Protein AF-0000000068951241 (afdb_homodimer)

InterPro domains:
  IPR009057 Homedomain-like superfamily [SSF46689] (334-384)
  IPR018060 AraC-like, DNA binding HTH domain [PF12833] (306-382)
  IPR018060 AraC-like, DNA binding HTH domain [PS01124] (285-383)
  IPR018060 AraC-like, DNA binding HTH domain [SM00342] (299-381)
  IPR032687 HTH-type transcriptional regulator AraC-type, N-terminal [PF12625] (76-257)

Organism: Cupriavidus necator (strain ATCC 17699 / DSM 428 / KCTC 22496 / NCIMB 10442 / H16 / Stanier 337) (NCBI:txid381666)

Structure (mmCIF, N/CA/C/O backbone):
data_AF-0000000068951241-model_v1
#
loop_
_entity.id
_entity.type
_entity.pdbx_description
1 polymer 'Transcriptional regulator'
#
loop_
_atom_site.group_PDB
_atom_site.id
_atom_site.type_symbol
_atom_site.label_atom_id
_atom_site.label_alt_id
_atom_site.label_comp_id
_atom_site.label_asym_id
_atom_site.label_entity_id
_atom_site.label_seq_id
_atom_site.pdbx_PDB_ins_code
_atom_site.Cartn_x
_atom_site.Cartn_y
_atom_site.Cartn_z
_atom_site.occupancy
_atom_site.B_iso_or_equiv
_atom_site.auth_seq_id
_atom_site.auth_comp_id
_atom_site.auth_asym_id
_atom_site.auth_atom_id
_atom_site.pdbx_PDB_model_num
ATOM 1 N N . MET A 1 1 ? 27.172 -8 58.156 1 20.53 1 MET A N 1
ATOM 2 C CA . MET A 1 1 ? 27.891 -6.754 57.938 1 20.53 1 MET A CA 1
ATOM 3 C C . MET A 1 1 ? 27.484 -6.141 56.594 1 20.53 1 MET A C 1
ATOM 5 O O . MET A 1 1 ? 27.719 -6.734 55.531 1 20.53 1 MET A O 1
ATOM 9 N N . GLN A 1 2 ? 26.344 -5.441 56.531 1 19.88 2 GLN A N 1
ATOM 10 C CA . GLN A 1 2 ? 25.281 -5.109 55.594 1 19.88 2 GLN A CA 1
ATOM 11 C C . GLN A 1 2 ? 25.719 -3.998 54.656 1 19.88 2 GLN A C 1
ATOM 13 O O . GLN A 1 2 ? 25.578 -2.814 54.969 1 19.88 2 GLN A O 1
ATOM 18 N N . ASN A 1 3 ? 27 -4.039 54.156 1 21.06 3 ASN A N 1
ATOM 19 C CA . ASN A 1 3 ? 27.656 -2.873 53.562 1 21.06 3 ASN A CA 1
ATOM 20 C C . ASN A 1 3 ? 26.859 -2.33 52.375 1 21.06 3 ASN A C 1
ATOM 22 O O . ASN A 1 3 ? 26.562 -3.061 51.438 1 21.06 3 ASN A O 1
ATOM 26 N N . THR A 1 4 ? 25.969 -1.289 52.625 1 20.77 4 THR A N 1
ATOM 27 C CA . THR A 1 4 ? 25.094 -0.318 51.969 1 20.77 4 THR A CA 1
ATOM 28 C C . THR A 1 4 ? 25.812 0.4 50.844 1 20.77 4 THR A C 1
ATOM 30 O O . THR A 1 4 ? 26.75 1.159 51.094 1 20.77 4 THR A O 1
ATOM 33 N N . LEU A 1 5 ? 26.172 -0.393 49.812 1 20.75 5 LEU A N 1
ATOM 34 C CA . LEU A 1 5 ? 27.016 0.209 48.781 1 20.75 5 LEU A CA 1
ATOM 35 C C . LEU A 1 5 ? 26.422 1.522 48.281 1 20.75 5 LEU A C 1
ATOM 37 O O . LEU A 1 5 ? 25.266 1.561 47.844 1 20.75 5 LEU A O 1
ATOM 41 N N . GLN A 1 6 ? 26.844 2.682 48.719 1 18.12 6 GLN A N 1
ATOM 42 C CA . GLN A 1 6 ? 26.641 4.121 48.625 1 18.12 6 GLN A CA 1
ATOM 43 C C . GLN A 1 6 ? 26.797 4.582 47.156 1 18.12 6 GLN A C 1
ATOM 45 O O . GLN A 1 6 ? 27.922 4.77 46.688 1 18.12 6 GLN A O 1
ATOM 50 N N . LEU A 1 7 ? 26.281 3.854 46.188 1 20.39 7 LEU A N 1
ATOM 51 C CA . LEU A 1 7 ? 26.703 4.328 44.875 1 20.39 7 LEU A CA 1
ATOM 52 C C . LEU A 1 7 ? 26.359 5.805 44.688 1 20.39 7 LEU A C 1
ATOM 54 O O . LEU A 1 7 ? 25.188 6.184 44.75 1 20.39 7 LEU A O 1
ATOM 58 N N . GLN A 1 8 ? 27.234 6.766 45 1 18.23 8 GLN A N 1
ATOM 59 C CA . GLN A 1 8 ? 27.281 8.219 45.125 1 18.23 8 GLN A CA 1
ATOM 60 C C . GLN A 1 8 ? 26.938 8.898 43.812 1 18.23 8 GLN A C 1
ATOM 62 O O . GLN A 1 8 ? 26.203 9.883 43.781 1 18.23 8 GLN A O 1
ATOM 67 N N . GLY A 1 9 ? 27.734 8.656 42.625 1 20.34 9 GLY A N 1
ATOM 68 C CA . GLY A 1 9 ? 28.266 9.859 42 1 20.34 9 GLY A CA 1
ATOM 69 C C . GLY A 1 9 ? 27.219 10.625 41.219 1 20.34 9 GLY A C 1
ATOM 70 O O . GLY A 1 9 ? 26.281 10.031 40.656 1 20.34 9 GLY A O 1
ATOM 71 N N . THR A 1 10 ? 26.891 11.859 41.531 1 18.98 10 THR A N 1
ATOM 72 C CA . THR A 1 10 ? 26 12.953 41.125 1 18.98 10 THR A CA 1
ATOM 73 C C . THR A 1 10 ? 26.234 13.32 39.656 1 18.98 10 THR A C 1
ATOM 75 O O . THR A 1 10 ? 27.328 13.789 39.312 1 18.98 10 THR A O 1
ATOM 78 N N . VAL A 1 11 ? 26.109 12.453 38.719 1 19.61 11 VAL A N 1
ATOM 79 C CA . VAL A 1 11 ? 26.516 12.977 37.406 1 19.61 11 VAL A CA 1
ATOM 80 C C . VAL A 1 11 ? 25.766 14.273 37.125 1 19.61 11 VAL A C 1
ATOM 82 O O . VAL A 1 11 ? 24.547 14.297 37.094 1 19.61 11 VAL A O 1
ATOM 85 N N . GLU A 1 12 ? 26.359 15.43 37.375 1 18.7 12 GLU A N 1
ATOM 86 C CA . GLU A 1 12 ? 25.906 16.797 37.125 1 18.7 12 GLU A CA 1
ATOM 87 C C . GLU A 1 12 ? 25.609 17.031 35.656 1 18.7 12 GLU A C 1
ATOM 89 O O . GLU A 1 12 ? 26.516 17 34.812 1 18.7 12 GLU A O 1
ATOM 94 N N . ILE A 1 13 ? 24.656 16.531 35 1 20.73 13 ILE A N 1
ATOM 95 C CA . ILE A 1 13 ? 24.422 16.859 33.594 1 20.73 13 ILE A CA 1
ATOM 96 C C . ILE A 1 13 ? 24.031 18.312 33.469 1 20.73 13 ILE A C 1
ATOM 98 O O . ILE A 1 13 ? 22.922 18.703 33.844 1 20.73 13 ILE A O 1
ATOM 102 N N . ALA A 1 14 ? 24.844 19.297 33.719 1 20.16 14 ALA A N 1
ATOM 103 C CA . ALA A 1 14 ? 24.438 20.688 33.594 1 20.16 14 ALA A CA 1
ATOM 104 C C . ALA A 1 14 ? 24.031 21.016 32.156 1 20.16 14 ALA A C 1
ATOM 106 O O . ALA A 1 14 ? 24.875 21.047 31.25 1 20.16 14 ALA A O 1
ATOM 107 N N . ALA A 1 15 ? 23.359 20.422 31.359 1 21.97 15 ALA A N 1
ATOM 108 C CA . ALA A 1 15 ? 23.359 20.891 29.984 1 21.97 15 ALA A CA 1
ATOM 109 C C . ALA A 1 15 ? 22.812 22.328 29.891 1 21.97 15 ALA A C 1
ATOM 111 O O . ALA A 1 15 ? 21.625 22.547 30.109 1 21.97 15 ALA 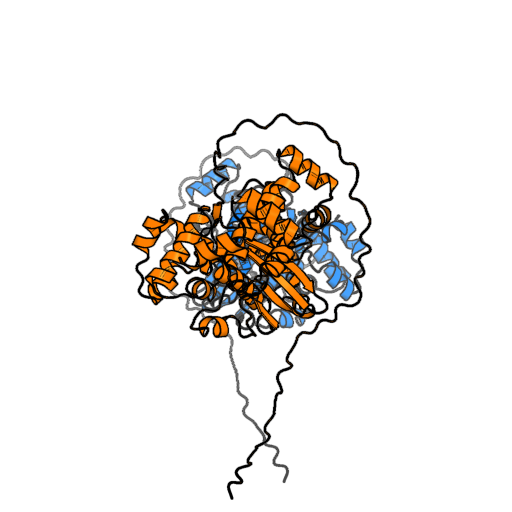A O 1
ATOM 112 N N . PRO A 1 16 ? 23.578 23.469 30.281 1 20.25 16 PRO A N 1
ATOM 113 C CA . PRO A 1 16 ? 22.953 24.766 30.562 1 20.25 16 PRO A CA 1
ATOM 114 C C . PRO A 1 16 ? 22.203 25.328 29.359 1 20.25 16 PRO A C 1
ATOM 116 O O . PRO A 1 16 ? 22.297 24.766 28.25 1 20.25 16 PRO A O 1
ATOM 119 N N . ALA A 1 17 ? 22.156 26.922 29.156 1 23.3 17 ALA A N 1
ATOM 120 C CA . ALA A 1 17 ? 21.453 28.156 28.781 1 23.3 17 ALA A CA 1
ATOM 121 C C . ALA A 1 17 ? 21.516 28.375 27.281 1 23.3 17 ALA A C 1
ATOM 123 O O . ALA A 1 17 ? 20.484 28.562 26.625 1 23.3 17 ALA A O 1
ATOM 124 N N . GLY A 1 18 ? 22.656 29.312 26.719 1 23.22 18 GLY A N 1
ATOM 125 C CA . GLY A 1 18 ? 22.766 30.438 25.797 1 23.22 18 GLY A CA 1
ATOM 126 C C . GLY A 1 18 ? 22.969 30 24.359 1 23.22 18 GLY A C 1
ATOM 127 O O . GLY A 1 18 ? 24.031 29.516 23.984 1 23.22 18 GLY A O 1
ATOM 128 N N . PHE A 1 19 ? 22.312 29.234 23.828 1 24.12 19 PHE A N 1
ATOM 129 C CA . PHE A 1 19 ? 22.828 28.781 22.531 1 24.12 19 PHE A CA 1
ATOM 130 C C . PHE A 1 19 ? 23.094 29.984 21.625 1 24.12 19 PHE A C 1
ATOM 132 O O . PHE A 1 19 ? 22.156 30.625 21.141 1 24.12 19 PHE A O 1
ATOM 139 N N . ALA A 1 20 ? 24.234 30.734 21.828 1 23.73 20 ALA A N 1
ATOM 140 C CA . ALA A 1 20 ? 24.875 31.812 21.078 1 23.73 20 ALA A CA 1
ATOM 141 C C . ALA A 1 20 ? 25.062 31.422 19.609 1 23.73 20 ALA A C 1
ATOM 143 O O . ALA A 1 20 ? 25.938 30.625 19.297 1 23.73 20 ALA A O 1
ATOM 144 N N . LEU A 1 21 ? 24.141 31.156 18.875 1 22.7 21 LEU A N 1
ATOM 145 C CA . LEU A 1 21 ? 24.531 31.062 17.469 1 22.7 21 LEU A CA 1
ATOM 146 C C . LEU A 1 21 ? 25.297 32.312 17.031 1 22.7 21 LEU A C 1
ATOM 148 O O . LEU A 1 21 ? 24.984 33.438 17.484 1 22.7 21 LEU A O 1
ATOM 152 N N . ALA A 1 22 ? 26.594 32.219 16.656 1 24.91 22 ALA A N 1
ATOM 153 C CA . ALA A 1 22 ? 27.516 33.25 16.203 1 24.91 22 ALA A CA 1
ATOM 154 C C . ALA A 1 22 ? 26.859 34.156 15.156 1 24.91 22 ALA A C 1
ATOM 156 O O . ALA A 1 22 ? 26.203 33.656 14.234 1 24.91 22 ALA A O 1
ATOM 157 N N . PRO A 1 23 ? 26.688 35.562 15.32 1 23.05 23 PRO A N 1
ATOM 158 C CA . PRO A 1 23 ? 26.125 36.719 14.602 1 23.05 23 PRO A CA 1
ATOM 159 C C . PRO A 1 23 ? 26.734 36.875 13.211 1 23.05 23 PRO A C 1
ATOM 161 O O . PRO A 1 23 ? 26.453 37.875 12.539 1 23.05 23 PRO A O 1
ATOM 164 N N . ASP A 1 24 ? 27.844 36.094 12.875 1 22.39 24 ASP A N 1
ATOM 165 C CA . ASP A 1 24 ? 28.688 36.875 11.977 1 22.39 24 ASP A CA 1
ATOM 166 C C . ASP A 1 24 ? 27.922 37.344 10.742 1 22.39 24 ASP A C 1
ATOM 168 O O . ASP A 1 24 ? 27.922 38.531 10.391 1 22.39 24 ASP A O 1
ATOM 172 N N . ASP A 1 25 ? 28.188 36.594 9.508 1 22 25 ASP A N 1
ATOM 173 C CA . ASP A 1 25 ? 28.703 37.125 8.242 1 22 25 ASP A CA 1
ATOM 174 C C . ASP A 1 25 ? 27.562 37.656 7.367 1 22 25 ASP A C 1
ATOM 176 O O . ASP A 1 25 ? 27.781 38 6.207 1 22 25 ASP A O 1
ATOM 180 N N . PHE A 1 26 ? 26.297 37.219 7.512 1 20.56 26 PHE A N 1
ATOM 181 C CA . PHE A 1 26 ? 25.609 37.469 6.25 1 20.56 26 PHE A CA 1
ATOM 182 C C . PHE A 1 26 ? 25.297 38.938 6.066 1 20.56 26 PHE A C 1
ATOM 184 O O . PHE A 1 26 ? 24.344 39.469 6.645 1 20.56 26 PHE A O 1
ATOM 191 N N . ALA A 1 27 ? 26.375 39.812 5.992 1 23.17 27 ALA A N 1
ATOM 192 C CA . ALA A 1 27 ? 26.188 41.188 5.555 1 23.17 27 ALA A CA 1
ATOM 193 C C . ALA A 1 27 ? 25.406 41.25 4.254 1 23.17 27 ALA A C 1
ATOM 195 O O . ALA A 1 27 ? 25.906 40.906 3.186 1 23.17 27 ALA A O 1
ATOM 196 N N . PHE A 1 28 ? 24.156 40.906 4.281 1 19.83 28 PHE A N 1
ATOM 197 C CA . PHE A 1 28 ? 23.359 41.156 3.092 1 19.83 28 PHE A CA 1
ATOM 198 C C . PHE A 1 28 ? 23.438 42.625 2.672 1 19.83 28 PHE A C 1
ATOM 200 O O . PHE A 1 28 ? 23.234 43.531 3.494 1 19.83 28 PHE A O 1
ATOM 207 N N . HIS A 1 29 ? 24.375 42.969 1.73 1 20.94 29 HIS A N 1
ATOM 208 C CA . HIS A 1 29 ? 24.391 44.25 1.043 1 20.94 29 HIS A CA 1
ATOM 209 C C . HIS A 1 29 ? 22.984 44.625 0.586 1 20.94 29 HIS A C 1
ATOM 211 O O . HIS A 1 29 ? 22.25 43.812 0.042 1 20.94 29 HIS A O 1
ATOM 217 N N . ALA A 1 30 ? 22.406 45.625 1.222 1 23.23 30 ALA A N 1
ATOM 218 C CA . ALA A 1 30 ? 21.188 46.438 1.068 1 23.23 30 ALA A CA 1
ATOM 219 C C . ALA A 1 30 ? 21.047 46.969 -0.358 1 23.23 30 ALA A C 1
ATOM 221 O O . ALA A 1 30 ? 21.797 47.844 -0.769 1 23.23 30 ALA A O 1
ATOM 222 N N . MET A 1 31 ? 20.938 46.125 -1.377 1 20.84 31 MET A N 1
ATOM 223 C CA . MET A 1 31 ? 20.781 46.75 -2.684 1 20.84 31 MET A CA 1
ATOM 224 C C . MET A 1 31 ? 19.625 47.75 -2.672 1 20.84 31 MET A C 1
ATOM 226 O O . MET A 1 31 ? 18.625 47.531 -1.961 1 20.84 31 MET A O 1
ATOM 230 N N . ARG A 1 32 ? 19.797 48.938 -3.354 1 23.72 32 ARG A N 1
ATOM 231 C CA . ARG A 1 32 ? 19.109 50.219 -3.555 1 23.72 32 ARG A CA 1
ATOM 232 C C . ARG A 1 32 ? 17.766 50 -4.238 1 23.72 32 ARG A C 1
ATOM 234 O O . ARG A 1 32 ? 16.969 50.938 -4.344 1 23.72 32 ARG A O 1
ATOM 241 N N . PRO A 1 33 ? 17.266 48.844 -4.676 1 22.61 33 PRO A N 1
ATOM 242 C CA . PRO A 1 33 ? 16.594 49.188 -5.934 1 22.61 33 PRO A CA 1
ATOM 243 C C . PRO A 1 33 ? 15.227 49.844 -5.715 1 22.61 33 PRO A C 1
ATOM 245 O O . PRO A 1 33 ? 14.43 49.938 -6.652 1 22.61 33 PRO A O 1
ATOM 248 N N . TYR A 1 34 ? 14.742 50.438 -4.648 1 22.95 34 TYR A N 1
ATOM 249 C CA . TYR A 1 34 ? 13.289 50.469 -4.555 1 22.95 34 TYR A CA 1
ATOM 250 C C . TYR A 1 34 ? 12.695 51.5 -5.523 1 22.95 34 TYR A C 1
ATOM 252 O O . TYR A 1 34 ? 11.523 51.844 -5.41 1 22.95 34 TYR A O 1
ATOM 260 N N . ASP A 1 35 ? 13.523 52.188 -6.457 1 20.44 35 ASP A N 1
ATOM 261 C CA . ASP A 1 35 ? 12.93 53.5 -6.703 1 20.44 35 ASP A CA 1
ATOM 262 C C . ASP A 1 35 ? 11.484 53.375 -7.188 1 20.44 35 ASP A C 1
ATOM 264 O O . ASP A 1 35 ? 10.594 54.031 -6.66 1 20.44 35 ASP A O 1
ATOM 268 N N . ARG A 1 36 ? 11.391 53.25 -8.617 1 22.47 36 ARG A N 1
ATOM 269 C CA . ARG A 1 36 ? 10.641 54.219 -9.445 1 22.47 36 ARG A CA 1
ATOM 270 C C . ARG A 1 36 ? 9.156 53.875 -9.438 1 22.47 36 ARG A C 1
ATOM 272 O O . ARG A 1 36 ? 8.359 54.562 -10.086 1 22.47 36 ARG A O 1
ATOM 279 N N . CYS A 1 37 ? 8.656 52.656 -9.289 1 23.38 37 CYS A N 1
ATOM 280 C CA . CYS A 1 37 ? 7.465 52.438 -10.102 1 23.38 37 CYS A CA 1
ATOM 281 C C . CYS A 1 37 ? 6.25 53.094 -9.453 1 23.38 37 CYS A C 1
ATOM 283 O O . CYS A 1 37 ? 5.348 52.406 -8.984 1 23.38 37 CYS A O 1
ATOM 285 N N . CYS A 1 38 ? 6.363 54.281 -8.781 1 23.17 38 CYS A N 1
ATOM 286 C CA . CYS A 1 38 ? 5.309 54.719 -7.879 1 23.17 38 CYS A CA 1
ATOM 287 C C . CYS A 1 38 ? 4.039 55.062 -8.648 1 23.17 38 CYS A C 1
ATOM 289 O O . CYS A 1 38 ? 2.963 55.188 -8.062 1 23.17 38 CYS A O 1
ATOM 291 N N . GLY A 1 39 ? 4.082 55.781 -9.852 1 24.73 39 GLY A N 1
ATOM 292 C CA . GLY A 1 39 ? 3.201 56.938 -9.805 1 24.73 39 GLY A CA 1
ATOM 293 C C . GLY A 1 39 ? 1.74 56.562 -9.992 1 24.73 39 GLY A C 1
ATOM 294 O O . GLY A 1 39 ? 0.882 57.438 -10.047 1 24.73 39 GLY A O 1
ATOM 295 N N . GLY A 1 40 ? 1.327 55.5 -10.688 1 25.09 40 GLY A N 1
ATOM 296 C CA . GLY A 1 40 ? 0.061 55.781 -11.352 1 25.09 40 GLY A CA 1
ATOM 297 C C . GLY A 1 40 ? -1.097 55.938 -10.383 1 25.09 40 GLY A C 1
ATOM 298 O O . GLY A 1 40 ? -1.085 55.344 -9.289 1 25.09 40 GLY A O 1
ATOM 299 N N . GLN A 1 41 ? -1.79 57.094 -10.375 1 26.23 41 GLN A N 1
ATOM 300 C CA . GLN A 1 41 ? -2.941 57.594 -9.641 1 26.23 41 GLN A CA 1
ATOM 301 C C . GLN A 1 41 ? -4.117 56.625 -9.711 1 26.23 41 GLN A C 1
ATOM 303 O O . GLN A 1 41 ? -4.777 56.531 -10.75 1 26.23 41 GLN A O 1
ATOM 308 N N . THR A 1 42 ? -3.967 55.438 -9.367 1 26.67 42 THR A N 1
ATOM 309 C CA . THR A 1 42 ? -5.164 54.625 -9.57 1 26.67 42 THR A CA 1
ATOM 310 C C . THR A 1 42 ? -6.34 55.188 -8.773 1 26.67 42 THR A C 1
ATOM 312 O O . THR A 1 42 ? -6.148 55.75 -7.695 1 26.67 42 THR A O 1
ATOM 315 N N . ALA A 1 43 ? -7.504 55.406 -9.516 1 31.8 43 ALA A N 1
ATOM 316 C CA . ALA A 1 43 ? -8.844 55.812 -9.109 1 31.8 43 ALA A CA 1
ATOM 317 C C . ALA A 1 43 ? -9.273 55.125 -7.824 1 31.8 43 ALA A C 1
ATOM 319 O O . ALA A 1 43 ? -8.914 53.969 -7.586 1 31.8 43 ALA A O 1
ATOM 320 N N . PRO A 1 44 ? -9.711 55.969 -6.875 1 27.16 44 PRO A N 1
ATOM 321 C CA . PRO A 1 44 ? -10.086 55.469 -5.551 1 27.16 44 PRO A CA 1
ATOM 322 C C . PRO A 1 44 ? -10.977 54.219 -5.621 1 27.16 44 PRO A C 1
ATOM 324 O O . PRO A 1 44 ? -11.883 54.156 -6.457 1 27.16 44 PRO A O 1
ATOM 327 N N . PRO A 1 45 ? -10.406 53 -5.43 1 29.78 45 PRO A N 1
ATOM 328 C CA . PRO A 1 45 ? -11.344 51.906 -5.59 1 29.78 45 PRO A CA 1
ATOM 329 C C . PRO A 1 45 ? -12.648 52.094 -4.812 1 29.78 45 PRO A C 1
ATOM 331 O O . PRO A 1 45 ? -12.664 52.844 -3.816 1 29.78 45 PRO A O 1
ATOM 334 N N . THR A 1 46 ? -13.766 52.312 -5.578 1 29.72 46 THR A N 1
ATOM 335 C CA . THR A 1 46 ? -15.133 52.219 -5.078 1 29.72 46 THR A CA 1
ATOM 336 C C . THR A 1 46 ? -15.219 51.188 -3.932 1 29.72 46 THR A C 1
ATOM 338 O O . THR A 1 46 ? -14.461 50.219 -3.889 1 29.72 46 THR A O 1
ATOM 341 N N . ASP A 1 47 ? -15.82 51.656 -2.869 1 25.94 47 ASP A N 1
ATOM 342 C CA . ASP A 1 47 ? -16.125 50.906 -1.653 1 25.94 47 ASP A CA 1
ATOM 343 C C . ASP A 1 47 ? -16.609 49.5 -1.982 1 25.94 47 ASP A C 1
ATOM 345 O O . ASP A 1 47 ? -17.766 49.312 -2.357 1 25.94 47 ASP A O 1
ATOM 349 N N . ILE A 1 48 ? -15.906 48.781 -2.893 1 31.69 48 ILE A N 1
ATOM 350 C CA . ILE A 1 48 ? -16.422 47.406 -2.928 1 31.69 48 ILE A CA 1
ATOM 351 C C . ILE A 1 48 ? -16.719 46.938 -1.508 1 31.69 48 ILE A C 1
ATOM 353 O O . ILE A 1 48 ? -15.836 47 -0.64 1 31.69 48 ILE A O 1
ATOM 357 N N . SER A 1 49 ? -18.016 47.156 -1.024 1 29.33 49 SER A N 1
ATOM 358 C CA . SER A 1 49 ? -18.531 46.438 0.142 1 29.33 49 SER A CA 1
ATOM 359 C C . SER A 1 49 ? -17.688 45.219 0.476 1 29.33 49 SER A C 1
ATOM 361 O O . SER A 1 49 ? -17.109 44.594 -0.416 1 29.33 49 SER A O 1
ATOM 363 N N . SER A 1 50 ? -17.047 45.281 1.665 1 32.28 50 SER A N 1
ATOM 364 C CA . SER A 1 50 ? -16.453 44.125 2.318 1 32.28 50 SER A CA 1
ATOM 365 C C . SER A 1 50 ? -17.219 42.844 1.996 1 32.28 50 SER A C 1
ATOM 367 O O . SER A 1 50 ? -18.141 42.469 2.727 1 32.28 50 SER A O 1
ATOM 369 N N . GLN A 1 51 ? -17.969 42.875 0.883 1 31.41 51 GLN A N 1
ATOM 370 C CA . GLN A 1 51 ? -18.344 41.5 0.697 1 31.41 51 GLN A CA 1
ATOM 371 C C . GLN A 1 51 ? -17.25 40.562 1.159 1 31.41 51 GLN A C 1
ATOM 373 O O . GLN A 1 51 ? -16.141 40.562 0.609 1 31.41 51 GLN A O 1
ATOM 378 N N . GLY A 1 52 ? -17.109 40.5 2.51 1 33.03 52 GLY A N 1
ATOM 379 C CA . GLY A 1 52 ? -16.344 39.375 3.012 1 33.03 52 GLY A CA 1
ATOM 380 C C . GLY A 1 52 ? -16.234 38.25 2.01 1 33.03 52 GLY A C 1
ATOM 381 O O . GLY A 1 52 ? -17.25 37.781 1.483 1 33.03 52 GLY A O 1
ATOM 382 N N . ASN A 1 53 ? -15.453 38.531 1.003 1 34.84 53 ASN A N 1
ATOM 383 C CA . ASN A 1 53 ? -15.125 37.344 0.193 1 34.84 53 ASN A CA 1
ATOM 384 C C . ASN A 1 53 ? -15.484 36.062 0.912 1 34.84 53 ASN A C 1
ATOM 386 O O . ASN A 1 53 ? -14.93 35.75 1.968 1 34.84 53 ASN A O 1
ATOM 390 N N . ALA A 1 54 ? -16.672 35.812 1.088 1 37.22 54 ALA A N 1
ATOM 391 C CA . ALA A 1 54 ? -17.062 34.438 1.401 1 37.22 54 ALA A CA 1
ATOM 392 C C . ALA A 1 54 ? -15.977 33.469 1.002 1 37.22 54 ALA A C 1
ATOM 394 O O . ALA A 1 54 ? -15.891 33.031 -0.158 1 37.22 54 ALA A O 1
ATOM 395 N N . GLY A 1 55 ? -14.711 33.75 1.184 1 44.94 55 GLY A N 1
ATOM 396 C CA . GLY A 1 55 ? -13.625 32.812 0.922 1 44.94 55 GLY A CA 1
ATOM 397 C C . GLY A 1 55 ? -14.062 31.359 0.953 1 44.94 55 GLY A C 1
ATOM 398 O O . GLY A 1 55 ? -14.984 31 1.688 1 44.94 55 GLY A O 1
ATOM 399 N N . LEU A 1 56 ? -13.969 30.797 -0.129 1 54.72 56 LEU A N 1
ATOM 400 C CA . LEU A 1 56 ? -14.344 29.406 -0.356 1 54.72 56 LEU A CA 1
ATOM 401 C C . LEU A 1 56 ? -13.984 28.547 0.851 1 54.72 56 LEU A C 1
ATOM 403 O O . LEU A 1 56 ? -12.883 28.641 1.382 1 54.72 56 LEU A O 1
ATOM 407 N N . GLU A 1 57 ? -15.047 28.25 1.589 1 72.88 57 GLU A N 1
ATOM 408 C CA . GLU A 1 57 ? -14.922 27.344 2.719 1 72.88 57 GLU A CA 1
ATOM 409 C C . GLU A 1 57 ? -13.977 26.188 2.393 1 72.88 57 GLU A C 1
ATOM 411 O O . GLU A 1 57 ? -14.117 25.531 1.353 1 72.88 57 GLU A O 1
ATOM 416 N N . THR A 1 58 ? -12.82 26.219 3.08 1 82.5 58 THR A N 1
ATOM 417 C CA . THR A 1 58 ? -11.875 25.109 2.906 1 82.5 58 THR A CA 1
ATOM 418 C C . THR A 1 58 ? -12.461 23.812 3.436 1 82.5 58 THR A C 1
ATOM 420 O O . THR A 1 58 ? -12.914 23.75 4.582 1 82.5 58 THR A O 1
ATOM 423 N N . LEU A 1 59 ? -12.609 22.844 2.533 1 88.25 59 LEU A N 1
ATOM 424 C CA . LEU A 1 59 ? -13.062 21.516 2.939 1 88.25 59 LEU A CA 1
ATOM 425 C C . LEU A 1 59 ? -11.883 20.578 3.186 1 88.25 59 LEU A C 1
ATOM 427 O O . LEU A 1 59 ? -10.898 20.625 2.447 1 88.25 59 LEU A O 1
ATOM 431 N N . ILE A 1 60 ? -12.023 19.812 4.27 1 92.12 60 ILE A N 1
ATOM 432 C CA . ILE A 1 60 ? -10.984 18.859 4.609 1 92.12 60 ILE A CA 1
ATOM 433 C C . ILE A 1 60 ? -11.602 17.484 4.852 1 92.12 60 ILE A C 1
ATOM 435 O O . ILE A 1 60 ? -12.82 17.359 4.992 1 92.12 60 ILE A O 1
ATOM 439 N N . ARG A 1 61 ? -10.773 16.453 4.902 1 93.75 61 ARG A N 1
ATOM 440 C CA . ARG A 1 61 ? -11.242 15.102 5.219 1 93.75 61 ARG A CA 1
ATOM 441 C C . ARG A 1 61 ? -11.695 15.008 6.672 1 93.75 61 ARG A C 1
ATOM 443 O O . ARG A 1 61 ? -11.047 15.539 7.57 1 93.75 61 ARG A O 1
ATOM 450 N N . ALA A 1 62 ? -12.773 14.266 6.891 1 96 62 ALA A N 1
ATOM 451 C CA . ALA A 1 62 ? -13.266 14.023 8.242 1 96 62 ALA A CA 1
ATOM 452 C C . ALA A 1 62 ? -12.242 13.273 9.086 1 96 62 ALA A C 1
ATOM 454 O O . ALA A 1 62 ? -12.328 13.25 10.312 1 96 62 ALA A O 1
ATOM 455 N N . ALA A 1 63 ? -11.242 12.734 8.398 1 95.88 63 ALA A N 1
ATOM 456 C CA . ALA A 1 63 ? -10.164 12.047 9.094 1 95.88 63 ALA A CA 1
ATOM 457 C C . ALA A 1 63 ? -9.461 12.977 10.078 1 95.88 63 ALA A C 1
ATOM 459 O O . ALA A 1 63 ? -8.797 12.516 11.008 1 95.88 63 ALA A O 1
ATOM 460 N N . ALA A 1 64 ? -9.57 14.273 9.867 1 96.5 64 ALA A N 1
ATOM 461 C CA . ALA A 1 64 ? -9.039 15.234 10.828 1 96.5 64 ALA A CA 1
ATOM 462 C C . ALA A 1 64 ? -9.648 15.031 12.211 1 96.5 64 ALA A C 1
ATOM 464 O O . ALA A 1 64 ? -9.039 15.367 13.227 1 96.5 64 ALA A O 1
ATOM 465 N N . LEU A 1 65 ? -10.82 14.438 12.266 1 97.62 65 LEU A N 1
ATOM 466 C CA . LEU A 1 65 ? -11.539 14.242 13.516 1 97.62 65 LEU A CA 1
ATOM 467 C C . LEU A 1 65 ? -11.43 12.797 13.984 1 97.62 65 LEU A C 1
ATOM 469 O O . LEU A 1 65 ? -12.195 12.359 14.852 1 97.62 65 LEU A O 1
ATOM 473 N N . THR A 1 66 ? -10.5 12.039 13.367 1 97 66 THR A N 1
ATOM 474 C CA . THR A 1 66 ? -10.242 10.688 13.844 1 97 66 THR A CA 1
ATOM 475 C C . THR A 1 66 ? -9.961 10.68 15.344 1 97 66 THR A C 1
ATOM 477 O O . THR A 1 66 ? -9.227 11.539 15.844 1 97 66 THR A O 1
ATOM 480 N N . ASN A 1 67 ? -10.602 9.734 16.156 1 97.06 67 ASN A N 1
ATOM 481 C CA . ASN A 1 67 ? -10.477 9.508 17.594 1 97.06 67 ASN A CA 1
ATOM 482 C C . ASN A 1 67 ? -11.25 10.547 18.391 1 97.06 67 ASN A C 1
ATOM 484 O O . ASN A 1 67 ? -11.219 10.531 19.625 1 97.06 67 ASN A O 1
ATOM 488 N N . PHE A 1 68 ? -11.977 11.555 17.766 1 98.12 68 PHE A N 1
ATOM 489 C CA . PHE A 1 68 ? -12.742 12.57 18.469 1 98.12 68 PHE A CA 1
ATOM 490 C C . PHE A 1 68 ? -13.773 11.938 19.391 1 98.12 68 PHE A C 1
ATOM 492 O O . PHE A 1 68 ? -13.859 12.281 20.578 1 98.12 68 PHE A O 1
ATOM 499 N N . LEU A 1 69 ? -14.539 10.984 18.891 1 97.25 69 LEU A N 1
ATOM 500 C CA . LEU A 1 69 ? -15.602 10.344 19.656 1 97.25 69 LEU A CA 1
ATOM 501 C C . LEU A 1 69 ? -15.023 9.531 20.797 1 97.25 69 LEU A C 1
ATOM 503 O O . LEU A 1 69 ? -15.562 9.547 21.906 1 97.25 69 LEU A O 1
ATOM 507 N N . GLU A 1 70 ? -13.938 8.859 20.547 1 96.69 70 GLU A N 1
ATOM 508 C CA . GLU A 1 70 ? -13.273 8.055 21.578 1 96.69 70 GLU A CA 1
ATOM 509 C C . GLU A 1 70 ? -12.75 8.93 22.719 1 96.69 70 GLU A C 1
ATOM 511 O O . GLU A 1 70 ? -12.969 8.633 23.891 1 96.69 70 GLU A O 1
ATOM 516 N N . VAL A 1 71 ? -12.062 10 22.359 1 97.62 71 VAL A N 1
ATOM 517 C CA . VAL A 1 71 ? -11.531 10.914 23.359 1 97.62 71 VAL A CA 1
ATOM 518 C C . VAL A 1 71 ? -12.68 11.555 24.141 1 97.62 71 VAL A C 1
ATOM 520 O O . VAL A 1 71 ? -12.594 11.711 25.359 1 97.62 71 VAL A O 1
ATOM 523 N N . SER A 1 72 ? -13.781 11.938 23.438 1 97.88 72 SER A N 1
ATOM 524 C CA . SER A 1 72 ? -14.961 12.477 24.094 1 97.88 72 SER A CA 1
ATOM 525 C C . SER A 1 72 ? -15.508 11.508 25.141 1 97.88 72 SER A C 1
ATOM 527 O O . SER A 1 72 ? -15.773 11.891 26.281 1 97.88 72 SER A O 1
ATOM 529 N N . ARG A 1 73 ? -15.586 10.297 24.719 1 96.25 73 ARG A N 1
ATOM 530 C CA . ARG A 1 73 ? -16.094 9.258 25.625 1 96.25 73 ARG A CA 1
ATOM 531 C C . ARG A 1 73 ? -15.18 9.109 26.844 1 96.25 73 ARG A C 1
ATOM 533 O O . ARG A 1 73 ? -15.664 9.039 27.969 1 96.25 73 ARG A O 1
ATOM 540 N N . ASP A 1 74 ? -13.922 9.023 26.641 1 96.88 74 ASP A N 1
ATOM 541 C CA . ASP A 1 74 ? -12.945 8.867 27.719 1 96.88 74 ASP A CA 1
ATOM 542 C C . ASP A 1 74 ? -13.031 10.023 28.719 1 96.88 74 ASP A C 1
ATOM 544 O O . ASP A 1 74 ? -12.766 9.844 29.906 1 96.88 74 ASP A O 1
ATOM 548 N N . LEU A 1 75 ? -13.445 11.203 28.234 1 96.94 75 LEU A N 1
ATOM 549 C CA . LEU A 1 75 ? -13.516 12.398 29.062 1 96.94 75 LEU A CA 1
ATOM 550 C C . LEU A 1 75 ? -14.922 12.586 29.641 1 96.94 75 LEU A C 1
ATOM 552 O O . LEU A 1 75 ? -15.195 13.578 30.312 1 96.94 75 LEU A O 1
ATOM 556 N N . GLY A 1 76 ? -15.797 11.633 29.312 1 96.94 76 GLY A N 1
ATOM 557 C CA . GLY A 1 76 ? -17.156 11.703 29.797 1 96.94 76 GLY A CA 1
ATOM 558 C C . GLY A 1 76 ? -17.984 12.773 29.109 1 96.94 76 GLY A C 1
ATOM 559 O O . GLY A 1 76 ? -18.984 13.258 29.672 1 96.94 76 GLY A O 1
ATOM 560 N N . LEU A 1 77 ? -17.625 13.211 27.969 1 97.19 77 LEU A N 1
ATOM 561 C CA . LEU A 1 77 ? -18.297 14.25 27.203 1 97.19 77 LEU A CA 1
ATOM 562 C C . LEU A 1 77 ? -19.281 13.648 26.203 1 97.19 77 LEU A C 1
ATOM 564 O O . LEU A 1 77 ? -18.922 12.719 25.484 1 97.19 77 LEU A O 1
ATOM 568 N N . ASP A 1 78 ? -20.5 14.102 26.234 1 96.5 78 ASP A N 1
ATOM 569 C CA . ASP A 1 78 ? -21.422 13.781 25.141 1 96.5 78 ASP A CA 1
ATOM 570 C C . ASP A 1 78 ? -21.141 14.641 23.922 1 96.5 78 ASP A C 1
ATOM 572 O O . ASP A 1 78 ? -21.375 15.852 23.938 1 96.5 78 ASP A O 1
ATOM 576 N N . PRO A 1 79 ? -20.766 14.039 22.875 1 96.19 79 PRO A N 1
ATOM 577 C CA . PRO A 1 79 ? -20.344 14.828 21.719 1 96.19 79 PRO A CA 1
ATOM 578 C C . PRO A 1 79 ? -21.531 15.367 20.906 1 96.19 79 PRO A C 1
ATOM 580 O O . PRO A 1 79 ? -21.344 16.266 20.078 1 96.19 79 PRO A O 1
ATOM 583 N N . GLN A 1 80 ? -22.734 14.906 21.062 1 96.06 80 GLN A N 1
ATOM 584 C CA . GLN A 1 80 ? -23.859 15.156 20.156 1 96.06 80 GLN A CA 1
ATOM 585 C C . GLN A 1 80 ? -24.219 16.641 20.141 1 96.06 80 GLN A C 1
ATOM 587 O O . GLN A 1 80 ? -24.391 17.234 19.062 1 96.06 80 GLN A O 1
ATOM 592 N N . PRO A 1 81 ? -24.344 17.281 21.297 1 96.94 81 PRO A N 1
ATOM 593 C CA . PRO A 1 81 ? -24.656 18.703 21.281 1 96.94 81 PRO A CA 1
ATOM 594 C C . PRO A 1 81 ? -23.578 19.547 20.594 1 96.94 81 PRO A C 1
ATOM 596 O O . PRO A 1 81 ? -23.891 20.516 19.906 1 96.94 81 PRO A O 1
ATOM 599 N N . LEU A 1 82 ? -22.391 19.219 20.766 1 97.69 82 LEU A N 1
ATOM 600 C CA . LEU A 1 82 ? -21.281 19.953 20.172 1 97.69 82 LEU A CA 1
ATOM 601 C C . LEU A 1 82 ? -21.266 19.766 18.656 1 97.69 82 LEU A C 1
ATOM 603 O O . LEU A 1 82 ? -21 20.719 17.906 1 97.69 82 LEU A O 1
ATOM 607 N N . LEU A 1 83 ? -21.547 18.547 18.188 1 97.69 83 LEU A N 1
ATOM 608 C CA . LEU A 1 83 ? -21.641 18.266 16.766 1 97.69 83 LEU A CA 1
ATOM 609 C C . LEU A 1 83 ? -22.75 19.094 16.125 1 97.69 83 LEU A C 1
ATOM 611 O O . LEU A 1 83 ? -22.547 19.703 15.07 1 97.69 83 LEU A O 1
ATOM 615 N N . ARG A 1 84 ? -23.797 19.156 16.75 1 96.25 84 ARG A N 1
ATOM 616 C CA . ARG A 1 84 ? -24.922 19.938 16.266 1 96.25 84 ARG A CA 1
ATOM 617 C C . ARG A 1 84 ? -24.562 21.422 16.188 1 96.25 84 ARG A C 1
ATOM 619 O O . ARG A 1 84 ? -24.875 22.094 15.195 1 96.25 84 ARG A O 1
ATOM 626 N N . GLN A 1 85 ? -23.938 21.906 17.172 1 96.62 85 GLN A N 1
ATOM 627 C CA . GLN A 1 85 ? -23.516 23.312 17.219 1 96.62 85 GLN A CA 1
ATOM 628 C C . GLN A 1 85 ? -22.562 23.625 16.078 1 96.62 85 GLN A C 1
ATOM 630 O O . GLN A 1 85 ? -22.625 24.719 15.492 1 96.62 85 GLN A O 1
ATOM 635 N N . ALA A 1 86 ? -21.672 22.703 15.742 1 96.12 86 ALA A N 1
ATOM 636 C CA . ALA A 1 86 ? -20.703 22.891 14.672 1 96.12 86 ALA A CA 1
ATOM 637 C C . ALA A 1 86 ? -21.312 22.562 13.312 1 96.12 86 ALA A C 1
ATOM 639 O O . ALA A 1 86 ? -20.641 22.688 12.281 1 96.12 86 ALA A O 1
ATOM 640 N N . ARG A 1 87 ? -22.562 22.094 13.312 1 95.56 87 ARG A N 1
ATOM 641 C CA . ARG A 1 87 ? -23.281 21.703 12.102 1 95.56 87 ARG A CA 1
ATOM 642 C C . ARG A 1 87 ? -22.594 20.547 11.398 1 95.56 87 ARG A C 1
ATOM 644 O O . ARG A 1 87 ? -22.422 20.562 10.172 1 95.56 87 ARG A O 1
ATOM 651 N N . LEU A 1 88 ? -22.109 19.656 12.18 1 96.5 88 LEU A N 1
ATOM 652 C CA . LEU A 1 88 ? -21.547 18.406 11.688 1 96.5 88 LEU A CA 1
ATOM 653 C C . LEU A 1 88 ? -22.453 17.219 12.055 1 96.5 88 LEU A C 1
ATOM 655 O O . LEU A 1 88 ? -23.062 17.219 13.117 1 96.5 88 LEU A O 1
ATOM 659 N N . ARG A 1 89 ? -22.516 16.25 11.148 1 94.25 89 ARG A N 1
ATOM 660 C CA . ARG A 1 89 ? -23.266 15.023 11.422 1 94.25 89 ARG A CA 1
ATOM 661 C C . ARG A 1 89 ? -22.344 13.922 11.93 1 94.25 89 ARG A C 1
ATOM 663 O O . ARG A 1 89 ? -21.234 13.758 11.422 1 94.25 89 ARG A O 1
ATOM 670 N N . ARG A 1 90 ? -22.859 13.234 12.93 1 93.75 90 ARG A N 1
ATOM 671 C CA . ARG A 1 90 ? -22.078 12.141 13.484 1 93.75 90 ARG A CA 1
ATOM 672 C C . ARG A 1 90 ? -21.703 11.125 12.406 1 93.75 90 ARG A C 1
ATOM 674 O O . ARG A 1 90 ? -20.609 10.578 12.414 1 93.75 90 ARG A O 1
ATOM 681 N N . ALA A 1 91 ? -22.578 10.891 11.492 1 93.25 91 ALA A N 1
ATOM 682 C CA . ALA A 1 91 ? -22.391 9.906 10.43 1 93.25 91 ALA A CA 1
ATOM 683 C C . ALA A 1 91 ? -21.219 10.281 9.539 1 93.25 91 ALA A C 1
ATOM 685 O O . ALA A 1 91 ? -20.578 9.406 8.953 1 93.25 91 ALA A O 1
ATOM 686 N N . TRP A 1 92 ? -20.938 11.5 9.438 1 92.56 92 TRP A N 1
ATOM 687 C CA . TRP A 1 92 ? -19.828 11.969 8.602 1 92.56 92 TRP A CA 1
ATOM 688 C C . TRP A 1 92 ? -18.484 11.539 9.188 1 92.56 92 TRP A C 1
ATOM 690 O O . TRP A 1 92 ? -17.5 11.406 8.461 1 92.56 92 TRP A O 1
ATOM 700 N N . LEU A 1 93 ? -18.453 11.305 10.492 1 93.5 93 LEU A N 1
ATOM 701 C CA . LEU A 1 93 ? -17.219 10.961 11.164 1 93.5 93 LEU A CA 1
ATOM 702 C C . LEU A 1 93 ? -16.875 9.492 10.961 1 93.5 93 LEU A C 1
ATOM 704 O O . LEU A 1 93 ? -15.75 9.062 11.242 1 93.5 93 LEU A O 1
ATOM 708 N N . ASP A 1 94 ? -17.844 8.734 10.391 1 91.75 94 ASP A N 1
ATOM 709 C CA . ASP A 1 94 ? -17.625 7.309 10.156 1 91.75 94 ASP A CA 1
ATOM 710 C C . ASP A 1 94 ? -16.891 7.07 8.844 1 91.75 94 ASP A C 1
ATOM 712 O O . ASP A 1 94 ? -16.344 5.988 8.617 1 91.75 94 ASP A O 1
ATOM 716 N N . ASP A 1 95 ? -16.953 8.039 8.031 1 92.88 95 ASP A N 1
ATOM 717 C CA . ASP A 1 95 ? -16.219 8.008 6.766 1 92.88 95 ASP A CA 1
ATOM 718 C C . ASP A 1 95 ? -15.07 9.008 6.773 1 92.88 95 ASP A C 1
ATOM 720 O O . ASP A 1 95 ? -15.273 10.195 6.523 1 92.88 95 ASP A O 1
ATOM 724 N N . PRO A 1 96 ? -13.906 8.484 6.961 1 93.44 96 PRO A N 1
ATOM 725 C CA . PRO A 1 96 ? -12.766 9.391 7.07 1 93.44 96 PRO A CA 1
ATOM 726 C C . PRO A 1 96 ? -12.57 10.242 5.82 1 93.44 96 PRO A C 1
ATOM 728 O O . PRO A 1 96 ? -11.953 11.312 5.887 1 93.44 96 PRO A O 1
ATOM 731 N N . ASP A 1 97 ? -13.125 9.82 4.711 1 91.44 97 ASP A N 1
ATOM 732 C CA . ASP A 1 97 ? -12.875 10.523 3.457 1 91.44 97 ASP A CA 1
ATOM 733 C C . ASP A 1 97 ? -13.992 11.508 3.146 1 91.44 97 ASP A C 1
ATOM 735 O O . ASP A 1 97 ? -13.914 12.258 2.17 1 91.44 97 ASP A O 1
ATOM 739 N N . GLN A 1 98 ? -14.961 11.602 4.031 1 92.25 98 GLN A N 1
ATOM 740 C CA . GLN A 1 98 ? -16 12.617 3.916 1 92.25 98 GLN A CA 1
ATOM 741 C C . GLN A 1 98 ? -15.414 14.016 4.016 1 92.25 98 GLN A C 1
ATOM 743 O O . GLN A 1 98 ? -14.547 14.273 4.848 1 92.25 98 GLN A O 1
ATOM 748 N N . ARG A 1 99 ? -15.844 14.898 3.15 1 91.81 99 ARG A N 1
ATOM 749 C CA . ARG A 1 99 ? -15.367 16.281 3.213 1 91.81 99 ARG A CA 1
ATOM 750 C C . ARG A 1 99 ? -16.234 17.109 4.148 1 91.81 99 ARG A C 1
ATOM 752 O O . ARG A 1 99 ? -17.453 17.094 4.059 1 91.81 99 ARG A O 1
ATOM 759 N N . VAL A 1 100 ? -15.555 17.781 5.055 1 93.94 100 VAL A N 1
ATOM 760 C CA . VAL A 1 100 ? -16.234 18.625 6.035 1 93.94 100 VAL A CA 1
ATOM 761 C C . VAL A 1 100 ? -15.562 19.984 6.105 1 93.94 100 VAL A C 1
ATOM 763 O O . VAL A 1 100 ? -14.375 20.109 5.781 1 93.94 100 VAL A O 1
ATOM 766 N N . PRO A 1 101 ? -16.281 21.016 6.508 1 92.38 101 PRO A N 1
ATOM 767 C CA . PRO A 1 101 ? -15.68 22.344 6.598 1 92.38 101 PRO A CA 1
ATOM 768 C C . PRO A 1 101 ? -14.602 22.438 7.676 1 92.38 101 PRO A C 1
ATOM 770 O O . PRO A 1 101 ? -14.82 21.984 8.805 1 92.38 101 PRO A O 1
ATOM 773 N N . LEU A 1 102 ? -13.516 23.031 7.316 1 93.06 102 LEU A N 1
ATOM 774 C CA . LEU A 1 102 ? -12.422 23.219 8.266 1 93.06 102 LEU A CA 1
ATOM 775 C C . LEU A 1 102 ? -12.891 24 9.484 1 93.06 102 LEU A C 1
ATOM 777 O O . LEU A 1 102 ? -12.594 23.625 10.625 1 93.06 102 LEU A O 1
ATOM 781 N N . SER A 1 103 ? -13.625 25.109 9.273 1 93.69 103 SER A N 1
ATOM 782 C CA . SER A 1 103 ? -14.07 25.969 10.352 1 93.69 103 SER A CA 1
ATOM 783 C C . SER A 1 103 ? -14.93 25.203 11.359 1 93.69 103 SER A C 1
ATOM 785 O O . SER A 1 103 ? -14.82 25.422 12.57 1 93.69 103 SER A O 1
ATOM 787 N N . ALA A 1 104 ? -15.688 24.297 10.812 1 96 104 ALA A N 1
ATOM 788 C CA . ALA A 1 104 ? -16.531 23.469 11.68 1 96 104 ALA A CA 1
ATOM 789 C C . ALA A 1 104 ? -15.672 22.531 12.539 1 96 104 ALA A C 1
ATOM 791 O O . ALA A 1 104 ? -15.953 22.344 13.727 1 96 104 ALA A O 1
ATOM 792 N N . CYS A 1 105 ? -14.688 21.984 11.969 1 96.88 105 CYS A N 1
ATOM 793 C CA . CYS A 1 105 ? -13.797 21.078 12.695 1 96.88 105 CYS A CA 1
ATOM 794 C C . CYS A 1 105 ? -13.055 21.812 13.797 1 96.88 105 CYS A C 1
ATOM 796 O O . CYS A 1 105 ? -12.984 21.328 14.93 1 96.88 105 CYS A O 1
ATOM 798 N N . VAL A 1 106 ? -12.562 22.953 13.5 1 96.5 106 VAL A N 1
ATOM 799 C CA . VAL A 1 106 ? -11.805 23.75 14.461 1 96.5 106 VAL A CA 1
ATOM 800 C C . VAL A 1 106 ? -12.719 24.156 15.617 1 96.5 106 VAL A C 1
ATOM 802 O O . VAL A 1 106 ? -12.352 24.016 16.781 1 96.5 106 VAL A O 1
ATOM 805 N N . ALA A 1 107 ? -13.883 24.656 15.266 1 96.69 107 ALA A N 1
ATOM 806 C CA . ALA A 1 107 ? -14.844 25.062 16.281 1 96.69 107 ALA A CA 1
ATOM 807 C C . ALA A 1 107 ? -15.211 23.891 17.188 1 96.69 107 ALA A C 1
ATOM 809 O O . ALA A 1 107 ? -15.32 24.047 18.406 1 96.69 107 ALA A O 1
ATOM 810 N N . LEU A 1 108 ? -15.375 22.766 16.594 1 97.94 108 LEU A N 1
ATOM 811 C CA . LEU A 1 108 ? -15.727 21.562 17.328 1 97.94 108 LEU A CA 1
ATOM 812 C C . LEU A 1 108 ? -14.633 21.219 18.344 1 97.94 108 LEU A C 1
ATOM 814 O O . LEU A 1 108 ? -14.93 20.906 19.5 1 97.94 108 LEU A O 1
ATOM 818 N N . LEU A 1 109 ? -13.43 21.234 17.938 1 98.06 109 LEU A N 1
ATOM 819 C CA . LEU A 1 109 ? -12.305 20.875 18.797 1 98.06 109 LEU A CA 1
ATOM 820 C C . LEU A 1 109 ? -12.203 21.828 19.984 1 98.06 109 LEU A C 1
ATOM 822 O O . LEU A 1 109 ? -12.039 21.391 21.125 1 98.06 109 LEU A O 1
ATOM 826 N N . GLU A 1 110 ? -12.344 23.109 19.734 1 97.25 110 GLU A N 1
ATOM 827 C CA . GLU A 1 110 ? -12.258 24.094 20.797 1 97.25 110 GLU A CA 1
ATOM 828 C C . GLU A 1 110 ? -13.43 23.953 21.766 1 97.25 110 GLU A C 1
ATOM 830 O O . GLU A 1 110 ? -13.242 24.031 22.984 1 97.25 110 GLU A O 1
ATOM 835 N N . ALA A 1 111 ? -14.578 23.766 21.234 1 97.81 111 ALA A N 1
ATOM 836 C CA . ALA A 1 111 ? -15.758 23.578 22.062 1 97.81 111 ALA A CA 1
ATOM 837 C C . ALA A 1 111 ? -15.633 22.344 22.953 1 97.81 111 ALA A C 1
ATOM 839 O O . ALA A 1 111 ? -16.016 22.375 24.125 1 97.81 111 ALA A O 1
ATOM 840 N N . ALA A 1 112 ? -15.125 21.297 22.391 1 98.31 112 ALA A N 1
ATOM 841 C CA . ALA A 1 112 ? -14.945 20.047 23.141 1 98.31 112 ALA A CA 1
ATOM 842 C C . ALA A 1 112 ? -13.938 20.234 24.266 1 98.31 112 ALA A C 1
ATOM 844 O O . ALA A 1 112 ? -14.156 19.766 25.391 1 98.31 112 ALA A O 1
ATOM 845 N N . ALA A 1 113 ? -12.852 20.875 23.969 1 97.94 113 ALA A N 1
ATOM 846 C CA . ALA A 1 113 ? -11.836 21.156 24.984 1 97.94 113 ALA A CA 1
ATOM 847 C C . ALA A 1 113 ? -12.422 21.969 26.125 1 97.94 113 ALA A C 1
ATOM 849 O O . ALA A 1 113 ? -12.172 21.688 27.297 1 97.94 113 ALA A O 1
ATOM 850 N N . GLN A 1 114 ? -13.203 22.938 25.797 1 97.12 114 GLN A N 1
ATOM 851 C CA . GLN A 1 114 ? -13.82 23.797 26.797 1 97.12 114 GLN A CA 1
ATOM 852 C C . GLN A 1 114 ? -14.852 23.031 27.625 1 97.12 114 GLN A C 1
ATOM 854 O O . GLN A 1 114 ? -14.82 23.094 28.859 1 97.12 114 GLN A O 1
ATOM 859 N N . ALA A 1 115 ? -15.656 22.328 26.953 1 97.56 115 ALA A N 1
ATOM 860 C CA . ALA A 1 115 ? -16.734 21.609 27.625 1 97.56 115 ALA A CA 1
ATOM 861 C C . ALA A 1 115 ? -16.188 20.531 28.547 1 97.56 115 ALA A C 1
ATOM 863 O O . ALA A 1 115 ? -16.797 20.234 29.578 1 97.56 115 ALA A O 1
ATOM 864 N N . SER A 1 116 ? -15.109 19.969 28.203 1 97.19 116 SER A N 1
ATOM 865 C CA . SER A 1 116 ? -14.508 18.906 28.984 1 97.19 116 SER A CA 1
ATOM 866 C C . SER A 1 116 ? -13.445 19.438 29.938 1 97.19 116 SER A C 1
ATOM 868 O O . SER A 1 116 ? -12.836 18.688 30.703 1 97.19 116 SER A O 1
ATOM 870 N N . ALA A 1 117 ? -13.133 20.703 29.875 1 96.44 117 ALA A N 1
ATOM 871 C CA . ALA A 1 117 ? -12.047 21.312 30.641 1 96.44 117 ALA A CA 1
ATOM 872 C C . ALA A 1 117 ? -10.727 20.578 30.406 1 96.44 117 ALA A C 1
ATOM 874 O O . ALA A 1 117 ? -10 20.297 31.359 1 96.44 117 ALA A O 1
ATOM 875 N N . CYS A 1 118 ? -10.578 20.172 29.234 1 96.88 118 CYS A N 1
ATOM 876 C CA . CYS A 1 118 ? -9.367 19.469 28.844 1 96.88 118 CYS A CA 1
ATOM 877 C C . CYS A 1 118 ? -8.609 20.234 27.766 1 96.88 118 CYS A C 1
ATOM 879 O O . CYS A 1 118 ? -8.836 20.047 26.578 1 96.88 118 CYS A O 1
ATOM 881 N N . PRO A 1 119 ? -7.652 21.016 28.188 1 96.25 119 PRO A N 1
ATOM 882 C CA . PRO A 1 119 ? -6.93 21.859 27.234 1 96.25 119 PRO A CA 1
ATOM 883 C C . PRO A 1 119 ? -6.043 21.062 26.281 1 96.25 119 PRO A C 1
ATOM 885 O O . PRO A 1 119 ? -5.508 21.625 25.312 1 96.25 119 PRO A O 1
ATOM 888 N N . THR A 1 120 ? -5.91 19.766 26.5 1 96.94 120 THR A N 1
ATOM 889 C CA . THR A 1 120 ? -5.07 18.922 25.656 1 96.94 120 THR A CA 1
ATOM 890 C C . THR A 1 120 ? -5.922 17.984 24.812 1 96.94 120 THR A C 1
ATOM 892 O O . THR A 1 120 ? -5.473 16.891 24.438 1 96.94 120 THR A O 1
ATOM 895 N N . PHE A 1 121 ? -7.168 18.359 24.531 1 97.88 121 PHE A N 1
ATOM 896 C CA . PHE A 1 121 ? -8.109 17.516 23.812 1 97.88 121 PHE A CA 1
ATOM 897 C C . PHE A 1 121 ? -7.539 17.109 22.453 1 97.88 121 PHE A C 1
ATOM 899 O O . PHE A 1 121 ? -7.496 15.914 22.125 1 97.88 121 PHE A O 1
ATOM 906 N N . GLY A 1 122 ? -7.055 18.062 21.641 1 97.94 122 GLY A N 1
ATOM 907 C CA . GLY A 1 122 ? -6.465 17.797 20.344 1 97.94 122 GLY A CA 1
ATOM 908 C C . GLY A 1 122 ? -5.266 16.859 20.406 1 97.94 122 GLY A C 1
ATOM 909 O O . GLY A 1 122 ? -5.129 15.961 19.578 1 97.94 122 GLY A O 1
ATOM 910 N N . LEU A 1 123 ? -4.445 17.047 21.391 1 97.56 123 LEU A N 1
ATOM 911 C CA . LEU A 1 123 ? -3.254 16.219 21.547 1 97.56 123 LEU A CA 1
ATOM 912 C C . LEU A 1 123 ? -3.629 14.781 21.859 1 97.56 123 LEU A C 1
ATOM 914 O O . LEU A 1 123 ? -2.988 13.852 21.375 1 97.56 123 LEU A O 1
ATOM 918 N N . ARG A 1 124 ? -4.602 14.586 22.703 1 97.44 124 ARG A N 1
ATOM 919 C CA . ARG A 1 124 ? -5.07 13.242 23.047 1 97.44 124 ARG A CA 1
ATOM 920 C C . ARG A 1 124 ? -5.574 12.508 21.812 1 97.44 124 ARG A C 1
ATOM 922 O O . ARG A 1 124 ? -5.41 11.289 21.688 1 97.44 124 ARG A O 1
ATOM 929 N N . MET A 1 125 ? -6.172 13.258 20.875 1 97.81 125 MET A N 1
ATOM 930 C CA . MET A 1 125 ? -6.656 12.664 19.625 1 97.81 125 MET A CA 1
ATOM 931 C C . MET A 1 125 ? -5.492 12.164 18.781 1 97.81 125 MET A C 1
ATOM 933 O O . MET A 1 125 ? -5.648 11.227 17.984 1 97.81 125 MET A O 1
ATOM 937 N N . ALA A 1 126 ? -4.344 12.742 18.906 1 97.44 126 ALA A N 1
ATOM 938 C CA . ALA A 1 126 ? -3.182 12.414 18.094 1 97.44 126 ALA A CA 1
ATOM 939 C C . ALA A 1 126 ? -2.494 11.148 18.609 1 97.44 126 ALA A C 1
ATOM 941 O O . ALA A 1 126 ? -1.778 10.477 17.859 1 97.44 126 ALA A O 1
ATOM 942 N N . GLU A 1 127 ? -2.703 10.727 19.859 1 93.5 127 GLU A N 1
ATOM 943 C CA . GLU A 1 127 ? -1.952 9.672 20.531 1 93.5 127 GLU A CA 1
ATOM 944 C C . GLU A 1 127 ? -2.156 8.32 19.859 1 93.5 127 GLU A C 1
ATOM 946 O O . GLU A 1 127 ? -1.243 7.492 19.812 1 93.5 127 GLU A O 1
ATOM 951 N N . SER A 1 128 ? -3.309 8.117 19.328 1 90.94 128 SER A N 1
ATOM 952 C CA . SER A 1 128 ? -3.602 6.785 18.812 1 90.94 128 SER A CA 1
ATOM 953 C C . SER A 1 128 ? -3.729 6.785 17.297 1 90.94 128 SER A C 1
ATOM 955 O O . SER A 1 128 ? -4.289 5.855 16.719 1 90.94 128 SER A O 1
ATOM 957 N N . ARG A 1 129 ? -3.213 7.844 16.688 1 94.12 129 ARG A N 1
ATOM 958 C CA . ARG A 1 129 ? -3.283 7.938 15.242 1 94.12 129 ARG A CA 1
ATOM 959 C C . ARG A 1 129 ? -2.422 6.867 14.578 1 94.12 129 ARG A C 1
ATOM 961 O O . ARG A 1 129 ? -1.376 6.488 15.109 1 94.12 129 ARG A O 1
ATOM 968 N N . GLN A 1 130 ? -2.906 6.398 13.477 1 92.06 130 GLN A N 1
ATOM 969 C CA . GLN A 1 130 ? -2.225 5.406 12.648 1 92.06 130 GLN A CA 1
ATOM 970 C C . GLN A 1 130 ? -1.824 6 11.297 1 92.06 130 GLN A C 1
ATOM 972 O O . GLN A 1 130 ? -2.285 7.082 10.93 1 92.06 130 GLN A O 1
ATOM 977 N N . LEU A 1 131 ? -0.948 5.262 10.641 1 92.06 131 LEU A N 1
ATOM 978 C CA . LEU A 1 131 ? -0.527 5.73 9.328 1 92.06 131 LEU A CA 1
ATOM 979 C C . LEU A 1 131 ? -1.709 5.777 8.367 1 92.06 131 LEU A C 1
ATOM 981 O O . LEU A 1 131 ? -1.801 6.684 7.531 1 92.06 131 LEU A O 1
ATOM 985 N N . SER A 1 132 ? -2.598 4.871 8.555 1 92.62 132 SER A N 1
ATOM 986 C CA . SER A 1 132 ? -3.734 4.762 7.645 1 92.62 132 SER A CA 1
ATOM 987 C C . SER A 1 132 ? -4.648 5.977 7.75 1 92.62 132 SER A C 1
ATOM 989 O O . SER A 1 132 ? -5.469 6.219 6.863 1 92.62 132 SER A O 1
ATOM 991 N N . ASP A 1 133 ? -4.48 6.758 8.773 1 93.62 133 ASP A N 1
ATOM 992 C CA . ASP A 1 133 ? -5.289 7.957 8.945 1 93.62 133 ASP A CA 1
ATOM 993 C C . ASP A 1 133 ? -4.934 9.016 7.906 1 93.62 133 ASP A C 1
ATOM 995 O O . ASP A 1 133 ? -5.676 9.984 7.715 1 93.62 133 ASP A O 1
ATOM 999 N N . PHE A 1 134 ? -3.898 8.867 7.234 1 94.81 134 PHE A N 1
ATOM 1000 C CA . PHE A 1 134 ? -3.504 9.789 6.168 1 94.81 134 PHE A CA 1
ATOM 1001 C C . PHE A 1 134 ? -4.203 9.438 4.863 1 94.81 134 PHE A C 1
ATOM 1003 O O . PHE A 1 134 ? -3.91 10.016 3.818 1 94.81 134 PHE A O 1
ATOM 1010 N N . GLY A 1 135 ? -5.113 8.5 4.945 1 93.5 135 GLY A N 1
ATOM 1011 C CA . GLY A 1 135 ? -5.879 8.133 3.764 1 93.5 135 GLY A CA 1
ATOM 1012 C C . GLY A 1 135 ? -5.059 7.391 2.727 1 93.5 135 GLY A C 1
ATOM 1013 O O . GLY A 1 135 ? -4.18 6.598 3.074 1 93.5 135 GLY A O 1
ATOM 1014 N N . VAL A 1 136 ? -5.348 7.609 1.474 1 92.81 136 VAL A N 1
ATOM 1015 C CA . VAL A 1 136 ? -4.754 6.875 0.363 1 92.81 136 VAL A CA 1
ATOM 1016 C C . VAL A 1 136 ? -3.246 7.117 0.329 1 92.81 136 VAL A C 1
ATOM 1018 O O . VAL A 1 136 ? -2.479 6.25 -0.086 1 92.81 136 VAL A O 1
ATOM 1021 N N . MET A 1 137 ? -2.859 8.242 0.773 1 93.38 137 MET A N 1
ATOM 1022 C CA . MET A 1 137 ? -1.443 8.594 0.772 1 93.38 137 MET A CA 1
ATOM 1023 C C . MET A 1 137 ? -0.648 7.672 1.687 1 93.38 137 MET A C 1
ATOM 1025 O O . MET A 1 137 ? 0.571 7.551 1.547 1 93.38 137 MET A O 1
ATOM 1029 N N . SER A 1 138 ? -1.346 7.039 2.662 1 94.94 138 SER A N 1
ATOM 1030 C CA . SER A 1 138 ? -0.664 6.129 3.58 1 94.94 138 SER A CA 1
ATOM 1031 C C . SER A 1 138 ? 0.029 5 2.826 1 94.94 138 SER A C 1
ATOM 1033 O O . SER A 1 138 ? 1.104 4.547 3.227 1 94.94 138 SER A O 1
ATOM 1035 N N . LEU A 1 139 ? -0.549 4.586 1.653 1 94.06 139 LEU A N 1
ATOM 1036 C CA . LEU A 1 139 ? 0.022 3.531 0.821 1 94.06 139 LEU A CA 1
ATOM 1037 C C . LEU A 1 139 ? 1.387 3.945 0.281 1 94.06 139 LEU A C 1
ATOM 1039 O O . LEU A 1 139 ? 2.256 3.098 0.063 1 94.06 139 LEU A O 1
ATOM 1043 N N . LEU A 1 140 ? 1.57 5.207 0.056 1 96.38 140 LEU A N 1
ATOM 1044 C CA . LEU A 1 140 ? 2.805 5.715 -0.536 1 96.38 140 LEU A CA 1
ATOM 1045 C C . LEU A 1 140 ? 3.809 6.094 0.546 1 96.38 140 LEU A C 1
ATOM 1047 O O . LEU A 1 140 ? 4.984 5.727 0.465 1 96.38 140 LEU A O 1
ATOM 1051 N N . ILE A 1 141 ? 3.34 6.723 1.575 1 95.75 141 ILE A N 1
ATOM 1052 C CA . ILE A 1 141 ? 4.234 7.227 2.615 1 95.75 141 ILE A CA 1
ATOM 1053 C C . ILE A 1 141 ? 4.93 6.055 3.307 1 95.75 141 ILE A C 1
ATOM 1055 O O . ILE A 1 141 ? 6.121 6.129 3.613 1 95.75 141 ILE A O 1
ATOM 1059 N N . SER A 1 142 ? 4.266 4.957 3.508 1 93.75 142 SER A N 1
ATOM 1060 C CA . SER A 1 142 ? 4.797 3.795 4.215 1 93.75 142 SER A CA 1
ATOM 1061 C C . SER A 1 142 ? 5.926 3.139 3.426 1 93.75 142 SER A C 1
ATOM 1063 O O . SER A 1 142 ? 6.723 2.383 3.986 1 93.75 142 SER A O 1
ATOM 1065 N N . GLN A 1 143 ? 5.977 3.436 2.119 1 95.19 143 GLN A N 1
ATOM 1066 C CA . GLN A 1 143 ? 6.914 2.742 1.238 1 95.19 143 GLN A CA 1
ATOM 1067 C C . GLN A 1 143 ? 8.117 3.623 0.912 1 95.19 143 GLN A C 1
ATOM 1069 O O . GLN A 1 143 ? 9.023 3.197 0.198 1 95.19 143 GLN A O 1
ATOM 1074 N N . GLN A 1 144 ? 8.148 4.812 1.438 1 96.62 144 GLN A N 1
ATOM 1075 C CA . GLN A 1 144 ? 9.227 5.742 1.104 1 96.62 144 GLN A CA 1
ATOM 1076 C C . GLN A 1 144 ? 10.547 5.305 1.735 1 96.62 144 GLN A C 1
ATOM 1078 O O . GLN A 1 144 ? 10.562 4.781 2.852 1 96.62 144 GLN A O 1
ATOM 1083 N N . PRO A 1 145 ? 11.703 5.523 1.089 1 96.56 145 PRO A N 1
ATOM 1084 C CA . PRO A 1 145 ? 12.984 4.965 1.529 1 96.56 145 PRO A CA 1
ATOM 1085 C C . PRO A 1 145 ? 13.484 5.59 2.832 1 96.56 145 PRO A C 1
ATOM 1087 O O . PRO A 1 145 ? 14.219 4.949 3.584 1 96.56 145 PRO A O 1
ATOM 1090 N N . THR A 1 146 ? 13.203 6.875 3.051 1 96.38 146 THR A N 1
ATOM 1091 C CA . THR A 1 146 ? 13.633 7.586 4.25 1 96.38 146 THR A CA 1
ATOM 1092 C C . THR A 1 146 ? 12.492 8.43 4.82 1 96.38 146 THR A C 1
ATOM 1094 O O . THR A 1 146 ? 11.477 8.633 4.16 1 96.38 146 THR A O 1
ATOM 1097 N N . LEU A 1 147 ? 12.727 8.875 6.016 1 95.56 147 LEU A N 1
ATOM 1098 C CA . LEU A 1 147 ? 11.75 9.781 6.613 1 95.56 147 LEU A CA 1
ATOM 1099 C C . LEU A 1 147 ? 11.672 11.086 5.832 1 95.56 147 LEU A C 1
ATOM 1101 O O . LEU A 1 147 ? 10.594 11.656 5.676 1 95.56 147 LEU A O 1
ATOM 1105 N N . ARG A 1 148 ? 12.797 11.586 5.379 1 96.06 148 ARG A N 1
ATOM 1106 C CA . ARG A 1 148 ? 12.828 12.797 4.566 1 96.06 148 ARG A CA 1
ATOM 1107 C C . ARG A 1 148 ? 11.938 12.656 3.334 1 96.06 148 ARG A C 1
ATOM 1109 O O . ARG A 1 148 ? 11.156 13.555 3.021 1 96.06 148 ARG A O 1
ATOM 1116 N N . ALA A 1 149 ? 12.086 11.508 2.678 1 96.75 149 ALA A N 1
ATOM 1117 C CA . ALA A 1 149 ? 11.258 11.25 1.498 1 96.75 149 ALA A CA 1
ATOM 1118 C C . ALA A 1 149 ? 9.781 11.156 1.868 1 96.75 149 ALA A C 1
ATOM 1120 O O . ALA A 1 149 ? 8.922 11.633 1.125 1 96.75 149 ALA A O 1
ATOM 1121 N N . ALA A 1 150 ? 9.492 10.562 3.002 1 96.75 150 ALA A N 1
ATOM 1122 C CA . ALA A 1 150 ? 8.117 10.445 3.471 1 96.75 150 ALA A CA 1
ATOM 1123 C C . ALA A 1 150 ? 7.512 11.82 3.75 1 96.75 150 ALA A C 1
ATOM 1125 O O . ALA A 1 150 ? 6.375 12.094 3.363 1 96.75 150 ALA A O 1
ATOM 1126 N N . LEU A 1 151 ? 8.25 12.68 4.367 1 95.88 151 LEU A N 1
ATOM 1127 C CA . LEU A 1 151 ? 7.797 14.039 4.66 1 95.88 151 LEU A CA 1
ATOM 1128 C C . LEU A 1 151 ? 7.613 14.844 3.379 1 95.88 151 LEU A C 1
ATOM 1130 O O . LEU A 1 151 ? 6.629 15.57 3.23 1 95.88 151 LEU A O 1
ATOM 1134 N N . ALA A 1 152 ? 8.539 14.703 2.471 1 94.44 152 ALA A N 1
ATOM 1135 C CA . ALA A 1 152 ? 8.414 15.367 1.179 1 94.44 152 ALA A CA 1
ATOM 1136 C C . ALA A 1 152 ? 7.152 14.922 0.448 1 94.44 152 ALA A C 1
ATOM 1138 O O . ALA A 1 152 ? 6.457 15.742 -0.157 1 94.44 152 ALA A O 1
ATOM 1139 N N . THR A 1 153 ? 6.922 13.641 0.521 1 95 153 THR A N 1
ATOM 1140 C CA . THR A 1 153 ? 5.711 13.086 -0.073 1 95 153 THR A CA 1
ATOM 1141 C C . THR A 1 153 ? 4.465 13.648 0.602 1 95 153 THR A C 1
ATOM 1143 O O . THR A 1 153 ? 3.494 14 -0.07 1 95 153 THR A O 1
ATOM 1146 N N . THR A 1 154 ? 4.492 13.781 1.896 1 94.62 154 THR A N 1
ATOM 1147 C CA . THR A 1 154 ? 3.387 14.352 2.658 1 94.62 154 THR A CA 1
ATOM 1148 C C . THR A 1 154 ? 3.127 15.797 2.242 1 94.62 154 THR A C 1
ATOM 1150 O O . THR A 1 154 ? 1.974 16.203 2.086 1 94.62 154 THR A O 1
ATOM 1153 N N . ILE A 1 155 ? 4.148 16.5 2.033 1 91.5 155 ILE A N 1
ATOM 1154 C CA . ILE A 1 155 ? 4.043 17.891 1.604 1 91.5 155 ILE A CA 1
ATOM 1155 C C . ILE A 1 155 ? 3.465 17.953 0.192 1 91.5 155 ILE A C 1
ATOM 1157 O O . ILE A 1 155 ? 2.525 18.719 -0.067 1 91.5 155 ILE A O 1
ATOM 1161 N N . ARG A 1 156 ? 3.945 17.125 -0.672 1 88.75 156 ARG A N 1
ATOM 1162 C CA . ARG A 1 156 ? 3.557 17.141 -2.078 1 88.75 156 ARG A CA 1
ATOM 1163 C C . ARG A 1 156 ? 2.08 16.797 -2.24 1 88.75 156 ARG A C 1
ATOM 1165 O O . ARG A 1 156 ? 1.379 17.406 -3.049 1 88.75 156 ARG A O 1
ATOM 1172 N N . TYR A 1 157 ? 1.632 15.852 -1.451 1 90.75 157 TYR A N 1
ATOM 1173 C CA . TYR A 1 157 ? 0.275 15.352 -1.642 1 90.75 157 TYR A CA 1
ATOM 1174 C C . TYR A 1 157 ? -0.625 15.758 -0.481 1 90.75 157 TYR A C 1
ATOM 1176 O O . TYR A 1 157 ? -1.603 15.07 -0.175 1 90.75 157 TYR A O 1
ATOM 1184 N N . ARG A 1 158 ? -0.312 16.797 0.195 1 88.94 158 ARG A N 1
ATOM 1185 C CA . ARG A 1 158 ? -1.061 17.281 1.355 1 88.94 158 ARG A CA 1
ATOM 1186 C C . ARG A 1 158 ? -2.521 17.531 0.999 1 88.94 158 ARG A C 1
ATOM 1188 O O . ARG A 1 158 ? -3.406 17.375 1.846 1 88.94 158 ARG A O 1
ATOM 1195 N N . HIS A 1 159 ? -2.82 17.859 -0.26 1 85.19 159 HIS A N 1
ATOM 1196 C CA . HIS A 1 159 ? -4.18 18.125 -0.715 1 85.19 159 HIS A CA 1
ATOM 1197 C C . HIS A 1 159 ? -5.059 16.891 -0.581 1 85.19 159 HIS A C 1
ATOM 1199 O O . HIS A 1 159 ? -6.277 17 -0.453 1 85.19 159 HIS A O 1
ATOM 1205 N N . LEU A 1 160 ? -4.469 15.734 -0.609 1 88.69 160 LEU A N 1
ATOM 1206 C CA . LEU A 1 160 ? -5.219 14.484 -0.488 1 88.69 160 LEU A CA 1
ATOM 1207 C C . LEU A 1 160 ? -5.527 14.18 0.974 1 88.69 160 LEU A C 1
ATOM 1209 O O . LEU A 1 160 ? -6.367 13.32 1.268 1 88.69 160 LEU A O 1
ATOM 1213 N N . VAL A 1 161 ? -4.832 14.867 1.882 1 89.75 161 VAL A N 1
ATOM 1214 C CA . VAL A 1 161 ? -4.988 14.602 3.309 1 89.75 161 VAL A CA 1
ATOM 1215 C C . VAL A 1 161 ? -5.727 15.766 3.969 1 89.75 161 VAL A C 1
ATOM 1217 O O . VAL A 1 161 ? -6.812 15.586 4.52 1 89.75 161 VAL A O 1
ATOM 1220 N N . ASN A 1 162 ? -5.145 16.891 3.896 1 90.69 162 ASN A N 1
ATOM 1221 C CA . ASN A 1 162 ? -5.672 18.094 4.516 1 90.69 162 ASN A CA 1
ATOM 1222 C C . ASN A 1 162 ? -5.004 19.344 3.963 1 90.69 162 ASN A C 1
ATOM 1224 O O . ASN A 1 162 ? -3.891 19.703 4.367 1 90.69 162 ASN A O 1
ATOM 1228 N N . ASP A 1 163 ? -5.715 20.141 3.246 1 85.44 163 ASP A N 1
ATOM 1229 C CA . ASP A 1 163 ? -5.191 21.328 2.59 1 85.44 163 ASP A CA 1
ATOM 1230 C C . ASP A 1 163 ? -5.016 22.469 3.588 1 85.44 163 ASP A C 1
ATOM 1232 O O . ASP A 1 163 ? -4.344 23.469 3.295 1 85.44 163 ASP A O 1
ATOM 1236 N N . SER A 1 164 ? -5.551 22.312 4.668 1 88.69 164 SER A N 1
ATOM 1237 C CA . SER A 1 164 ? -5.535 23.406 5.629 1 88.69 164 SER A CA 1
ATOM 1238 C C . SER A 1 164 ? -4.273 23.375 6.48 1 88.69 164 SER A C 1
ATOM 1240 O O . SER A 1 164 ? -4.02 24.297 7.258 1 88.69 164 SER A O 1
ATOM 1242 N N . VAL A 1 165 ? -3.516 22.375 6.348 1 92.5 165 VAL A N 1
ATOM 1243 C CA . VAL A 1 165 ? -2.268 22.297 7.098 1 92.5 165 VAL A CA 1
ATOM 1244 C C . VAL A 1 165 ? -1.085 22.516 6.16 1 92.5 165 VAL A C 1
ATOM 1246 O O . VAL A 1 165 ? -0.823 21.703 5.277 1 92.5 165 VAL A O 1
ATOM 1249 N N . ALA A 1 166 ? -0.463 23.625 6.395 1 91.38 166 ALA A N 1
ATOM 1250 C CA . ALA A 1 166 ? 0.776 23.875 5.668 1 91.38 166 ALA A CA 1
ATOM 1251 C C . ALA A 1 166 ? 1.966 23.219 6.352 1 91.38 166 ALA A C 1
ATOM 1253 O O . ALA A 1 166 ? 2.059 23.203 7.582 1 91.38 166 ALA A O 1
ATOM 1254 N N . LEU A 1 167 ? 2.803 22.609 5.523 1 92.94 167 LEU A N 1
ATOM 1255 C CA . LEU A 1 167 ? 3.982 21.906 6.012 1 92.94 167 LEU A CA 1
ATOM 1256 C C . LEU A 1 167 ? 5.223 22.312 5.227 1 92.94 167 LEU A C 1
ATOM 1258 O O . LEU A 1 167 ? 5.168 22.438 4 1 92.94 167 LEU A O 1
ATOM 1262 N N . LEU A 1 168 ? 6.297 22.516 5.941 1 91.81 168 LEU A N 1
ATOM 1263 C CA . LEU A 1 168 ? 7.559 22.891 5.312 1 91.81 168 LEU A CA 1
ATOM 1264 C C . LEU A 1 168 ? 8.742 22.281 6.07 1 91.81 168 LEU A C 1
ATOM 1266 O O . LEU A 1 168 ? 8.758 22.281 7.301 1 91.81 168 LEU A O 1
ATOM 1270 N N . LEU A 1 169 ? 9.641 21.75 5.32 1 91.88 169 LEU A N 1
ATOM 1271 C CA . LEU A 1 169 ? 10.914 21.312 5.891 1 91.88 169 LEU A CA 1
ATOM 1272 C C . LEU A 1 169 ? 11.961 22.422 5.766 1 91.88 169 LEU A C 1
ATOM 1274 O O . LEU A 1 169 ? 12.266 22.859 4.66 1 91.88 169 LEU A O 1
ATOM 1278 N N . GLU A 1 170 ? 12.477 22.797 6.914 1 88.75 170 GLU A N 1
ATOM 1279 C CA . GLU A 1 170 ? 13.508 23.828 6.938 1 88.75 170 GLU A CA 1
ATOM 1280 C C . GLU A 1 170 ? 14.828 23.281 7.457 1 88.75 170 GLU A C 1
ATOM 1282 O O . GLU A 1 170 ? 14.906 22.797 8.594 1 88.75 170 GLU A O 1
ATOM 1287 N N . ASP A 1 171 ? 15.82 23.422 6.648 1 89.06 171 ASP A N 1
ATOM 1288 C CA . ASP A 1 171 ? 17.156 23.031 7.094 1 89.06 171 ASP A CA 1
ATOM 1289 C C . ASP A 1 171 ? 17.75 24.094 8.016 1 89.06 171 ASP A C 1
ATOM 1291 O O . ASP A 1 171 ? 17.703 25.281 7.719 1 89.06 171 ASP A O 1
ATOM 1295 N N . ALA A 1 172 ? 18.219 23.75 9.109 1 87.38 172 ALA A N 1
ATOM 1296 C CA . ALA A 1 172 ? 18.891 24.594 10.086 1 87.38 172 ALA A CA 1
ATOM 1297 C C . ALA A 1 172 ? 20.203 23.969 10.555 1 87.38 172 ALA A C 1
ATOM 1299 O O . ALA A 1 172 ? 20.297 23.5 11.695 1 87.38 172 ALA A O 1
ATOM 1300 N N . GLY A 1 173 ? 21.234 24.047 9.648 1 90.5 173 GLY A N 1
ATOM 1301 C CA . GLY A 1 173 ? 22.5 23.422 9.984 1 90.5 173 GLY A CA 1
ATOM 1302 C C . GLY A 1 173 ? 22.422 21.906 10.031 1 90.5 173 GLY A C 1
ATOM 1303 O O . GLY A 1 173 ? 22.062 21.266 9.039 1 90.5 173 GLY A O 1
ATOM 1304 N N . SER A 1 174 ? 22.688 21.375 11.219 1 93.69 174 SER A N 1
ATOM 1305 C CA . SER A 1 174 ? 22.641 19.922 11.398 1 93.69 174 SER A CA 1
ATOM 1306 C C . SER A 1 174 ? 21.25 19.469 11.828 1 93.69 174 SER A C 1
ATOM 1308 O O . SER A 1 174 ? 21 18.266 11.977 1 93.69 174 SER A O 1
ATOM 1310 N N . ALA A 1 175 ? 20.391 20.469 11.938 1 95.06 175 ALA A N 1
ATOM 1311 C CA . ALA A 1 175 ? 19.016 20.156 12.328 1 95.06 175 ALA A CA 1
ATOM 1312 C C . ALA A 1 175 ? 18.031 20.5 11.203 1 95.06 175 ALA A C 1
ATOM 1314 O O . ALA A 1 175 ? 18.391 21.188 10.25 1 95.06 175 ALA A O 1
ATOM 1315 N N . VAL A 1 176 ? 16.953 19.875 11.258 1 95.62 176 VAL A N 1
ATOM 1316 C CA . VAL A 1 176 ? 15.836 20.188 10.375 1 95.62 176 VAL A CA 1
ATOM 1317 C C . VAL A 1 176 ? 14.594 20.516 11.203 1 95.62 176 VAL A C 1
ATOM 1319 O O . VAL A 1 176 ? 14.32 19.844 12.211 1 95.62 176 VAL A O 1
ATOM 1322 N N . VAL A 1 177 ? 13.938 21.609 10.82 1 94.62 177 VAL A N 1
ATOM 1323 C CA . VAL A 1 177 ? 12.68 21.969 11.469 1 94.62 177 VAL A CA 1
ATOM 1324 C C . VAL A 1 177 ? 11.508 21.609 10.547 1 94.62 177 VAL A C 1
ATOM 1326 O O . VAL A 1 177 ? 11.445 22.062 9.406 1 94.62 177 VAL A O 1
ATOM 1329 N N . ILE A 1 178 ? 10.617 20.734 11.023 1 96.19 178 ILE A N 1
ATOM 1330 C CA . ILE A 1 178 ? 9.344 20.484 10.359 1 96.19 178 ILE A CA 1
ATOM 1331 C C . ILE A 1 178 ? 8.305 21.5 10.82 1 96.19 178 ILE A C 1
ATOM 1333 O O . ILE A 1 178 ? 7.668 21.312 11.859 1 96.19 178 ILE A O 1
ATOM 1337 N N . ARG A 1 179 ? 8.102 22.5 10.047 1 94.5 179 ARG A N 1
ATOM 1338 C CA . ARG A 1 179 ? 7.199 23.594 10.406 1 94.5 179 ARG A CA 1
ATOM 1339 C C . ARG A 1 179 ? 5.781 23.297 9.93 1 94.5 179 ARG A C 1
ATOM 1341 O O . ARG A 1 179 ? 5.578 22.797 8.82 1 94.5 179 ARG A O 1
ATOM 1348 N N . GLN A 1 180 ? 4.852 23.609 10.789 1 94.56 180 GLN A N 1
ATOM 1349 C CA . GLN A 1 180 ? 3.449 23.375 10.453 1 94.56 180 GLN A CA 1
ATOM 1350 C C . GLN A 1 180 ? 2.584 24.578 10.867 1 94.56 180 GLN A C 1
ATOM 1352 O O . GLN A 1 180 ? 2.816 25.188 11.906 1 94.56 180 GLN A O 1
ATOM 1357 N N . GLU A 1 181 ? 1.653 24.891 10.039 1 91.62 181 GLU A N 1
ATOM 1358 C CA . GLU A 1 181 ? 0.647 25.891 10.383 1 91.62 181 GLU A CA 1
ATOM 1359 C C . GLU A 1 181 ? -0.743 25.453 9.93 1 91.62 181 GLU A C 1
ATOM 1361 O O . GLU A 1 181 ? -0.918 25 8.797 1 91.62 181 GLU A O 1
ATOM 1366 N N . VAL A 1 182 ? -1.639 25.484 10.812 1 92.06 182 VAL A N 1
ATOM 1367 C CA . VAL A 1 182 ? -3.037 25.266 10.453 1 92.06 182 VAL A CA 1
ATOM 1368 C C . VAL A 1 182 ? -3.645 26.578 9.938 1 92.06 182 VAL A C 1
ATOM 1370 O O . VAL A 1 182 ? -3.709 27.562 10.656 1 92.06 182 VAL A O 1
ATOM 1373 N N . LEU A 1 183 ? -4.074 26.516 8.734 1 87.5 183 LEU A N 1
ATOM 1374 C CA . LEU A 1 183 ? -4.625 27.703 8.078 1 87.5 183 LEU A CA 1
ATOM 1375 C C . LEU A 1 183 ? -6.121 27.828 8.352 1 87.5 183 LEU A C 1
ATOM 1377 O O . LEU A 1 183 ? -6.945 27.375 7.551 1 87.5 183 LEU A O 1
ATOM 1381 N N . SER A 1 184 ? -6.406 28.359 9.477 1 85.5 184 SER A N 1
ATOM 1382 C CA . SER A 1 184 ? -7.789 28.578 9.875 1 85.5 184 SER A CA 1
ATOM 1383 C C . SER A 1 184 ? -8.047 30.062 10.148 1 85.5 184 SER A C 1
ATOM 1385 O O . SER A 1 184 ? -7.105 30.844 10.336 1 85.5 184 SER A O 1
ATOM 1387 N N . ASP A 1 185 ? -9.273 30.422 10.133 1 77.75 185 ASP A N 1
ATOM 1388 C CA . ASP A 1 185 ? -9.672 31.812 10.336 1 77.75 185 ASP A CA 1
ATOM 1389 C C . ASP A 1 185 ? -9.32 32.281 11.75 1 77.75 185 ASP A C 1
ATOM 1391 O O . ASP A 1 185 ? -8.859 33.406 11.938 1 77.75 185 ASP A O 1
ATOM 1395 N N . ALA A 1 186 ? -9.562 31.422 12.617 1 78.12 186 ALA A N 1
ATOM 1396 C CA . ALA A 1 186 ? -9.234 31.734 14.008 1 78.12 186 ALA A CA 1
ATOM 1397 C C . ALA A 1 186 ? -8.133 30.812 14.531 1 78.12 186 ALA A C 1
ATOM 1399 O O . ALA A 1 186 ? -8.078 29.641 14.164 1 78.12 186 ALA A O 1
ATOM 1400 N N . PRO A 1 187 ? -7.293 31.453 15.375 1 83.75 187 PRO A N 1
ATOM 1401 C CA . PRO A 1 187 ? -6.289 30.594 16 1 83.75 187 PRO A CA 1
ATOM 1402 C C . PRO A 1 187 ? -6.906 29.469 16.828 1 83.75 187 PRO A C 1
ATOM 1404 O O . PRO A 1 187 ? -7.938 29.672 17.484 1 83.75 187 PRO A O 1
ATOM 1407 N N . SER A 1 188 ? -6.32 28.359 16.766 1 92.69 188 SER A N 1
ATOM 1408 C CA . SER A 1 188 ? -6.805 27.203 17.516 1 92.69 188 SER A CA 1
ATOM 1409 C C . SER A 1 188 ? -5.648 26.406 18.109 1 92.69 188 SER A C 1
ATOM 1411 O O . SER A 1 188 ? -4.871 25.797 17.375 1 92.69 188 SER A O 1
ATOM 1413 N N . ARG A 1 189 ? -5.598 26.406 19.406 1 94.5 189 ARG A N 1
ATOM 1414 C CA . ARG A 1 189 ? -4.598 25.594 20.078 1 94.5 189 ARG A CA 1
ATOM 1415 C C . ARG A 1 189 ? -4.836 24.109 19.828 1 94.5 189 ARG A C 1
ATOM 1417 O O . ARG A 1 189 ? -3.889 23.359 19.578 1 94.5 189 ARG A O 1
ATOM 1424 N N . GLN A 1 190 ? -6.078 23.688 19.891 1 97.5 190 GLN A N 1
ATOM 1425 C CA . GLN A 1 190 ? -6.434 22.281 19.719 1 97.5 190 GLN A CA 1
ATOM 1426 C C . GLN A 1 190 ? -6.043 21.781 18.328 1 97.5 190 GLN A C 1
ATOM 1428 O O . GLN A 1 190 ? -5.438 20.719 18.188 1 97.5 190 GLN A O 1
ATOM 1433 N N . ALA A 1 191 ? -6.379 22.531 17.312 1 97.56 191 ALA A N 1
ATOM 1434 C CA . ALA A 1 191 ? -6.051 22.141 15.945 1 97.56 191 ALA A CA 1
ATOM 1435 C C . ALA A 1 191 ? -4.543 22.094 15.727 1 97.56 191 ALA A C 1
ATOM 1437 O O . ALA A 1 191 ? -4.027 21.188 15.078 1 97.56 191 ALA A O 1
ATOM 1438 N N . THR A 1 192 ? -3.859 23.062 16.266 1 96.5 192 THR A N 1
ATOM 1439 C CA . THR A 1 192 ? -2.41 23.141 16.125 1 96.5 192 THR A CA 1
ATOM 1440 C C . THR A 1 192 ? -1.731 21.953 16.797 1 96.5 192 THR A C 1
ATOM 1442 O O . THR A 1 192 ? -0.904 21.281 16.172 1 96.5 192 THR A O 1
ATOM 1445 N N . GLU A 1 193 ? -2.119 21.75 18 1 98 193 GLU A N 1
ATOM 1446 C CA . GLU A 1 193 ? -1.499 20.656 18.734 1 98 193 GLU A CA 1
ATOM 1447 C C . GLU A 1 193 ? -1.857 19.312 18.109 1 98 193 GLU A C 1
ATOM 1449 O O . GLU A 1 193 ? -1.036 18.391 18.094 1 98 193 GLU A O 1
ATOM 1454 N N . LEU A 1 194 ? -3.062 19.172 17.625 1 98.19 194 LEU A N 1
ATOM 1455 C CA . LEU A 1 194 ? -3.455 17.969 16.906 1 98.19 194 LEU A CA 1
ATOM 1456 C C . LEU A 1 194 ? -2.582 17.766 15.664 1 98.19 194 LEU A C 1
ATOM 1458 O O . LEU A 1 194 ? -2.047 16.672 15.453 1 98.19 194 LEU A O 1
ATOM 1462 N N . ALA A 1 195 ? -2.432 18.766 14.867 1 97.5 195 ALA A N 1
ATOM 1463 C CA . ALA A 1 195 ? -1.665 18.688 13.625 1 97.5 195 ALA A CA 1
ATOM 1464 C C . ALA A 1 195 ? -0.215 18.297 13.898 1 97.5 195 ALA A C 1
ATOM 1466 O O . ALA A 1 195 ? 0.329 17.406 13.25 1 97.5 195 ALA A O 1
ATOM 1467 N N . ILE A 1 196 ? 0.393 18.922 14.883 1 97.94 196 ILE A N 1
ATOM 1468 C CA . ILE A 1 196 ? 1.771 18.625 15.25 1 97.94 196 ILE A CA 1
ATOM 1469 C C . ILE A 1 196 ? 1.866 17.188 15.766 1 97.94 196 ILE A C 1
ATOM 1471 O O . ILE A 1 196 ? 2.777 16.453 15.391 1 97.94 196 ILE A O 1
ATOM 1475 N N . GLY A 1 197 ? 0.935 16.875 16.625 1 97.94 197 GLY A N 1
ATOM 1476 C CA . GLY A 1 197 ? 0.908 15.523 17.156 1 97.94 197 GLY A CA 1
ATOM 1477 C C . GLY A 1 197 ? 0.776 14.461 16.094 1 97.94 197 GLY A C 1
ATOM 1478 O O . GLY A 1 197 ? 1.413 13.406 16.172 1 97.94 197 GLY A O 1
ATOM 1479 N N . VAL A 1 198 ? -0.03 14.711 15.094 1 97.38 198 VAL A N 1
ATOM 1480 C CA . VAL A 1 198 ? -0.286 13.758 14.023 1 97.38 198 VAL A CA 1
ATOM 1481 C C . VAL A 1 198 ? 0.992 13.531 13.219 1 97.38 198 VAL A C 1
ATOM 1483 O O . VAL A 1 198 ? 1.366 12.391 12.945 1 97.38 198 VAL A O 1
ATOM 1486 N N . VAL A 1 199 ? 1.667 14.547 12.836 1 97 199 VAL A N 1
ATOM 1487 C CA . VAL A 1 199 ? 2.904 14.414 12.078 1 97 199 VAL A CA 1
ATOM 1488 C C . VAL A 1 199 ? 3.975 13.758 12.945 1 97 199 VAL A C 1
ATOM 1490 O O . VAL A 1 199 ? 4.742 12.922 12.469 1 97 199 VAL A O 1
ATOM 1493 N N . PHE A 1 200 ? 3.998 14.141 14.203 1 97 200 PHE A N 1
ATOM 1494 C CA . PHE A 1 200 ? 4.934 13.523 15.141 1 97 200 PHE A CA 1
ATOM 1495 C C . PHE A 1 200 ? 4.734 12.016 15.195 1 97 200 PHE A C 1
ATOM 1497 O O . PHE A 1 200 ? 5.699 11.258 15.125 1 97 200 PHE A O 1
ATOM 1504 N N . ARG A 1 201 ? 3.504 11.648 15.344 1 95.31 201 ARG A N 1
ATOM 1505 C CA . ARG A 1 201 ? 3.16 10.234 15.406 1 95.31 201 ARG A CA 1
ATOM 1506 C C . ARG A 1 201 ? 3.521 9.523 14.109 1 95.31 201 ARG A C 1
ATOM 1508 O O . ARG A 1 201 ? 3.99 8.383 14.125 1 95.31 201 ARG A O 1
ATOM 1515 N N . MET A 1 202 ? 3.264 10.117 12.984 1 94.25 202 MET A N 1
ATOM 1516 C CA . MET A 1 202 ? 3.645 9.547 11.695 1 94.25 202 MET A CA 1
ATOM 1517 C C . MET A 1 202 ? 5.137 9.234 11.656 1 94.25 202 MET A C 1
ATOM 1519 O O . MET A 1 202 ? 5.539 8.133 11.266 1 94.25 202 MET A O 1
ATOM 1523 N N . CYS A 1 203 ? 5.969 10.211 12.086 1 94.88 203 CYS A N 1
ATOM 1524 C CA . CYS A 1 203 ? 7.418 10.031 12.109 1 94.88 203 CYS A CA 1
ATOM 1525 C C . CYS A 1 203 ? 7.812 8.875 13.016 1 94.88 203 CYS A C 1
ATOM 1527 O O . CYS A 1 203 ? 8.648 8.047 12.648 1 94.88 203 CYS A O 1
ATOM 1529 N N . ALA A 1 204 ? 7.164 8.82 14.141 1 93.81 204 ALA A N 1
ATOM 1530 C CA . ALA A 1 204 ? 7.445 7.758 15.102 1 93.81 204 ALA A CA 1
ATOM 1531 C C . ALA A 1 204 ? 7.082 6.391 14.523 1 93.81 204 ALA A C 1
ATOM 1533 O O . ALA A 1 204 ? 7.785 5.406 14.758 1 93.81 204 ALA A O 1
ATOM 1534 N N . LEU A 1 205 ? 6.016 6.332 13.859 1 92.12 205 LEU A N 1
ATOM 1535 C CA . LEU A 1 205 ? 5.559 5.074 13.281 1 92.12 205 LEU A CA 1
ATOM 1536 C C . LEU A 1 205 ? 6.496 4.613 12.164 1 92.12 205 LEU A C 1
ATOM 1538 O O . LEU A 1 205 ? 6.73 3.414 12.008 1 92.12 205 LEU A O 1
ATOM 1542 N N . LEU A 1 206 ? 7.027 5.465 11.391 1 91.5 206 LEU A N 1
ATOM 1543 C CA . LEU A 1 206 ? 7.887 5.121 10.266 1 91.5 206 LEU A CA 1
ATOM 1544 C C . LEU A 1 206 ? 9.266 4.68 10.75 1 91.5 206 LEU A C 1
ATOM 1546 O O . LEU A 1 206 ? 9.844 3.732 10.211 1 91.5 206 LEU A O 1
ATOM 1550 N N . LEU A 1 207 ? 9.789 5.297 11.836 1 90.06 207 LEU A N 1
ATOM 1551 C CA . LEU A 1 207 ? 11.172 5.051 12.234 1 90.06 207 LEU A CA 1
ATOM 1552 C C . LEU A 1 207 ? 11.234 4.184 13.484 1 90.06 207 LEU A C 1
ATOM 1554 O O . LEU A 1 207 ? 12.297 3.654 13.828 1 90.06 207 LEU A O 1
ATOM 1558 N N . GLY A 1 208 ? 10.109 4.074 14.172 1 88.31 208 GLY A N 1
ATOM 1559 C CA . GLY A 1 208 ? 10.102 3.32 15.414 1 88.31 208 GLY A CA 1
ATOM 1560 C C . GLY A 1 208 ? 11.016 3.904 16.469 1 88.31 208 GLY A C 1
ATOM 1561 O O . GLY A 1 208 ? 10.953 5.102 16.766 1 88.31 208 GLY A O 1
ATOM 1562 N N . PRO A 1 209 ? 11.859 3.049 17.016 1 84.12 209 PRO A N 1
ATOM 1563 C CA . PRO A 1 209 ? 12.742 3.477 18.109 1 84.12 209 PRO A CA 1
ATOM 1564 C C . PRO A 1 209 ? 13.82 4.453 17.641 1 84.12 209 PRO A C 1
ATOM 1566 O O . PRO A 1 209 ? 14.43 5.137 18.469 1 84.12 209 PRO A O 1
ATOM 1569 N N . ARG A 1 210 ? 14.055 4.559 16.422 1 85.94 210 ARG A N 1
ATOM 1570 C CA . ARG A 1 210 ? 15.086 5.445 15.898 1 85.94 210 ARG A CA 1
ATOM 1571 C C . ARG A 1 210 ? 14.609 6.891 15.875 1 85.94 210 ARG A C 1
ATOM 1573 O O . ARG A 1 210 ? 15.406 7.812 15.688 1 85.94 210 ARG A O 1
ATOM 1580 N N . TRP A 1 211 ? 13.359 7.055 16.078 1 90.31 211 TRP A N 1
ATOM 1581 C CA . TRP A 1 211 ? 12.797 8.398 16.109 1 90.31 211 TRP A CA 1
ATOM 1582 C C . TRP A 1 211 ? 13.133 9.086 17.438 1 90.31 211 TRP A C 1
ATOM 1584 O O . TRP A 1 211 ? 12.539 8.773 18.469 1 90.31 211 TRP A O 1
ATOM 1594 N N . GLN A 1 212 ? 14.07 10.094 17.359 1 91.19 212 GLN A N 1
ATOM 1595 C CA . GLN A 1 212 ? 14.539 10.828 18.547 1 91.19 212 GLN A CA 1
ATOM 1596 C C . GLN A 1 212 ? 14.57 12.328 18.266 1 91.19 212 GLN A C 1
ATOM 1598 O O . GLN A 1 212 ? 15.641 12.922 18.156 1 91.19 212 GLN A O 1
ATOM 1603 N N . PRO A 1 213 ? 13.422 12.93 18.297 1 95.19 213 PRO A N 1
ATOM 1604 C CA . PRO A 1 213 ? 13.383 14.375 18.031 1 95.19 213 PRO A CA 1
ATOM 1605 C C . PRO A 1 213 ? 14.109 15.188 19.094 1 95.19 213 PRO A C 1
ATOM 1607 O O . PRO A 1 213 ? 14.172 14.781 20.25 1 95.19 213 PRO A O 1
ATOM 1610 N N . ILE A 1 214 ? 14.656 16.344 18.719 1 96.5 214 ILE A N 1
ATOM 1611 C CA . ILE A 1 214 ? 15.383 17.266 19.609 1 96.5 214 ILE A CA 1
ATOM 1612 C C . ILE A 1 214 ? 14.391 18.078 20.438 1 96.5 214 ILE A C 1
ATOM 1614 O O . ILE A 1 214 ? 14.672 18.391 21.594 1 96.5 214 ILE A O 1
ATOM 1618 N N . GLY A 1 215 ? 13.297 18.422 19.797 1 97.88 215 GLY A N 1
ATOM 1619 C CA . GLY A 1 215 ? 12.305 19.219 20.5 1 97.88 215 GLY A CA 1
ATOM 1620 C C . GLY A 1 215 ? 11.07 19.516 19.672 1 97.88 215 GLY A C 1
ATOM 1621 O O . GLY A 1 215 ? 11.047 19.219 18.469 1 97.88 215 GLY A O 1
ATOM 1622 N N . VAL A 1 216 ? 10.062 20.062 20.359 1 98.31 216 VAL A N 1
ATOM 1623 C CA . VAL A 1 216 ? 8.82 20.516 19.734 1 98.31 216 VAL A CA 1
ATOM 1624 C C . VAL A 1 216 ? 8.516 21.938 20.188 1 98.31 216 VAL A C 1
ATOM 1626 O O . VAL A 1 216 ? 8.734 22.297 21.344 1 98.31 216 VAL A O 1
ATOM 1629 N N . SER A 1 217 ? 8.062 22.781 19.297 1 96.88 217 SER A N 1
ATOM 1630 C CA . SER A 1 217 ? 7.766 24.172 19.609 1 96.88 217 SER A CA 1
ATOM 1631 C C . SER A 1 217 ? 6.32 24.516 19.266 1 96.88 217 SER A C 1
ATOM 1633 O O . SER A 1 217 ? 5.758 23.984 18.312 1 96.88 217 SER A O 1
ATOM 1635 N N . PHE A 1 218 ? 5.777 25.375 20.047 1 95.44 218 PHE A N 1
ATOM 1636 C CA . PHE A 1 218 ? 4.445 25.938 19.828 1 95.44 218 PHE A CA 1
ATOM 1637 C C . PHE A 1 218 ? 4.461 27.453 19.969 1 95.44 218 PHE A C 1
ATOM 1639 O O . PHE A 1 218 ? 5.168 28 20.812 1 95.44 218 PHE A O 1
ATOM 1646 N N . THR A 1 219 ? 3.631 28.109 19.203 1 89.19 219 THR A N 1
ATOM 1647 C CA . THR A 1 219 ? 3.568 29.562 19.266 1 89.19 219 THR A CA 1
ATOM 1648 C C . THR A 1 219 ? 2.689 30.016 20.422 1 89.19 219 THR A C 1
ATOM 1650 O O . THR A 1 219 ? 2.805 31.156 20.875 1 89.19 219 THR A O 1
ATOM 1653 N N . HIS A 1 220 ? 1.773 29.188 20.875 1 90.06 220 HIS A N 1
ATOM 1654 C CA . HIS A 1 220 ? 0.875 29.578 21.953 1 90.06 220 HIS A CA 1
ATOM 1655 C C . HIS A 1 220 ? 1.517 29.328 23.312 1 90.06 220 HIS A C 1
ATOM 1657 O O . HIS A 1 220 ? 2.553 28.656 23.406 1 90.06 220 HIS A O 1
ATOM 1663 N N . ALA A 1 221 ? 0.928 29.844 24.391 1 91.06 221 ALA A N 1
ATOM 1664 C CA . ALA A 1 221 ? 1.404 29.688 25.766 1 91.06 221 ALA A CA 1
ATOM 1665 C C . ALA A 1 221 ? 1.161 28.281 26.266 1 91.06 221 ALA A C 1
ATOM 1667 O O . ALA A 1 221 ? 0.242 27.594 25.812 1 91.06 221 ALA A O 1
ATOM 1668 N N . PRO A 1 222 ? 1.983 27.812 27.188 1 93.75 222 PRO A N 1
ATOM 1669 C CA . PRO A 1 222 ? 1.785 26.469 27.75 1 93.75 222 PRO A CA 1
ATOM 1670 C C . PRO A 1 222 ? 0.513 26.359 28.578 1 93.75 222 PRO A C 1
ATOM 1672 O O . PRO A 1 222 ? 0.12 27.312 29.25 1 93.75 222 PRO A O 1
ATOM 1675 N N . PRO A 1 223 ? -0.137 25.219 28.469 1 93.75 223 PRO A N 1
ATOM 1676 C CA . PRO A 1 223 ? -1.194 24.953 29.453 1 93.75 223 PRO A CA 1
ATOM 1677 C C . PRO A 1 223 ? -0.65 24.75 30.859 1 93.75 223 PRO A C 1
ATOM 1679 O O . PRO A 1 223 ? 0.566 24.656 31.062 1 93.75 223 PRO A O 1
ATOM 1682 N N . ALA A 1 224 ? -1.555 24.656 31.781 1 93.88 224 ALA A N 1
ATOM 1683 C CA . ALA A 1 224 ? -1.161 24.5 33.188 1 93.88 224 ALA A CA 1
ATOM 1684 C C . ALA A 1 224 ? -0.507 23.141 33.406 1 93.88 224 ALA A C 1
ATOM 1686 O O . ALA A 1 224 ? 0.412 23.031 34.219 1 93.88 224 ALA A O 1
ATOM 1687 N N . ASP A 1 225 ? -1.008 22.172 32.719 1 94.56 225 ASP A N 1
ATOM 1688 C CA . ASP A 1 225 ? -0.533 20.797 32.875 1 94.56 225 ASP A CA 1
ATOM 1689 C C . ASP A 1 225 ? 0.091 20.297 31.578 1 94.56 225 ASP A C 1
ATOM 1691 O O . ASP A 1 225 ? -0.575 20.234 30.547 1 94.56 225 ASP A O 1
ATOM 1695 N N . LEU A 1 226 ? 1.333 19.828 31.625 1 96.38 226 LEU A N 1
ATOM 1696 C CA . LEU A 1 226 ? 2.07 19.422 30.438 1 96.38 226 LEU A CA 1
ATOM 1697 C C . LEU A 1 226 ? 2.266 17.922 30.406 1 96.38 226 LEU A C 1
ATOM 1699 O O . LEU A 1 226 ? 3.043 17.406 29.594 1 96.38 226 LEU A O 1
ATOM 1703 N N . ARG A 1 227 ? 1.576 17.156 31.188 1 94.62 227 ARG A N 1
ATOM 1704 C CA . ARG A 1 227 ? 1.776 15.719 31.328 1 94.62 227 ARG A CA 1
ATOM 1705 C C . ARG A 1 227 ? 1.562 15.008 29.984 1 94.62 227 ARG A C 1
ATOM 1707 O O . ARG A 1 227 ? 2.357 14.148 29.594 1 94.62 227 ARG A O 1
ATOM 1714 N N . ILE A 1 228 ? 0.501 15.367 29.266 1 96.56 228 ILE A N 1
ATOM 1715 C CA . ILE A 1 228 ? 0.182 14.711 28 1 96.56 228 ILE A CA 1
ATOM 1716 C C . ILE A 1 228 ? 1.227 15.086 26.953 1 96.56 228 ILE A C 1
ATOM 1718 O O . ILE A 1 228 ? 1.661 14.234 26.172 1 96.56 228 ILE A O 1
ATOM 1722 N N . HIS A 1 229 ? 1.654 16.344 26.938 1 97.62 229 HIS A N 1
ATOM 1723 C CA . HIS A 1 229 ? 2.715 16.766 26.031 1 97.62 229 HIS A CA 1
ATOM 1724 C C . HIS A 1 229 ? 3.98 15.938 26.234 1 97.62 229 HIS A C 1
ATOM 1726 O O . HIS A 1 229 ? 4.555 15.43 25.281 1 97.62 229 HIS A O 1
ATOM 1732 N N . ARG A 1 230 ? 4.355 15.75 27.469 1 96.38 230 ARG A N 1
ATOM 1733 C CA . ARG A 1 230 ? 5.582 15.031 27.797 1 96.38 230 ARG A CA 1
ATOM 1734 C C . ARG A 1 230 ? 5.461 13.555 27.453 1 96.38 230 ARG A C 1
ATOM 1736 O O . ARG A 1 230 ? 6.418 12.945 26.969 1 96.38 230 ARG A O 1
ATOM 1743 N N . ARG A 1 231 ? 4.332 13.031 27.641 1 94.81 231 ARG A N 1
ATOM 1744 C CA . ARG A 1 231 ? 4.09 11.625 27.328 1 94.81 231 ARG A CA 1
ATOM 1745 C C . ARG A 1 231 ? 4.145 11.383 25.828 1 94.81 231 ARG A C 1
ATOM 1747 O O . ARG A 1 231 ? 4.762 10.422 25.375 1 94.81 231 ARG A O 1
ATOM 1754 N N . LEU A 1 232 ? 3.521 12.234 25.062 1 94.81 232 LEU A N 1
ATOM 1755 C CA . LEU A 1 232 ? 3.406 12.039 23.625 1 94.81 232 LEU A CA 1
ATOM 1756 C C . LEU A 1 232 ? 4.734 12.32 22.922 1 94.81 232 LEU A C 1
ATOM 1758 O O . LEU A 1 232 ? 5.168 11.547 22.078 1 94.81 232 LEU A O 1
ATOM 1762 N N . PHE A 1 233 ? 5.398 13.398 23.25 1 96.75 233 PHE A N 1
ATOM 1763 C CA . PHE A 1 233 ? 6.547 13.852 22.469 1 96.75 233 PHE A CA 1
ATOM 1764 C C . PHE A 1 233 ? 7.844 13.305 23.062 1 96.75 233 PHE A C 1
ATOM 1766 O O . PHE A 1 233 ? 8.758 12.938 22.312 1 96.75 233 PHE A O 1
ATOM 1773 N N . GLY A 1 234 ? 8.008 13.328 24.422 1 94.88 234 GLY A N 1
ATOM 1774 C CA . GLY A 1 234 ? 9.18 12.773 25.062 1 94.88 234 GLY A CA 1
ATOM 1775 C C . GLY A 1 234 ? 10.445 13.57 24.797 1 94.88 234 GLY A C 1
ATOM 1776 O O . GLY A 1 234 ? 11.547 13.016 24.797 1 94.88 234 GLY A O 1
ATOM 1777 N N . CYS A 1 235 ? 10.422 14.758 24.469 1 96.31 235 CYS A N 1
ATOM 1778 C CA . CYS A 1 235 ? 11.539 15.664 24.188 1 96.31 235 CYS A CA 1
ATOM 1779 C C . CYS A 1 235 ? 11.227 17.062 24.703 1 96.31 235 CYS A C 1
ATOM 1781 O O . CYS A 1 235 ? 10.109 17.344 25.141 1 96.31 235 CYS A O 1
ATOM 1783 N N . PRO A 1 236 ? 12.266 17.969 24.703 1 97.25 236 PRO A N 1
ATOM 1784 C CA . PRO A 1 236 ? 12.031 19.328 25.203 1 97.25 236 PRO A CA 1
ATOM 1785 C C . PRO A 1 236 ? 10.938 20.062 24.422 1 97.25 236 PRO A C 1
ATOM 1787 O O . PRO A 1 236 ? 10.836 19.906 23.203 1 97.25 236 PRO A O 1
ATOM 1790 N N . LEU A 1 237 ? 10.188 20.828 25.219 1 97.94 237 LEU A N 1
ATOM 1791 C CA . LEU A 1 237 ? 9.094 21.609 24.656 1 97.94 237 LEU A CA 1
ATOM 1792 C C . LEU A 1 237 ? 9.367 23.109 24.797 1 97.94 237 LEU A C 1
ATOM 1794 O O . LEU A 1 237 ? 9.883 23.547 25.828 1 97.94 237 LEU A O 1
ATOM 1798 N N . GLU A 1 238 ? 9.102 23.797 23.75 1 96.5 238 GLU A N 1
ATOM 1799 C CA . GLU A 1 238 ? 9.195 25.25 23.797 1 96.5 238 GLU A CA 1
ATOM 1800 C C . GLU A 1 238 ? 7.855 25.906 23.453 1 96.5 238 GLU A C 1
ATOM 1802 O O . GLU A 1 238 ? 7.273 25.625 22.406 1 96.5 238 GLU A O 1
ATOM 1807 N N . PHE A 1 239 ? 7.371 26.719 24.312 1 94.25 239 PHE A N 1
ATOM 1808 C CA . PHE A 1 239 ? 6.133 27.469 24.094 1 94.25 239 PHE A CA 1
ATOM 1809 C C . PHE A 1 239 ? 6.418 28.938 23.875 1 94.25 239 PHE A C 1
ATOM 1811 O O . PHE A 1 239 ? 7.531 29.406 24.125 1 94.25 239 PHE A O 1
ATOM 1818 N N . ASN A 1 240 ? 5.383 29.625 23.312 1 88.94 240 ASN A N 1
ATOM 1819 C CA . ASN A 1 240 ? 5.57 31.031 22.922 1 88.94 240 ASN A CA 1
ATOM 1820 C C . ASN A 1 240 ? 6.738 31.188 21.953 1 88.94 240 ASN A C 1
ATOM 1822 O O . ASN A 1 240 ? 7.52 32.125 22.062 1 88.94 240 ASN A O 1
ATOM 1826 N N . ALA A 1 241 ? 6.871 30.188 21.172 1 89.31 241 ALA A N 1
ATOM 1827 C CA . ALA A 1 241 ? 7.918 30.188 20.156 1 89.31 241 ALA A CA 1
ATOM 1828 C C . ALA A 1 241 ? 7.469 30.953 18.906 1 89.31 241 ALA A C 1
ATOM 1830 O O . ALA A 1 241 ? 6.305 31.344 18.797 1 89.31 241 ALA A O 1
ATOM 1831 N N . ASP A 1 242 ? 8.367 31.156 17.984 1 81.44 242 ASP A N 1
ATOM 1832 C CA . ASP A 1 242 ? 8.094 31.922 16.766 1 81.44 242 ASP A CA 1
ATOM 1833 C C . ASP A 1 242 ? 7.312 31.078 15.75 1 81.44 242 ASP A C 1
ATOM 1835 O O . ASP A 1 242 ? 6.652 31.625 14.867 1 81.44 242 ASP A O 1
ATOM 1839 N N . CYS A 1 243 ? 7.418 29.812 15.883 1 87.31 243 CYS A N 1
ATOM 1840 C CA . CYS A 1 243 ? 6.711 28.938 14.953 1 87.31 243 CYS A CA 1
ATOM 1841 C C . CYS A 1 243 ? 6.309 27.625 15.625 1 87.31 243 CYS A C 1
ATOM 1843 O O . CYS A 1 243 ? 6.816 27.297 16.688 1 87.31 243 CYS A O 1
ATOM 1845 N N . ASN A 1 244 ? 5.316 26.969 15.008 1 94 244 ASN A N 1
ATOM 1846 C CA . ASN A 1 244 ? 4.969 25.594 15.383 1 94 244 ASN A CA 1
ATOM 1847 C C . ASN A 1 244 ? 5.785 24.578 14.594 1 94 244 ASN A C 1
ATOM 1849 O O . ASN A 1 244 ? 5.871 24.656 13.367 1 94 244 ASN A O 1
ATOM 1853 N N . GLY A 1 245 ? 6.406 23.625 15.344 1 96.38 245 GLY A N 1
ATOM 1854 C CA . GLY A 1 245 ? 7.148 22.656 14.555 1 96.38 245 GLY A CA 1
ATOM 1855 C C . GLY A 1 245 ? 7.852 21.609 15.391 1 96.38 245 GLY A C 1
ATOM 1856 O O . GLY A 1 245 ? 7.773 21.641 16.625 1 96.38 245 GLY A O 1
ATOM 1857 N N . ILE A 1 246 ? 8.414 20.641 14.719 1 97.81 246 ILE A N 1
ATOM 1858 C CA . ILE A 1 246 ? 9.227 19.562 15.281 1 97.81 246 ILE A CA 1
ATOM 1859 C C . ILE A 1 246 ? 10.68 19.734 14.844 1 97.81 246 ILE A C 1
ATOM 1861 O O . ILE A 1 246 ? 10.953 19.938 13.656 1 97.81 246 ILE A O 1
ATOM 1865 N N . ILE A 1 247 ? 11.562 19.719 15.805 1 97.25 247 ILE A N 1
ATOM 1866 C CA . ILE A 1 247 ? 12.984 19.828 15.508 1 97.25 247 ILE A CA 1
ATOM 1867 C C . ILE A 1 247 ? 13.648 18.453 15.602 1 97.25 247 ILE A C 1
ATOM 1869 O O . ILE A 1 247 ? 13.492 17.766 16.609 1 97.25 247 ILE A O 1
ATOM 1873 N N . CYS A 1 248 ? 14.273 18.109 14.555 1 95.81 248 CYS A N 1
ATOM 1874 C CA . CYS A 1 248 ? 14.969 16.828 14.539 1 95.81 248 CYS A CA 1
ATOM 1875 C C . CYS A 1 248 ? 16.359 16.969 13.922 1 95.81 248 CYS A C 1
ATOM 1877 O O . CYS A 1 248 ? 16.672 18 13.305 1 95.81 248 CYS A O 1
ATOM 1879 N N . ARG A 1 249 ? 17.266 15.945 14.172 1 94.5 249 ARG A N 1
ATOM 1880 C CA . ARG A 1 249 ? 18.562 15.891 13.516 1 94.5 249 ARG A CA 1
ATOM 1881 C C . ARG A 1 249 ? 18.422 15.547 12.039 1 94.5 249 ARG A C 1
ATOM 1883 O O . ARG A 1 249 ? 17.625 14.688 11.672 1 94.5 249 ARG A O 1
ATOM 1890 N N . ALA A 1 250 ? 19.141 16.25 11.25 1 94.62 250 ALA A N 1
ATOM 1891 C CA . ALA A 1 250 ? 19.109 16 9.812 1 94.62 250 ALA A CA 1
ATOM 1892 C C . ALA A 1 250 ? 19.422 14.539 9.5 1 94.62 250 ALA A C 1
ATOM 1894 O O . ALA A 1 250 ? 18.797 13.938 8.625 1 94.62 250 ALA A O 1
ATOM 1895 N N . ALA A 1 251 ? 20.328 13.961 10.133 1 92.75 251 ALA A N 1
ATOM 1896 C CA . ALA A 1 251 ? 20.766 12.586 9.906 1 92.75 251 ALA A CA 1
ATOM 1897 C C . ALA A 1 251 ? 19.641 11.602 10.172 1 92.75 251 ALA A C 1
ATOM 1899 O O . ALA A 1 251 ? 19.547 10.555 9.523 1 92.75 251 ALA A O 1
ATOM 1900 N N . ASP A 1 252 ? 18.781 11.914 11.062 1 91.19 252 ASP A N 1
ATOM 1901 C CA . ASP A 1 252 ? 17.656 11.039 11.398 1 91.19 252 ASP A CA 1
ATOM 1902 C C . ASP A 1 252 ? 16.656 10.969 10.242 1 91.19 252 ASP A C 1
ATOM 1904 O O . ASP A 1 252 ? 16 9.945 10.055 1 91.19 252 ASP A O 1
ATOM 1908 N N . LEU A 1 253 ? 16.547 12.047 9.508 1 93.81 253 LEU A N 1
ATOM 1909 C CA . LEU A 1 253 ? 15.609 12.086 8.383 1 93.81 253 LEU A CA 1
ATOM 1910 C C . LEU A 1 253 ? 16.109 11.227 7.227 1 93.81 253 LEU A C 1
ATOM 1912 O O . LEU A 1 253 ? 15.328 10.797 6.379 1 93.81 253 LEU A O 1
ATOM 1916 N N . ASP A 1 254 ? 17.391 10.977 7.273 1 93.25 254 ASP A N 1
ATOM 1917 C CA . ASP A 1 254 ? 17.984 10.234 6.168 1 93.25 254 ASP A CA 1
ATOM 1918 C C . ASP A 1 254 ? 18.141 8.75 6.516 1 93.25 254 ASP A C 1
ATOM 1920 O O . ASP A 1 254 ? 18.594 7.957 5.691 1 93.25 254 ASP A O 1
ATOM 1924 N N . ALA A 1 255 ? 17.766 8.43 7.699 1 90.56 255 ALA A N 1
ATOM 1925 C CA . ALA A 1 255 ? 17.781 7.031 8.102 1 90.56 255 ALA A CA 1
ATOM 1926 C C . ALA A 1 255 ? 16.828 6.199 7.254 1 90.56 255 ALA A C 1
ATOM 1928 O O . ALA A 1 255 ? 15.734 6.656 6.91 1 90.56 255 ALA A O 1
ATOM 1929 N N . PRO A 1 256 ? 17.234 4.961 7.012 1 91.81 256 PRO A N 1
ATOM 1930 C CA . PRO A 1 256 ? 16.406 4.117 6.156 1 91.81 256 PRO A CA 1
ATOM 1931 C C . PRO A 1 256 ? 15.102 3.689 6.836 1 91.81 256 PRO A C 1
ATOM 1933 O O . PRO A 1 256 ? 15.094 3.42 8.039 1 91.81 256 PRO A O 1
ATOM 1936 N N . ASN A 1 257 ? 14.008 3.758 6.102 1 92.19 257 ASN A N 1
ATOM 1937 C CA . ASN A 1 257 ? 12.727 3.15 6.461 1 92.19 257 ASN A CA 1
ATOM 1938 C C . ASN A 1 257 ? 12.75 1.638 6.266 1 92.19 257 ASN A C 1
ATOM 1940 O O . ASN A 1 257 ? 12.906 1.157 5.141 1 92.19 257 ASN A O 1
ATOM 1944 N N . PRO A 1 258 ? 12.555 0.867 7.305 1 86.44 258 PRO A N 1
ATOM 1945 C CA . PRO A 1 258 ? 12.695 -0.587 7.207 1 86.44 258 PRO A CA 1
ATOM 1946 C C . PRO A 1 258 ? 11.625 -1.222 6.316 1 86.44 258 PRO A C 1
ATOM 1948 O O . PRO A 1 258 ? 11.828 -2.318 5.789 1 86.44 258 PRO A O 1
ATOM 1951 N N . THR A 1 259 ? 10.555 -0.575 6.133 1 85.75 259 THR A N 1
ATOM 1952 C CA . THR A 1 259 ? 9.453 -1.176 5.383 1 85.75 259 THR A CA 1
ATOM 1953 C C . THR A 1 259 ? 9.445 -0.685 3.939 1 85.75 259 THR A C 1
ATOM 1955 O O . THR A 1 259 ? 8.555 -1.028 3.164 1 85.75 259 THR A O 1
ATOM 1958 N N . ALA A 1 260 ? 10.414 0.06 3.609 1 92.94 260 ALA A N 1
ATOM 1959 C CA . ALA A 1 260 ? 10.445 0.688 2.291 1 92.94 260 ALA A CA 1
ATOM 1960 C C . ALA A 1 260 ? 10.555 -0.358 1.186 1 92.94 260 ALA A C 1
ATOM 1962 O O . ALA A 1 260 ? 11.328 -1.312 1.3 1 92.94 260 ALA A O 1
ATOM 1963 N N . ASP A 1 261 ? 9.742 -0.252 0.184 1 93.81 261 ASP A N 1
ATOM 1964 C CA . ASP A 1 261 ? 9.797 -1.023 -1.054 1 93.81 261 ASP A CA 1
ATOM 1965 C C . ASP A 1 261 ? 9.578 -0.127 -2.271 1 93.81 261 ASP A C 1
ATOM 1967 O O . ASP A 1 261 ? 8.453 0.293 -2.547 1 93.81 261 ASP A O 1
ATOM 1971 N N . PRO A 1 262 ? 10.695 0.142 -2.984 1 93.94 262 PRO A N 1
ATOM 1972 C CA . PRO A 1 262 ? 10.594 1.098 -4.09 1 93.94 262 PRO A CA 1
ATOM 1973 C C . PRO A 1 262 ? 9.594 0.657 -5.16 1 93.94 262 PRO A C 1
ATOM 1975 O O . PRO A 1 262 ? 8.961 1.498 -5.809 1 93.94 262 PRO A O 1
ATOM 1978 N N . VAL A 1 263 ? 9.477 -0.579 -5.367 1 93.56 263 VAL A N 1
ATOM 1979 C CA . VAL A 1 263 ? 8.547 -1.068 -6.375 1 93.56 263 VAL A CA 1
ATOM 1980 C C . VAL A 1 263 ? 7.109 -0.82 -5.914 1 93.56 263 VAL A C 1
ATOM 1982 O O . VAL A 1 263 ? 6.285 -0.312 -6.676 1 93.56 263 VAL A O 1
ATOM 1985 N N . MET A 1 264 ? 6.832 -1.116 -4.734 1 93.75 264 MET A N 1
ATOM 1986 C CA . MET A 1 264 ? 5.508 -0.838 -4.184 1 93.75 264 MET A CA 1
ATOM 1987 C C . MET A 1 264 ? 5.223 0.66 -4.176 1 93.75 264 MET A C 1
ATOM 1989 O O . MET A 1 264 ? 4.094 1.084 -4.422 1 93.75 264 MET A O 1
ATOM 1993 N N . ALA A 1 265 ? 6.246 1.45 -3.84 1 96.19 265 ALA A N 1
ATOM 1994 C CA . ALA A 1 265 ? 6.102 2.902 -3.869 1 96.19 265 ALA A CA 1
ATOM 1995 C C . ALA A 1 265 ? 5.668 3.385 -5.25 1 96.19 265 ALA A C 1
ATOM 1997 O O . ALA A 1 265 ? 4.816 4.27 -5.367 1 96.19 265 ALA A O 1
ATOM 1998 N N . ARG A 1 266 ? 6.227 2.785 -6.238 1 95.06 266 ARG A N 1
ATOM 1999 C CA . ARG A 1 266 ? 5.891 3.168 -7.605 1 95.06 266 ARG A CA 1
ATOM 2000 C C . ARG A 1 266 ? 4.43 2.863 -7.918 1 95.06 266 ARG A C 1
ATOM 2002 O O . ARG A 1 266 ? 3.732 3.688 -8.508 1 95.06 266 ARG A O 1
ATOM 2009 N N . TYR A 1 267 ? 3.971 1.729 -7.543 1 93.56 267 TYR A N 1
ATOM 2010 C CA . TYR A 1 267 ? 2.574 1.373 -7.773 1 93.56 267 TYR A CA 1
ATOM 2011 C C . TYR A 1 267 ? 1.643 2.309 -7.012 1 93.56 267 TYR A C 1
ATOM 2013 O O . TYR A 1 267 ? 0.636 2.77 -7.555 1 93.56 267 TYR A O 1
ATOM 2021 N N . ALA A 1 268 ? 1.946 2.576 -5.762 1 95.38 268 ALA A N 1
ATOM 2022 C CA . ALA A 1 268 ? 1.138 3.488 -4.957 1 95.38 268 ALA A CA 1
ATOM 2023 C C . ALA A 1 268 ? 1.097 4.883 -5.578 1 95.38 268 ALA A C 1
ATOM 2025 O O . ALA A 1 268 ? 0.037 5.508 -5.641 1 95.38 268 ALA A O 1
ATOM 2026 N N . GLN A 1 269 ? 2.209 5.285 -6.031 1 95.19 269 GLN A N 1
ATOM 2027 C CA . GLN A 1 269 ? 2.301 6.609 -6.637 1 95.19 269 GLN A CA 1
ATOM 2028 C C . GLN A 1 269 ? 1.463 6.691 -7.91 1 95.19 269 GLN A C 1
ATOM 2030 O O . GLN A 1 269 ? 0.797 7.695 -8.164 1 95.19 269 GLN A O 1
ATOM 2035 N N . GLN A 1 270 ? 1.528 5.66 -8.703 1 90.75 270 GLN A N 1
ATOM 2036 C CA . GLN A 1 270 ? 0.716 5.605 -9.914 1 90.75 270 GLN A CA 1
ATOM 2037 C C . GLN A 1 270 ? -0.764 5.789 -9.594 1 90.75 270 GLN A C 1
ATOM 2039 O O . GLN A 1 270 ? -1.474 6.508 -10.305 1 90.75 270 GLN A O 1
ATOM 2044 N N . PHE A 1 271 ? -1.129 5.219 -8.57 1 91.25 271 PHE A N 1
ATOM 2045 C CA . PHE A 1 271 ? -2.51 5.328 -8.117 1 91.25 271 PHE A CA 1
ATOM 2046 C C . PHE A 1 271 ? -2.82 6.754 -7.672 1 91.25 271 PHE A C 1
ATOM 2048 O O . PHE A 1 271 ? -3.76 7.375 -8.172 1 91.25 271 PHE A O 1
ATOM 2055 N N . ILE A 1 272 ? -2.008 7.242 -6.793 1 92.94 272 ILE A N 1
ATOM 2056 C CA . ILE A 1 272 ? -2.24 8.531 -6.156 1 92.94 272 ILE A CA 1
ATOM 2057 C C . ILE A 1 272 ? -2.246 9.633 -7.211 1 92.94 272 ILE A C 1
ATOM 2059 O O . ILE A 1 272 ? -3.027 10.586 -7.121 1 92.94 272 ILE A O 1
ATOM 2063 N N . ASP A 1 273 ? -1.462 9.43 -8.195 1 90.94 273 ASP A N 1
ATOM 2064 C CA . ASP A 1 273 ? -1.346 10.43 -9.258 1 90.94 273 ASP A CA 1
ATOM 2065 C C . ASP A 1 273 ? -2.623 10.492 -10.086 1 90.94 273 ASP A C 1
ATOM 2067 O O . ASP A 1 273 ? -2.859 11.477 -10.797 1 90.94 273 ASP A O 1
ATOM 2071 N N . THR A 1 274 ? -3.461 9.453 -10.023 1 87.25 274 THR A N 1
ATOM 2072 C CA . THR A 1 274 ? -4.684 9.43 -10.82 1 87.25 274 THR A CA 1
ATOM 2073 C C . THR A 1 274 ? -5.824 10.117 -10.078 1 87.25 274 THR A C 1
ATOM 2075 O O . THR A 1 274 ? -6.863 10.422 -10.672 1 87.25 274 THR A O 1
ATOM 2078 N N . LEU A 1 275 ? -5.68 10.352 -8.828 1 87.62 275 LEU A N 1
ATOM 2079 C CA . LEU A 1 275 ? -6.766 10.883 -8.016 1 87.62 275 LEU A CA 1
ATOM 2080 C C . LEU A 1 275 ? -6.914 12.391 -8.219 1 87.62 275 LEU A C 1
ATOM 2082 O O . LEU A 1 275 ? -5.918 13.109 -8.32 1 87.62 275 LEU A O 1
ATOM 2086 N N . PRO A 1 276 ? -8.156 12.742 -8.273 1 79.81 276 PRO A N 1
ATOM 2087 C CA . PRO A 1 276 ? -8.391 14.18 -8.43 1 79.81 276 PRO A CA 1
ATOM 2088 C C . PRO A 1 276 ? -8.125 14.961 -7.148 1 79.81 276 PRO A C 1
ATOM 2090 O O . PRO A 1 276 ? -8.148 14.398 -6.055 1 79.81 276 PRO A O 1
ATOM 2093 N N . ARG A 1 277 ? -7.844 16.25 -7.328 1 74.75 277 ARG A N 1
ATOM 2094 C CA . ARG A 1 277 ? -7.738 17.141 -6.184 1 74.75 277 ARG A CA 1
ATOM 2095 C C . ARG A 1 277 ? -9.117 17.531 -5.66 1 74.75 277 ARG A C 1
ATOM 2097 O O . ARG A 1 277 ? -10.047 17.734 -6.445 1 74.75 277 ARG A O 1
ATOM 2104 N N . ALA A 1 278 ? -9.234 17.25 -4.34 1 64 278 ALA A N 1
ATOM 2105 C CA . ALA A 1 278 ? -10.523 17.594 -3.748 1 64 278 ALA A CA 1
ATOM 2106 C C . ALA A 1 278 ? -10.859 19.062 -3.975 1 64 278 ALA A C 1
ATOM 2108 O O . ALA A 1 278 ? -12.023 19.406 -4.223 1 64 278 ALA A O 1
ATOM 2109 N N . ASN A 1 279 ? -9.844 19.906 -3.719 1 64.88 279 ASN A N 1
ATOM 2110 C CA . ASN A 1 279 ? -10.023 21.344 -3.932 1 64.88 279 ASN A CA 1
ATOM 2111 C C . ASN A 1 279 ? -9.312 21.812 -5.191 1 64.88 279 ASN A C 1
ATOM 2113 O O . ASN A 1 279 ? -8.211 21.344 -5.5 1 64.88 279 ASN A O 1
ATOM 2117 N N . PRO A 1 280 ? -10.188 22.359 -6.043 1 57.94 280 PRO A N 1
ATOM 2118 C CA . PRO A 1 280 ? -9.445 22.891 -7.188 1 57.94 280 PRO A CA 1
ATOM 2119 C C . PRO A 1 280 ? -8.141 23.562 -6.785 1 57.94 280 PRO A C 1
ATOM 2121 O O . PRO A 1 280 ? -8.078 24.25 -5.758 1 57.94 280 PRO A O 1
ATOM 2124 N N . GLN A 1 281 ? -7.086 23 -7.289 1 61.16 281 GLN A N 1
ATOM 2125 C CA . GLN A 1 281 ? -5.793 23.625 -7.035 1 61.16 281 GLN A CA 1
ATOM 2126 C C . GLN A 1 281 ? -5.82 25.109 -7.395 1 61.16 281 GLN A C 1
ATOM 2128 O O . GLN A 1 281 ? -6.195 25.469 -8.508 1 61.16 281 GLN A O 1
ATOM 2133 N N . SER A 1 282 ? -5.906 25.953 -6.273 1 76.31 282 SER A N 1
ATOM 2134 C CA . SER A 1 282 ? -5.719 27.344 -6.629 1 76.31 282 SER A CA 1
ATOM 2135 C C . SER A 1 282 ? -4.324 27.828 -6.25 1 76.31 282 SER A C 1
ATOM 2137 O O . SER A 1 282 ? -3.85 27.578 -5.141 1 76.31 282 SER A O 1
ATOM 2139 N N . ILE A 1 283 ? -3.609 28.297 -7.242 1 84.94 283 ILE A N 1
ATOM 2140 C CA . ILE A 1 283 ? -2.281 28.859 -7.051 1 84.94 283 ILE A CA 1
ATOM 2141 C C . ILE A 1 283 ? -2.312 29.844 -5.883 1 84.94 283 ILE A C 1
ATOM 2143 O O . ILE A 1 283 ? -1.353 29.938 -5.113 1 84.94 283 ILE A O 1
ATOM 2147 N N . GLY A 1 284 ? -3.436 30.453 -5.707 1 87.31 284 GLY A N 1
ATOM 2148 C CA . GLY A 1 284 ? -3.568 31.375 -4.602 1 87.31 284 GLY A CA 1
ATOM 2149 C C . GLY A 1 284 ? -3.484 30.719 -3.242 1 87.31 284 GLY A C 1
ATOM 2150 O O . GLY A 1 284 ? -2.816 31.219 -2.336 1 87.31 284 GLY A O 1
ATOM 2151 N N . HIS A 1 285 ? -4.066 29.578 -3.195 1 83.88 285 HIS A N 1
ATOM 2152 C CA . HIS A 1 285 ? -4.062 28.828 -1.939 1 83.88 285 HIS A CA 1
ATOM 2153 C C . HIS A 1 285 ? -2.67 28.297 -1.619 1 83.88 285 HIS A C 1
ATOM 2155 O O . HIS A 1 285 ? -2.244 28.312 -0.462 1 83.88 285 HIS A O 1
ATOM 2161 N N . GLU A 1 286 ? -2.012 27.875 -2.619 1 87.31 286 GLU A N 1
ATOM 2162 C CA . GLU A 1 286 ? -0.659 27.344 -2.43 1 87.31 286 GLU A CA 1
ATOM 2163 C C . GLU A 1 286 ? 0.304 28.469 -2.02 1 87.31 286 GLU A C 1
ATOM 2165 O O . GLU A 1 286 ? 1.127 28.281 -1.121 1 87.31 286 GLU A O 1
ATOM 2170 N N . VAL A 1 287 ? 0.152 29.516 -2.652 1 91.31 287 VAL A N 1
ATOM 2171 C CA . VAL A 1 287 ? 1.001 30.672 -2.346 1 91.31 287 VAL A CA 1
ATOM 2172 C C . VAL A 1 287 ? 0.716 31.156 -0.928 1 91.31 287 VAL A C 1
ATOM 2174 O O . VAL A 1 287 ? 1.643 31.438 -0.166 1 91.31 287 VAL A O 1
ATOM 2177 N N . ARG A 1 288 ? -0.506 31.219 -0.61 1 90.12 288 ARG A N 1
ATOM 2178 C CA . ARG A 1 288 ? -0.897 31.641 0.731 1 90.12 288 ARG A CA 1
ATOM 2179 C C . ARG A 1 288 ? -0.276 30.734 1.792 1 90.12 288 ARG A C 1
ATOM 2181 O O . ARG A 1 288 ? 0.311 31.219 2.762 1 90.12 288 ARG A O 1
ATOM 2188 N N . ALA A 1 289 ? -0.389 29.469 1.61 1 88.69 289 ALA A N 1
ATOM 2189 C CA . ALA A 1 289 ? 0.165 28.5 2.553 1 88.69 289 ALA A CA 1
ATOM 2190 C C . ALA A 1 289 ? 1.673 28.672 2.701 1 88.69 289 ALA A C 1
ATOM 2192 O O . ALA A 1 289 ? 2.201 28.641 3.816 1 88.69 289 ALA A O 1
ATOM 2193 N N . ALA A 1 290 ? 2.301 28.859 1.63 1 90.06 290 ALA A N 1
ATOM 2194 C CA . ALA A 1 290 ? 3.748 29.062 1.65 1 90.06 290 ALA A CA 1
ATOM 2195 C C . ALA A 1 290 ? 4.113 30.328 2.412 1 90.06 290 ALA A C 1
ATOM 2197 O O . ALA A 1 290 ? 5.055 30.328 3.209 1 90.06 290 ALA A O 1
ATOM 2198 N N . ILE A 1 291 ? 3.414 31.375 2.174 1 91.81 291 ILE A N 1
ATOM 2199 C CA . ILE A 1 291 ? 3.693 32.656 2.826 1 91.81 291 ILE A CA 1
ATOM 2200 C C . ILE A 1 291 ? 3.48 32.531 4.332 1 91.81 291 ILE A C 1
ATOM 2202 O O . ILE A 1 291 ? 4.266 33.031 5.125 1 91.81 291 ILE A O 1
ATOM 2206 N N . TYR A 1 292 ? 2.443 31.797 4.703 1 87.94 292 TYR A N 1
ATOM 2207 C CA . TYR A 1 292 ? 2.172 31.578 6.117 1 87.94 292 TYR A CA 1
ATOM 2208 C C . TYR A 1 292 ? 3.381 30.969 6.816 1 87.94 292 TYR A C 1
ATOM 2210 O O . TYR A 1 292 ? 3.693 31.312 7.953 1 87.94 292 TYR A O 1
ATOM 2218 N N . LEU A 1 293 ? 4.004 30.125 6.137 1 88.62 293 LEU A N 1
ATOM 2219 C CA . LEU A 1 293 ? 5.121 29.375 6.707 1 88.62 293 LEU A CA 1
ATOM 2220 C C . LEU A 1 293 ? 6.406 30.188 6.648 1 88.62 293 LEU A C 1
ATOM 2222 O O . LEU A 1 293 ? 7.227 30.141 7.566 1 88.62 293 LEU A O 1
ATOM 2226 N N . MET A 1 294 ? 6.539 30.984 5.68 1 89.62 294 MET A N 1
ATOM 2227 C CA . MET A 1 294 ? 7.848 31.562 5.379 1 89.62 294 MET A CA 1
ATOM 2228 C C . MET A 1 294 ? 7.957 33 5.922 1 89.62 294 MET A C 1
ATOM 2230 O O . MET A 1 294 ? 9.062 33.5 6.141 1 89.62 294 MET A O 1
ATOM 2234 N N . LEU A 1 295 ? 6.883 33.656 6.148 1 89.88 295 LEU A N 1
ATOM 2235 C CA . LEU A 1 295 ? 6.898 35.062 6.543 1 89.88 295 LEU A CA 1
ATOM 2236 C C . LEU A 1 295 ? 7.602 35.219 7.883 1 89.88 295 LEU A C 1
ATOM 2238 O O . LEU A 1 295 ? 8.523 36.062 8 1 89.88 295 LEU A O 1
ATOM 2242 N N . PRO A 1 296 ? 7.273 34.406 8.844 1 86.06 296 PRO A N 1
ATOM 2243 C CA . PRO A 1 296 ? 7.953 34.594 10.125 1 86.06 296 PRO A CA 1
ATOM 2244 C C . PRO A 1 296 ? 9.453 34.312 10.047 1 86.06 296 PRO A C 1
ATOM 2246 O O . PRO A 1 296 ? 10.203 34.688 10.961 1 86.06 296 PRO A O 1
ATOM 2249 N N . MET A 1 297 ? 9.828 33.688 8.992 1 82.75 297 MET A N 1
ATOM 2250 C CA . MET A 1 297 ? 11.242 33.375 8.781 1 82.75 297 MET A CA 1
ATOM 2251 C C . MET A 1 297 ? 11.945 34.5 8.039 1 82.75 297 MET A C 1
ATOM 2253 O O . MET A 1 297 ? 13.156 34.469 7.824 1 82.75 297 MET A O 1
ATOM 2257 N N . GLY A 1 298 ? 11.219 35.469 7.629 1 83.94 298 GLY A N 1
ATOM 2258 C CA . GLY A 1 298 ? 11.781 36.562 6.852 1 83.94 298 GLY A CA 1
ATOM 2259 C C . GLY A 1 29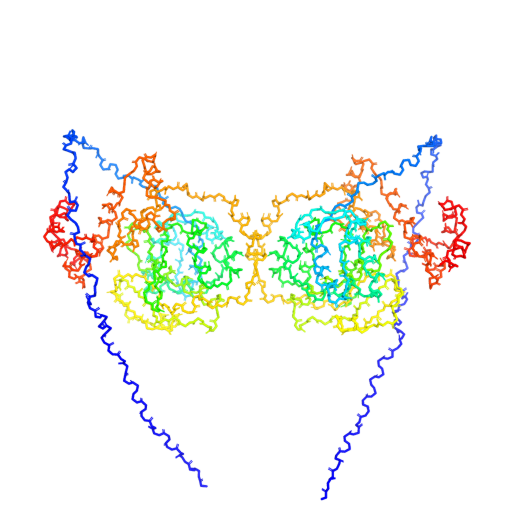8 ? 12.094 36.156 5.418 1 83.94 298 GLY A C 1
ATOM 2260 O O . GLY A 1 298 ? 12.93 36.781 4.766 1 83.94 298 GLY A O 1
ATOM 2261 N N . ARG A 1 299 ? 11.406 35.125 4.941 1 83.75 299 ARG A N 1
ATOM 2262 C CA . ARG A 1 299 ? 11.75 34.594 3.631 1 83.75 299 ARG A CA 1
ATOM 2263 C C . ARG A 1 299 ? 10.539 34.562 2.709 1 83.75 299 ARG A C 1
ATOM 2265 O O . ARG A 1 299 ? 10.492 33.781 1.751 1 83.75 299 ARG A O 1
ATOM 2272 N N . ALA A 1 300 ? 9.547 35.344 3.047 1 91.44 300 ALA A N 1
ATOM 2273 C CA . ALA A 1 300 ? 8.328 35.312 2.238 1 91.44 300 ALA A CA 1
ATOM 2274 C C . ALA A 1 300 ? 8.43 36.25 1.042 1 91.44 300 ALA A C 1
ATOM 2276 O O . ALA A 1 300 ? 7.574 37.094 0.851 1 91.44 300 ALA A O 1
ATOM 2277 N N . THR A 1 301 ? 9.461 36.062 0.203 1 91.56 301 THR A N 1
ATOM 2278 C CA . THR A 1 301 ? 9.586 36.781 -1.059 1 91.56 301 THR A CA 1
ATOM 2279 C C . THR A 1 301 ? 8.938 36 -2.197 1 91.56 301 THR A C 1
ATOM 2281 O O . THR A 1 301 ? 8.734 34.781 -2.084 1 91.56 301 THR A O 1
ATOM 2284 N N . CYS A 1 302 ? 8.625 36.719 -3.211 1 93.25 302 CYS A N 1
ATOM 2285 C CA . CYS A 1 302 ? 8.016 36.094 -4.375 1 93.25 302 CYS A CA 1
ATOM 2286 C C . CYS A 1 302 ? 8.891 34.969 -4.922 1 93.25 302 CYS A C 1
ATOM 2288 O O . CYS A 1 302 ? 8.398 33.906 -5.266 1 93.25 302 CYS A O 1
ATOM 2290 N N . GLU A 1 303 ? 10.18 35.188 -4.977 1 92.94 303 GLU A N 1
ATOM 2291 C CA . GLU A 1 303 ? 11.133 34.219 -5.508 1 92.94 303 GLU A CA 1
ATOM 2292 C C . GLU A 1 303 ? 11.219 32.969 -4.613 1 92.94 303 GLU A C 1
ATOM 2294 O O . GLU A 1 303 ? 11.188 31.844 -5.102 1 92.94 303 GLU A O 1
ATOM 2299 N N . ALA A 1 304 ? 11.281 33.219 -3.367 1 90.94 304 ALA A N 1
ATOM 2300 C CA . ALA A 1 304 ? 11.422 32.125 -2.42 1 90.94 304 ALA A CA 1
ATOM 2301 C C . ALA A 1 304 ? 10.164 31.25 -2.402 1 90.94 304 ALA A C 1
ATOM 2303 O O . ALA A 1 304 ? 10.25 30.016 -2.318 1 90.94 304 ALA A O 1
ATOM 2304 N N . VAL A 1 305 ? 9.055 31.906 -2.457 1 93.38 305 VAL A N 1
ATOM 2305 C CA . VAL A 1 305 ? 7.785 31.188 -2.449 1 93.38 305 VAL A CA 1
ATOM 2306 C C . VAL A 1 305 ? 7.652 30.344 -3.719 1 93.38 305 VAL A C 1
ATOM 2308 O O . VAL A 1 305 ? 7.254 29.188 -3.664 1 93.38 305 VAL A O 1
ATOM 2311 N N . ALA A 1 306 ? 8.031 30.891 -4.867 1 92.56 306 ALA A N 1
ATOM 2312 C CA . ALA A 1 306 ? 7.984 30.141 -6.121 1 92.56 306 ALA A CA 1
ATOM 2313 C C . ALA A 1 306 ? 8.875 28.906 -6.051 1 92.56 306 ALA A C 1
ATOM 2315 O O . ALA A 1 306 ? 8.453 27.812 -6.441 1 92.56 306 ALA A O 1
ATOM 2316 N N . GLU A 1 307 ? 10 29.078 -5.527 1 88 307 GLU A N 1
ATOM 2317 C CA . GLU A 1 307 ? 10.945 27.984 -5.383 1 88 307 GLU A CA 1
ATOM 2318 C C . GLU A 1 307 ? 10.383 26.891 -4.465 1 88 307 GLU A C 1
ATOM 2320 O O . GLU A 1 307 ? 10.508 25.703 -4.754 1 88 307 GLU A O 1
ATOM 2325 N N . GLY A 1 308 ? 9.828 27.375 -3.404 1 82.94 308 GLY A N 1
ATOM 2326 C CA . GLY A 1 308 ? 9.234 26.438 -2.465 1 82.94 308 GLY A CA 1
ATOM 2327 C C . GLY A 1 308 ? 8.117 25.609 -3.068 1 82.94 308 GLY A C 1
ATOM 2328 O O . GLY A 1 308 ? 7.879 24.484 -2.65 1 82.94 308 GLY A O 1
ATOM 2329 N N . LEU A 1 309 ? 7.457 26.156 -4.051 1 85.19 309 LEU A N 1
ATOM 2330 C CA . LEU A 1 309 ? 6.34 25.469 -4.703 1 85.19 309 LEU A CA 1
ATOM 2331 C C . LEU A 1 309 ? 6.816 24.703 -5.926 1 85.19 309 LEU A C 1
ATOM 2333 O O . LEU A 1 309 ? 6.016 24.062 -6.613 1 85.19 309 LEU A O 1
ATOM 2337 N N . GLY A 1 310 ? 8.078 24.766 -6.168 1 82.94 310 GLY A N 1
ATOM 2338 C CA . GLY A 1 310 ? 8.641 24.078 -7.32 1 82.94 310 GLY A CA 1
ATOM 2339 C C . GLY A 1 310 ? 8.266 24.734 -8.641 1 82.94 310 GLY A C 1
ATOM 2340 O O . GLY A 1 310 ? 8.195 24.047 -9.672 1 82.94 310 GLY A O 1
ATOM 2341 N N . LEU A 1 311 ? 8.008 25.938 -8.625 1 89.06 311 LEU A N 1
ATOM 2342 C CA . LEU A 1 311 ? 7.621 26.688 -9.82 1 89.06 311 LEU A CA 1
ATOM 2343 C C . LEU A 1 311 ? 8.648 27.766 -10.141 1 89.06 311 LEU A C 1
ATOM 2345 O O . LEU A 1 311 ? 9.383 28.219 -9.258 1 89.06 311 LEU A O 1
ATOM 2349 N N . SER A 1 312 ? 8.68 28.094 -11.375 1 93.06 312 SER A N 1
ATOM 2350 C CA . SER A 1 312 ? 9.398 29.312 -11.719 1 93.06 312 SER A CA 1
ATOM 2351 C C . SER A 1 312 ? 8.609 30.547 -11.312 1 93.06 312 SER A C 1
ATOM 2353 O O . SER A 1 312 ? 7.383 30.5 -11.188 1 93.06 312 SER A O 1
ATOM 2355 N N . LEU A 1 313 ? 9.375 31.641 -11.109 1 94.19 313 LEU A N 1
ATOM 2356 C CA . LEU A 1 313 ? 8.727 32.906 -10.781 1 94.19 313 LEU A CA 1
ATOM 2357 C C . LEU A 1 313 ? 7.711 33.281 -11.852 1 94.19 313 LEU A C 1
ATOM 2359 O O . LEU A 1 313 ? 6.598 33.719 -11.539 1 94.19 313 LEU A O 1
ATOM 2363 N N . ARG A 1 314 ? 8.078 33.062 -13.062 1 94.25 314 ARG A N 1
ATOM 2364 C CA . ARG A 1 314 ? 7.223 33.406 -14.188 1 94.25 314 ARG A CA 1
ATOM 2365 C C . ARG A 1 314 ? 5.949 32.562 -14.188 1 94.25 314 ARG A C 1
ATOM 2367 O O . ARG A 1 314 ? 4.852 33.094 -14.391 1 94.25 314 ARG A O 1
ATOM 2374 N N . THR A 1 315 ? 6.07 31.375 -14.016 1 93.5 315 THR A N 1
ATOM 2375 C CA . THR A 1 315 ? 4.93 30.469 -14 1 93.5 315 THR A CA 1
ATOM 2376 C C . THR A 1 315 ? 3.979 30.812 -12.859 1 93.5 315 THR A C 1
ATOM 2378 O O . THR A 1 315 ? 2.76 30.844 -13.047 1 93.5 315 THR A O 1
ATOM 2381 N N . MET A 1 316 ? 4.512 31.031 -11.68 1 93.5 316 MET A N 1
ATOM 2382 C CA . MET A 1 316 ? 3.682 31.375 -10.531 1 93.5 316 MET A CA 1
ATOM 2383 C C . MET A 1 316 ? 2.912 32.656 -10.773 1 93.5 316 MET A C 1
ATOM 2385 O O . MET A 1 316 ? 1.709 32.719 -10.516 1 93.5 316 MET A O 1
ATOM 2389 N N . GLN A 1 317 ? 3.607 33.625 -11.305 1 93.81 317 GLN A N 1
ATOM 2390 C CA . GLN A 1 317 ? 2.98 34.906 -11.555 1 93.81 317 GLN A CA 1
ATOM 2391 C C . GLN A 1 317 ? 1.882 34.781 -12.609 1 93.81 317 GLN A C 1
ATOM 2393 O O . GLN A 1 317 ? 0.814 35.406 -12.477 1 93.81 317 GLN A O 1
ATOM 2398 N N . ARG A 1 318 ? 2.162 34.062 -13.609 1 94 318 ARG A N 1
ATOM 2399 C CA . ARG A 1 318 ? 1.159 33.844 -14.648 1 94 318 ARG A CA 1
ATOM 2400 C C . ARG A 1 318 ? -0.081 33.156 -14.078 1 94 318 ARG A C 1
ATOM 2402 O O . ARG A 1 318 ? -1.207 33.562 -14.359 1 94 318 ARG A O 1
ATOM 2409 N N . GLN A 1 319 ? 0.144 32.219 -13.289 1 92.5 319 GLN A N 1
ATOM 2410 C CA . GLN A 1 319 ? -0.968 31.484 -12.703 1 92.5 319 GLN A CA 1
ATOM 2411 C C . GLN A 1 319 ? -1.771 32.375 -11.75 1 92.5 319 GLN A C 1
ATOM 2413 O O . GLN A 1 319 ? -3 32.281 -11.703 1 92.5 319 GLN A O 1
ATOM 2418 N N . LEU A 1 320 ? -1.09 33.125 -11.008 1 93.81 320 LEU A N 1
ATOM 2419 C CA . LEU A 1 320 ? -1.771 34.062 -10.117 1 93.81 320 LEU A CA 1
ATOM 2420 C C . LEU A 1 320 ? -2.6 35.062 -10.922 1 93.81 320 LEU A C 1
ATOM 2422 O O . LEU A 1 320 ? -3.744 35.375 -10.57 1 93.81 320 LEU A O 1
ATOM 2426 N N . ASP A 1 321 ? -2.021 35.5 -11.992 1 93.31 321 ASP A N 1
ATOM 2427 C CA . ASP A 1 321 ? -2.729 36.438 -12.875 1 93.31 321 ASP A CA 1
ATOM 2428 C C . ASP A 1 321 ? -3.986 35.781 -13.453 1 93.31 321 ASP A C 1
ATOM 2430 O O . ASP A 1 321 ? -5.047 36.406 -13.5 1 93.31 321 ASP A O 1
ATOM 2434 N N . ASP A 1 322 ? -3.828 34.656 -13.922 1 91.88 322 ASP A N 1
ATOM 2435 C CA . ASP A 1 322 ? -4.949 33.906 -14.484 1 91.88 322 ASP A CA 1
ATOM 2436 C C . ASP A 1 322 ? -6.062 33.719 -13.453 1 91.88 322 ASP A C 1
ATOM 2438 O O . ASP A 1 322 ? -7.242 33.688 -13.805 1 91.88 322 ASP A O 1
ATOM 2442 N N . ALA A 1 323 ? -5.68 33.656 -12.242 1 89.88 323 ALA A N 1
ATOM 2443 C CA . ALA A 1 323 ? -6.641 33.469 -11.164 1 89.88 323 ALA A CA 1
ATOM 2444 C C . ALA A 1 323 ? -7.176 34.781 -10.648 1 89.88 323 ALA A C 1
ATOM 2446 O O . ALA A 1 323 ? -8.039 34.812 -9.766 1 89.88 323 ALA A O 1
ATOM 2447 N N . GLY A 1 324 ? -6.602 35.875 -11.164 1 92.19 324 GLY A N 1
ATOM 2448 C CA . GLY A 1 324 ? -7.031 37.188 -10.742 1 92.19 324 GLY A CA 1
ATOM 2449 C C . GLY A 1 324 ? -6.48 37.594 -9.383 1 92.19 324 GLY A C 1
ATOM 2450 O O . GLY A 1 324 ? -7.098 38.375 -8.672 1 92.19 324 GLY A O 1
ATOM 2451 N N . GLU A 1 325 ? -5.43 36.969 -9 1 93.31 325 GLU A N 1
ATOM 2452 C CA . GLU A 1 325 ? -4.785 37.25 -7.715 1 93.31 325 GLU A CA 1
ATOM 2453 C C . GLU A 1 325 ? -3.357 37.75 -7.91 1 93.31 325 GLU A C 1
ATOM 2455 O O . GLU A 1 325 ? -2.789 37.625 -8.992 1 93.31 325 GLU A O 1
ATOM 2460 N N . THR A 1 326 ? -2.803 38.469 -6.895 1 94.31 326 THR A N 1
ATOM 2461 C CA . THR A 1 326 ? -1.405 38.875 -6.934 1 94.31 326 THR A CA 1
ATOM 2462 C C . THR A 1 326 ? -0.673 38.438 -5.668 1 94.31 326 THR A C 1
ATOM 2464 O O . THR A 1 326 ? -1.291 38.281 -4.617 1 94.31 326 THR A O 1
ATOM 2467 N N . PHE A 1 327 ? 0.607 38.344 -5.836 1 94.94 327 PHE A N 1
ATOM 2468 C CA . PHE A 1 327 ? 1.433 37.969 -4.699 1 94.94 327 PHE A CA 1
ATOM 2469 C C . PHE A 1 327 ? 1.292 38.969 -3.559 1 94.94 327 PHE A C 1
ATOM 2471 O O . PHE A 1 327 ? 1.132 38.562 -2.4 1 94.94 327 PHE A O 1
ATOM 2478 N N . THR A 1 328 ? 1.287 40.188 -3.875 1 93.31 328 THR A N 1
ATOM 2479 C CA . THR A 1 328 ? 1.25 41.25 -2.885 1 93.31 328 THR A CA 1
ATOM 2480 C C . THR A 1 328 ? -0.061 41.219 -2.105 1 93.31 328 THR A C 1
ATOM 2482 O O . THR A 1 328 ? -0.07 41.406 -0.888 1 93.31 328 THR A O 1
ATOM 2485 N N . GLU A 1 329 ? -1.106 41 -2.771 1 93.69 329 GLU A N 1
ATOM 2486 C CA . GLU A 1 329 ? -2.402 40.938 -2.102 1 93.69 329 GLU A CA 1
ATOM 2487 C C . GLU A 1 329 ? -2.461 39.781 -1.131 1 93.69 329 GLU A C 1
ATOM 2489 O O . GLU A 1 329 ? -2.953 39.906 -0.009 1 93.69 329 GLU A O 1
ATOM 2494 N N . ILE A 1 330 ? -1.943 38.656 -1.606 1 94 330 ILE A N 1
ATOM 2495 C CA . ILE A 1 330 ? -1.953 37.469 -0.764 1 94 330 ILE A CA 1
ATOM 2496 C C . ILE A 1 330 ? -1.048 37.688 0.446 1 94 330 ILE A C 1
ATOM 2498 O O . ILE A 1 330 ? -1.419 37.344 1.574 1 94 330 ILE A O 1
ATOM 2502 N N . LEU A 1 331 ? 0.1 38.281 0.241 1 94.19 331 LEU A N 1
ATOM 2503 C CA . LEU A 1 331 ? 1.033 38.562 1.321 1 94.19 331 LEU A CA 1
ATOM 2504 C C . LEU A 1 331 ? 0.385 39.469 2.363 1 94.19 331 LEU A C 1
ATOM 2506 O O . LEU A 1 331 ? 0.494 39.219 3.566 1 94.19 331 LEU A O 1
ATOM 2510 N N . ASN A 1 332 ? -0.258 40.469 1.928 1 91.62 332 ASN A N 1
ATOM 2511 C CA . ASN A 1 332 ? -0.896 41.406 2.838 1 91.62 332 ASN A CA 1
ATOM 2512 C C . ASN A 1 332 ? -2.01 40.75 3.645 1 91.62 332 ASN A C 1
ATOM 2514 O O . ASN A 1 332 ? -2.191 41.062 4.824 1 91.62 332 ASN A O 1
ATOM 2518 N N . ASP A 1 333 ? -2.705 39.938 2.982 1 91.31 333 ASP A N 1
ATOM 2519 C CA . ASP A 1 333 ? -3.766 39.219 3.678 1 91.31 333 ASP A CA 1
ATOM 2520 C C . ASP A 1 333 ? -3.197 38.344 4.797 1 91.31 333 ASP A C 1
ATOM 2522 O O . ASP A 1 333 ? -3.734 38.312 5.906 1 91.31 333 ASP A O 1
ATOM 2526 N N . VAL A 1 334 ? -2.172 37.656 4.473 1 92.25 334 VAL A N 1
ATOM 2527 C CA . VAL A 1 334 ? -1.532 36.781 5.457 1 92.25 334 VAL A CA 1
ATOM 2528 C C . VAL A 1 334 ? -0.96 37.625 6.594 1 92.25 334 VAL A C 1
ATOM 2530 O O . VAL A 1 334 ? -1.09 37.281 7.766 1 92.25 334 VAL A O 1
ATOM 2533 N N . ARG A 1 335 ? -0.345 38.75 6.309 1 91.94 335 ARG A N 1
ATOM 2534 C CA . ARG A 1 335 ? 0.198 39.688 7.305 1 91.94 335 ARG A CA 1
ATOM 2535 C C . ARG A 1 335 ? -0.889 40.156 8.266 1 91.94 335 ARG A C 1
ATOM 2537 O O . ARG A 1 335 ? -0.667 40.219 9.477 1 91.94 335 ARG A O 1
ATOM 2544 N N . ARG A 1 336 ? -1.985 40.469 7.719 1 90.88 336 ARG A N 1
ATOM 2545 C CA . ARG A 1 336 ? -3.096 40.938 8.539 1 90.88 336 ARG A CA 1
ATOM 2546 C C . ARG A 1 336 ? -3.51 39.875 9.555 1 90.88 336 ARG A C 1
ATOM 2548 O O . ARG A 1 336 ? -3.734 40.188 10.727 1 90.88 336 ARG A O 1
ATOM 2555 N N . GLU A 1 337 ? -3.586 38.688 9.062 1 86.69 337 GLU A N 1
ATOM 2556 C CA . GLU A 1 337 ? -4 37.594 9.93 1 86.69 337 GLU A CA 1
ATOM 2557 C C . GLU A 1 337 ? -2.963 37.312 11.016 1 86.69 337 GLU A C 1
ATOM 2559 O O . GLU A 1 337 ? -3.307 37.219 12.195 1 86.69 337 GLU A O 1
ATOM 2564 N N . LEU A 1 338 ? -1.738 37.281 10.602 1 88.56 338 LEU A N 1
ATOM 2565 C CA . LEU A 1 338 ? -0.666 36.969 11.539 1 88.56 338 LEU A CA 1
ATOM 2566 C C . LEU A 1 338 ? -0.418 38.125 12.5 1 88.56 338 LEU A C 1
ATOM 2568 O O . LEU A 1 338 ? -0.07 37.938 13.664 1 88.56 338 LEU A O 1
ATOM 2572 N N . ALA A 1 339 ? -0.553 39.344 12 1 90.88 339 ALA A N 1
ATOM 2573 C CA . ALA A 1 339 ? -0.36 40.5 12.836 1 90.88 339 ALA A CA 1
ATOM 2574 C C . ALA A 1 339 ? -1.298 40.469 14.047 1 90.88 339 ALA A C 1
ATOM 2576 O O . ALA A 1 339 ? -0.878 40.75 15.172 1 90.88 339 ALA A O 1
ATOM 2577 N N . ARG A 1 340 ? -2.486 40.125 13.75 1 86 340 ARG A N 1
ATOM 2578 C CA . ARG A 1 340 ? -3.455 40.031 14.844 1 86 340 ARG A CA 1
ATOM 2579 C C . ARG A 1 340 ? -3.006 39 15.883 1 86 340 ARG A C 1
ATOM 2581 O O . ARG A 1 340 ? -3.029 39.281 17.078 1 86 340 ARG A O 1
ATOM 2588 N N . ARG A 1 341 ? -2.574 37.969 15.414 1 82.31 341 ARG A N 1
ATOM 2589 C CA . ARG A 1 341 ? -2.156 36.875 16.297 1 82.31 341 ARG A CA 1
ATOM 2590 C C . ARG A 1 341 ? -0.951 37.281 17.141 1 82.31 341 ARG A C 1
ATOM 2592 O O . ARG A 1 341 ? -0.918 37.031 18.344 1 82.31 341 ARG A O 1
ATOM 2599 N N . TYR A 1 342 ? 0.028 37.906 16.531 1 87 342 TYR A N 1
ATOM 2600 C CA . TYR A 1 342 ? 1.28 38.25 17.203 1 87 342 TYR A CA 1
ATOM 2601 C C . TYR A 1 342 ? 1.094 39.438 18.156 1 87 342 TYR A C 1
ATOM 2603 O O . TYR A 1 342 ? 1.651 39.438 19.25 1 87 342 TYR A O 1
ATOM 2611 N N . VAL A 1 343 ? 0.298 40.344 17.75 1 89.38 343 VAL A N 1
ATOM 2612 C CA . VAL A 1 343 ? 0.11 41.531 18.562 1 89.38 343 VAL A CA 1
ATOM 2613 C C . VAL A 1 343 ? -0.68 41.188 19.828 1 89.38 343 VAL A C 1
ATOM 2615 O O . VAL A 1 343 ? -0.43 41.75 20.906 1 89.38 343 VAL A O 1
ATOM 2618 N N . GLU A 1 344 ? -1.53 40.281 19.688 1 84.81 344 GLU A N 1
ATOM 2619 C CA . GLU A 1 344 ? -2.367 39.906 20.812 1 84.81 344 GLU A CA 1
ATOM 2620 C C . GLU A 1 344 ? -1.575 39.094 21.844 1 84.81 344 GLU A C 1
ATOM 2622 O O . GLU A 1 344 ? -2.016 38.906 22.969 1 84.81 344 GLU A O 1
ATOM 2627 N N . ASN A 1 345 ? -0.521 38.562 21.469 1 80.88 345 ASN A N 1
ATOM 2628 C CA . ASN A 1 345 ? 0.34 37.844 22.375 1 80.88 345 ASN A CA 1
ATOM 2629 C C . ASN A 1 345 ? 1.309 38.781 23.109 1 80.88 345 ASN A C 1
ATOM 2631 O O . ASN A 1 345 ? 2.266 39.25 22.516 1 80.88 345 ASN A O 1
ATOM 2635 N N . PRO A 1 346 ? 1.122 38.906 24.375 1 82 346 PRO A N 1
ATOM 2636 C CA . PRO A 1 346 ? 1.917 39.906 25.109 1 82 346 PRO A CA 1
ATOM 2637 C C . PRO A 1 346 ? 3.381 39.5 25.25 1 82 346 PRO A C 1
ATOM 2639 O O . PRO A 1 346 ? 4.227 40.312 25.609 1 82 346 PRO A O 1
ATOM 2642 N N . ARG A 1 347 ? 3.676 38.375 24.984 1 82.31 347 ARG A N 1
ATOM 2643 C CA . ARG A 1 347 ? 5.043 37.906 25.156 1 82.31 347 ARG A CA 1
ATOM 2644 C C . ARG A 1 347 ? 5.949 38.406 24.031 1 82.31 347 ARG A C 1
ATOM 2646 O O . ARG A 1 347 ? 7.176 38.406 24.172 1 82.31 347 ARG A O 1
ATOM 2653 N N . TYR A 1 348 ? 5.32 38.781 22.953 1 86.25 348 TYR A N 1
ATOM 2654 C CA . TYR A 1 348 ? 6.102 39.344 21.859 1 86.25 348 TYR A CA 1
ATOM 2655 C C . TYR A 1 348 ? 6.223 40.844 22 1 86.25 348 TYR A C 1
ATOM 2657 O O . TYR A 1 348 ? 5.219 41.562 22.188 1 86.25 348 TYR A O 1
ATOM 2665 N N . SER A 1 349 ? 7.457 41.281 21.984 1 89.25 349 SER A N 1
ATOM 2666 C CA . SER A 1 349 ? 7.598 42.719 21.844 1 89.25 349 SER A CA 1
ATOM 2667 C C . SER A 1 349 ? 7.105 43.188 20.484 1 89.25 349 SER A C 1
ATOM 2669 O O . SER A 1 349 ? 7.09 42.438 19.516 1 89.25 349 SER A O 1
ATOM 2671 N N . LEU A 1 350 ? 6.68 44.406 20.422 1 91.12 350 LEU A N 1
ATOM 2672 C CA . LEU A 1 350 ? 6.199 44.938 19.141 1 91.12 350 LEU A CA 1
ATOM 2673 C C . LEU A 1 350 ? 7.324 44.969 18.109 1 91.12 350 LEU A C 1
ATOM 2675 O O . LEU A 1 350 ? 7.078 44.844 16.906 1 91.12 350 LEU A O 1
ATOM 2679 N N . LEU A 1 351 ? 8.547 45.125 18.594 1 91 351 LEU A N 1
ATOM 2680 C CA . LEU A 1 351 ? 9.695 45.062 17.703 1 91 351 LEU A CA 1
ATOM 2681 C C . LEU A 1 351 ? 9.82 43.656 17.094 1 91 351 LEU A C 1
ATOM 2683 O O . LEU A 1 351 ? 10.055 43.531 15.891 1 91 351 LEU A O 1
ATOM 2687 N N . ARG A 1 352 ? 9.695 42.719 17.922 1 90 352 ARG A N 1
ATOM 2688 C CA . ARG A 1 352 ? 9.766 41.344 17.453 1 90 352 ARG A CA 1
ATOM 2689 C C . ARG A 1 352 ? 8.641 41.031 16.469 1 90 352 ARG A C 1
ATOM 2691 O O . ARG A 1 352 ? 8.852 40.375 15.453 1 90 352 ARG A O 1
ATOM 2698 N N . VAL A 1 353 ? 7.43 41.5 16.781 1 92.31 353 VAL A N 1
ATOM 2699 C CA . VAL A 1 353 ? 6.281 41.344 15.906 1 92.31 353 VAL A CA 1
ATOM 2700 C C . VAL A 1 353 ? 6.582 41.938 14.531 1 92.31 353 VAL A C 1
ATOM 2702 O O . VAL A 1 353 ? 6.289 41.312 13.5 1 92.31 353 VAL A O 1
ATOM 2705 N N . SER A 1 354 ? 7.152 43.094 14.539 1 92.88 354 SER A N 1
ATOM 2706 C CA . SER A 1 354 ? 7.52 43.75 13.289 1 92.88 354 SER A CA 1
ATOM 2707 C C . SER A 1 354 ? 8.461 42.875 12.461 1 92.88 354 SER A C 1
ATOM 2709 O O . SER A 1 354 ? 8.305 42.781 11.25 1 92.88 354 SER A O 1
ATOM 2711 N N . GLN A 1 355 ? 9.383 42.25 13.07 1 90.06 355 GLN A N 1
ATOM 2712 C CA . GLN A 1 355 ? 10.352 41.406 12.398 1 90.06 355 GLN A CA 1
ATOM 2713 C C . GLN A 1 355 ? 9.688 40.156 11.828 1 90.06 355 GLN A C 1
ATOM 2715 O O . GLN A 1 355 ? 9.953 39.781 10.688 1 90.06 355 GLN A O 1
ATOM 2720 N N . LEU A 1 356 ? 8.852 39.562 12.578 1 89.69 356 LEU A N 1
ATOM 2721 C CA . LEU A 1 356 ? 8.164 38.344 12.18 1 89.69 356 LEU A CA 1
ATOM 2722 C C . LEU A 1 356 ? 7.27 38.594 10.969 1 89.69 356 LEU A C 1
ATOM 2724 O O . LEU A 1 356 ? 7.02 37.656 10.18 1 89.69 356 LEU A O 1
ATOM 2728 N N . LEU A 1 357 ? 6.828 39.812 10.867 1 92.44 357 LEU A N 1
ATOM 2729 C CA . LEU A 1 357 ? 5.914 40.156 9.781 1 92.44 357 LEU A CA 1
ATOM 2730 C C . LEU A 1 357 ? 6.672 40.75 8.602 1 92.44 357 LEU A C 1
ATOM 2732 O O . LEU A 1 357 ? 6.059 41.219 7.637 1 92.44 357 LEU A O 1
ATOM 2736 N N . GLY A 1 358 ? 8.008 40.812 8.68 1 88.75 358 GLY A N 1
ATOM 2737 C CA . GLY A 1 358 ? 8.859 41.156 7.559 1 88.75 358 GLY A CA 1
ATOM 2738 C C . GLY A 1 358 ? 9.047 42.656 7.395 1 88.75 358 GLY A C 1
ATOM 2739 O O . GLY A 1 358 ? 9.352 43.125 6.301 1 88.75 358 GLY A O 1
ATOM 2740 N N . TYR A 1 359 ? 8.828 43.344 8.406 1 89.44 359 TYR A N 1
ATOM 2741 C CA . TYR A 1 359 ? 9.055 44.781 8.32 1 89.44 359 TYR A CA 1
ATOM 2742 C C . TYR A 1 359 ? 10.461 45.156 8.781 1 89.44 359 TYR A C 1
ATOM 2744 O O . TYR A 1 359 ? 10.969 44.562 9.742 1 89.44 359 TYR A O 1
ATOM 2752 N N . GLY A 1 360 ? 11.016 46.094 8.109 1 82.94 360 GLY A N 1
ATOM 2753 C CA . GLY A 1 360 ? 12.375 46.5 8.414 1 82.94 360 GLY A CA 1
ATOM 2754 C C . GLY A 1 360 ? 12.461 47.406 9.625 1 82.94 360 GLY A C 1
ATOM 2755 O O . GLY A 1 360 ? 13.531 47.594 10.211 1 82.94 360 GLY A O 1
ATOM 2756 N N . SER A 1 361 ? 11.344 47.969 10.016 1 88.25 361 SER A N 1
ATOM 2757 C CA . SER A 1 361 ? 11.359 48.875 11.172 1 88.25 361 SER A CA 1
ATOM 2758 C C . SER A 1 361 ? 10.031 48.844 11.914 1 88.25 361 SER A C 1
ATOM 2760 O O . SER A 1 361 ? 8.984 48.562 11.32 1 88.25 361 SER A O 1
ATOM 2762 N N . ALA A 1 362 ? 10.141 49.156 13.203 1 90.5 362 ALA A N 1
ATOM 2763 C CA . ALA A 1 362 ? 8.938 49.219 14.039 1 90.5 362 ALA A CA 1
ATOM 2764 C C . ALA A 1 362 ? 7.996 50.312 13.562 1 90.5 362 ALA A C 1
ATOM 2766 O O . ALA A 1 362 ? 6.773 50.188 13.641 1 90.5 362 ALA A O 1
ATOM 2767 N N . SER A 1 363 ? 8.555 51.344 13.094 1 92.94 363 SER A N 1
ATOM 2768 C CA . SER A 1 363 ? 7.754 52.469 12.625 1 92.94 363 SER A CA 1
ATOM 2769 C C . SER A 1 363 ? 6.93 52.094 11.398 1 92.94 363 SER A C 1
ATOM 2771 O O . SER A 1 363 ? 5.754 52.438 11.297 1 92.94 363 SER A O 1
ATOM 2773 N N . SER A 1 364 ? 7.59 51.438 10.477 1 93.06 364 SER A N 1
ATOM 2774 C CA . SER A 1 364 ? 6.883 51 9.273 1 93.06 364 SER A CA 1
ATOM 2775 C C . SER A 1 364 ? 5.754 50.031 9.617 1 93.06 364 SER A C 1
ATOM 2777 O O . SER A 1 364 ? 4.672 50.094 9.031 1 93.06 364 SER A O 1
ATOM 2779 N N . PHE A 1 365 ? 6.035 49.188 10.492 1 94.75 365 PHE A N 1
ATOM 2780 C CA . PHE A 1 365 ? 5.012 48.25 10.938 1 94.75 365 PHE A CA 1
ATOM 2781 C C . PHE A 1 365 ? 3.85 49 11.586 1 94.75 365 PHE A C 1
ATOM 2783 O O . PHE A 1 365 ? 2.686 48.719 11.289 1 94.75 365 PHE A O 1
ATOM 2790 N N . THR A 1 366 ? 4.133 49.875 12.492 1 94.44 366 THR A N 1
ATOM 2791 C CA . THR A 1 366 ? 3.113 50.625 13.211 1 94.44 366 THR A CA 1
ATOM 2792 C C . THR A 1 366 ? 2.213 51.375 12.242 1 94.44 366 THR A C 1
ATOM 2794 O O . THR A 1 366 ? 0.993 51.406 12.406 1 94.44 366 THR A O 1
ATOM 2797 N N . ARG A 1 367 ? 2.789 52 11.305 1 94.88 367 ARG A N 1
ATOM 2798 C CA . ARG A 1 367 ? 2.025 52.719 10.289 1 94.88 367 ARG A CA 1
ATOM 2799 C C . ARG A 1 367 ? 1.096 51.781 9.531 1 94.88 367 ARG A C 1
ATOM 2801 O O . ARG A 1 367 ? -0.078 52.094 9.32 1 94.88 367 ARG A O 1
ATOM 2808 N N . TRP A 1 368 ? 1.674 50.75 9.094 1 93.94 368 TRP A N 1
ATOM 2809 C CA . TRP A 1 368 ? 0.886 49.781 8.352 1 93.94 368 TRP A CA 1
ATOM 2810 C C . TRP A 1 368 ? -0.259 49.25 9.203 1 93.94 368 TRP A C 1
ATOM 2812 O O . TRP A 1 368 ? -1.404 49.188 8.75 1 93.94 368 TRP A O 1
ATOM 2822 N N . PHE A 1 369 ? 0.028 48.781 10.422 1 96 369 PHE A N 1
ATOM 2823 C CA . PHE A 1 369 ? -0.971 48.219 11.32 1 96 369 PHE A CA 1
ATOM 2824 C C . PHE A 1 369 ? -2.105 49.188 11.562 1 96 369 PHE A C 1
ATOM 2826 O O . PHE A 1 369 ? -3.279 48.844 11.516 1 96 369 PHE A O 1
ATOM 2833 N N . SER A 1 370 ? -1.738 50.375 11.781 1 95.69 370 SER A N 1
ATOM 2834 C CA . SER A 1 370 ? -2.734 51.438 12.031 1 95.69 370 SER A CA 1
ATOM 2835 C C . SER A 1 370 ? -3.629 51.625 10.812 1 95.69 370 SER A C 1
ATOM 2837 O O . SER A 1 370 ? -4.832 51.844 10.945 1 95.69 370 SER A O 1
ATOM 2839 N N . ALA A 1 371 ? -3.025 51.625 9.75 1 94.69 371 ALA A N 1
ATOM 2840 C CA . ALA A 1 371 ? -3.797 51.75 8.516 1 94.69 371 ALA A CA 1
ATOM 2841 C C . ALA A 1 371 ? -4.75 50.594 8.336 1 94.69 371 ALA A C 1
ATOM 2843 O O . ALA A 1 371 ? -5.879 50.75 7.871 1 94.69 371 ALA A O 1
ATOM 2844 N N . GLN A 1 372 ? -4.332 49.438 8.711 1 93.19 372 GLN A N 1
ATOM 2845 C CA . GLN A 1 372 ? -5.09 48.219 8.484 1 93.19 372 GLN A CA 1
ATOM 2846 C C . GLN A 1 372 ? -6.184 48.062 9.539 1 93.19 372 GLN A C 1
ATOM 2848 O O . GLN A 1 372 ? -7.277 47.562 9.227 1 93.19 372 GLN A O 1
ATOM 2853 N N . PHE A 1 373 ? -5.914 48.375 10.766 1 93.56 373 PHE A N 1
ATOM 2854 C CA . PHE A 1 373 ? -6.805 48 11.859 1 93.56 373 PHE A CA 1
ATOM 2855 C C . PHE A 1 373 ? -7.402 49.25 12.523 1 93.56 373 PHE A C 1
ATOM 2857 O O . PHE A 1 373 ? -8.234 49.125 13.422 1 93.56 373 PHE A O 1
ATOM 2864 N N . GLY A 1 374 ? -6.969 50.438 12.141 1 94 374 GLY A N 1
ATOM 2865 C CA . GLY A 1 374 ? -7.57 51.688 12.578 1 94 374 GLY A CA 1
ATOM 2866 C C . GLY A 1 374 ? -7.012 52.188 13.898 1 94 374 GLY A C 1
ATOM 2867 O O . GLY A 1 374 ? -7.48 53.188 14.438 1 94 374 GLY A O 1
ATOM 2868 N N . MET A 1 375 ? -6.059 51.406 14.461 1 94.19 375 MET A N 1
ATOM 2869 C CA . MET A 1 375 ? -5.406 51.812 15.703 1 94.19 375 MET A CA 1
ATOM 2870 C C . MET A 1 375 ? -3.979 51.281 15.766 1 94.19 375 MET A C 1
ATOM 2872 O O . MET A 1 375 ? -3.633 50.344 15.062 1 94.19 375 MET A O 1
ATOM 2876 N N . ALA A 1 376 ? -3.193 51.875 16.672 1 94.94 376 ALA A N 1
ATOM 2877 C CA . ALA A 1 376 ? -1.808 51.438 16.844 1 94.94 376 ALA A CA 1
ATOM 2878 C C . ALA A 1 376 ? -1.739 50.062 17.5 1 94.94 376 ALA A C 1
ATOM 2880 O O . ALA A 1 376 ? -2.621 49.719 18.281 1 94.94 376 ALA A O 1
ATOM 2881 N N . PRO A 1 377 ? -0.675 49.344 17.188 1 94.5 377 PRO A N 1
ATOM 2882 C CA . PRO A 1 377 ? -0.548 48 17.75 1 94.5 377 PRO A CA 1
ATOM 2883 C C . PRO A 1 377 ? -0.563 48 19.281 1 94.5 377 PRO A C 1
ATOM 2885 O O . PRO A 1 377 ? -1.158 47.125 19.906 1 94.5 377 PRO A O 1
ATOM 2888 N N . ALA A 1 378 ? 0.043 48.938 19.906 1 92.62 378 ALA A N 1
ATOM 2889 C CA . ALA A 1 378 ? 0.08 49.031 21.359 1 92.62 378 ALA A CA 1
ATOM 2890 C C . ALA A 1 378 ? -1.321 49.219 21.938 1 92.62 378 ALA A C 1
ATOM 2892 O O . ALA A 1 378 ? -1.66 48.656 22.969 1 92.62 378 ALA A O 1
ATOM 2893 N N . SER A 1 379 ? -2.059 50.062 21.328 1 93.06 379 SER A N 1
ATOM 2894 C CA . SER A 1 379 ? -3.436 50.312 21.734 1 93.06 379 SER A CA 1
ATOM 2895 C C . SER A 1 379 ? -4.289 49.062 21.562 1 93.06 379 SER A C 1
ATOM 2897 O O . SER A 1 379 ? -5.125 48.75 22.422 1 93.06 379 SER A O 1
ATOM 2899 N N . TRP A 1 380 ? -4.086 48.469 20.438 1 92.5 380 TRP A N 1
ATOM 2900 C CA . TRP A 1 380 ? -4.801 47.219 20.172 1 92.5 380 TRP A CA 1
ATOM 2901 C C . TRP A 1 380 ? -4.543 46.188 21.266 1 92.5 380 TRP A C 1
ATOM 2903 O O . TRP A 1 380 ? -5.473 45.562 21.766 1 92.5 380 TRP A O 1
ATOM 2913 N N . ARG A 1 381 ? -3.314 45.938 21.594 1 90.06 381 ARG A N 1
ATOM 2914 C CA . ARG A 1 381 ? -2.912 45 22.625 1 90.06 381 ARG A CA 1
ATOM 2915 C C . ARG A 1 381 ? -3.584 45.312 23.953 1 90.06 381 ARG A C 1
ATOM 2917 O O . ARG A 1 381 ? -4.031 44.438 24.672 1 90.06 381 ARG A O 1
ATOM 2924 N N . ARG A 1 382 ? -3.637 46.562 24.328 1 86.94 382 ARG A N 1
ATOM 2925 C CA . ARG A 1 382 ? -4.27 47 25.562 1 86.94 382 ARG A CA 1
ATOM 2926 C C . ARG A 1 382 ? -5.762 46.688 25.562 1 86.94 382 ARG A C 1
ATOM 2928 O O . ARG A 1 382 ? -6.316 46.281 26.578 1 86.94 382 ARG A O 1
ATOM 2935 N N . ASP A 1 383 ? -6.336 46.906 24.453 1 83.94 383 ASP A N 1
ATOM 2936 C CA . ASP A 1 383 ? -7.77 46.656 24.312 1 83.94 383 ASP A CA 1
ATOM 2937 C C . ASP A 1 383 ? -8.094 45.156 24.375 1 83.94 383 ASP A C 1
ATOM 2939 O O . ASP A 1 383 ? -9.164 44.781 24.828 1 83.94 383 ASP A O 1
ATOM 2943 N N . HIS A 1 384 ? -7.227 44.375 23.875 1 74.81 384 HIS A N 1
ATOM 2944 C CA . HIS A 1 384 ? -7.512 42.969 23.766 1 74.81 384 HIS A CA 1
ATOM 2945 C C . HIS A 1 384 ? -6.816 42.156 24.875 1 74.81 384 HIS A C 1
ATOM 2947 O O . HIS A 1 384 ? -7.051 40.969 25.031 1 74.81 384 HIS A O 1
ATOM 2953 N N . ALA A 1 385 ? -5.789 42.656 25.5 1 64.38 385 ALA A N 1
ATOM 2954 C CA . ALA A 1 385 ? -5.188 42.031 26.672 1 64.38 385 ALA A CA 1
ATOM 2955 C C . ALA A 1 385 ? -6.203 41.875 27.797 1 64.38 385 ALA A C 1
ATOM 2957 O O . ALA A 1 385 ? -6.141 40.938 28.594 1 64.38 385 ALA A O 1
ATOM 2958 N N . GLN A 1 386 ? -7.117 42.875 28 1 48.66 386 GLN A N 1
ATOM 2959 C CA . GLN A 1 386 ? -8.094 42.875 29.078 1 48.66 386 GLN A CA 1
ATOM 2960 C C . GLN A 1 386 ? -9.18 41.844 28.828 1 48.66 386 GLN A C 1
ATOM 2962 O O . GLN A 1 386 ? -10 41.562 29.703 1 48.66 386 GLN A O 1
ATOM 2967 N N . ARG A 1 387 ? -9.227 41.25 27.672 1 43.66 387 ARG A N 1
ATOM 2968 C CA . ARG A 1 387 ? -10.297 40.25 27.547 1 43.66 387 ARG A CA 1
ATOM 2969 C C . ARG A 1 387 ? -9.773 38.844 27.781 1 43.66 387 ARG A C 1
ATOM 2971 O O . ARG A 1 387 ? -8.633 38.531 27.422 1 43.66 387 ARG A O 1
ATOM 2978 N N . MET B 1 1 ? 37.219 -32.938 38.469 1 23.25 1 MET B N 1
ATOM 2979 C CA . MET B 1 1 ? 36.656 -34.219 38 1 23.25 1 MET B CA 1
ATOM 2980 C C . MET B 1 1 ? 35.469 -34.031 37.125 1 23.25 1 MET B C 1
ATOM 2982 O O . MET B 1 1 ? 34.469 -33.406 37.531 1 23.25 1 MET B O 1
ATOM 2986 N N . GLN B 1 2 ? 35.656 -33.906 35.719 1 22.75 2 GLN B N 1
ATOM 2987 C CA . GLN B 1 2 ? 35.125 -33.312 34.5 1 22.75 2 GLN B CA 1
ATOM 2988 C C . GLN B 1 2 ? 33.969 -34.156 33.969 1 22.75 2 GLN B C 1
ATOM 2990 O O . GLN B 1 2 ? 34.156 -35.188 33.312 1 22.75 2 GLN B O 1
ATOM 2995 N N . ASN B 1 3 ? 32.938 -34.469 34.812 1 23.05 3 ASN B N 1
ATOM 2996 C CA . ASN B 1 3 ? 31.969 -35.531 34.625 1 23.05 3 ASN B CA 1
ATOM 2997 C C . ASN B 1 3 ? 31.156 -35.344 33.344 1 23.05 3 ASN B C 1
ATOM 2999 O O . ASN B 1 3 ? 30.516 -34.312 33.188 1 23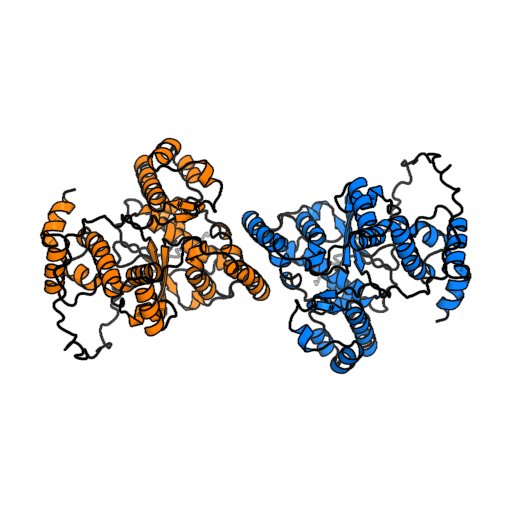.05 3 ASN B O 1
ATOM 3003 N N . THR B 1 4 ? 31.547 -35.969 32.219 1 22.73 4 THR B N 1
ATOM 3004 C CA . THR B 1 4 ? 31.234 -36.219 30.812 1 22.73 4 THR B CA 1
ATOM 3005 C C . THR B 1 4 ? 29.797 -36.719 30.656 1 22.73 4 THR B C 1
ATOM 3007 O O . THR B 1 4 ? 29.5 -37.875 31.016 1 22.73 4 THR B O 1
ATOM 3010 N N . LEU B 1 5 ? 28.812 -35.844 31.141 1 22.67 5 LEU B N 1
ATOM 3011 C CA . LEU B 1 5 ? 27.453 -36.375 31.219 1 22.67 5 LEU B CA 1
ATOM 3012 C C . LEU B 1 5 ? 27 -36.906 29.859 1 22.67 5 LEU B C 1
ATOM 3014 O O . LEU B 1 5 ? 27.047 -36.188 28.859 1 22.67 5 LEU B O 1
ATOM 3018 N N . GLN B 1 6 ? 27.141 -38.156 29.578 1 20.69 6 GLN B N 1
ATOM 3019 C CA . GLN B 1 6 ? 26.906 -39.062 28.438 1 20.69 6 GLN B CA 1
ATOM 3020 C C . GLN B 1 6 ? 25.438 -39.031 28.031 1 20.69 6 GLN B C 1
ATOM 3022 O O . GLN B 1 6 ? 24.594 -39.656 28.703 1 20.69 6 GLN B O 1
ATOM 3027 N N . LEU B 1 7 ? 24.859 -37.844 27.703 1 21.95 7 LEU B N 1
ATOM 3028 C CA . LEU B 1 7 ? 23.438 -37.75 27.438 1 21.95 7 LEU B CA 1
ATOM 3029 C C . LEU B 1 7 ? 23.047 -38.656 26.281 1 21.95 7 LEU B C 1
ATOM 3031 O O . LEU B 1 7 ? 23.422 -38.375 25.125 1 21.95 7 LEU B O 1
ATOM 3035 N N . GLN B 1 8 ? 23.016 -39.938 26.391 1 19.88 8 GLN B N 1
ATOM 3036 C CA . GLN B 1 8 ? 22.875 -41 25.406 1 19.88 8 GLN B CA 1
ATOM 3037 C C . GLN B 1 8 ? 21.5 -40.969 24.766 1 19.88 8 GLN B C 1
ATOM 3039 O O . GLN B 1 8 ? 21.219 -41.719 23.828 1 19.88 8 GLN B O 1
ATOM 3044 N N . GLY B 1 9 ? 20.406 -40.312 25.344 1 21.55 9 GLY B N 1
ATOM 3045 C CA . GLY B 1 9 ? 19.188 -41.031 25.125 1 21.55 9 GLY B CA 1
ATOM 3046 C C . GLY B 1 9 ? 18.734 -41.031 23.672 1 21.55 9 GLY B C 1
ATOM 3047 O O . GLY B 1 9 ? 18.953 -40.062 22.953 1 21.55 9 GLY B O 1
ATOM 3048 N N . THR B 1 10 ? 18.734 -42.125 22.969 1 20.5 10 THR B N 1
ATOM 3049 C CA . THR B 1 10 ? 18.453 -42.5 21.594 1 20.5 10 THR B CA 1
ATOM 3050 C C . THR B 1 10 ? 17.016 -42.125 21.219 1 20.5 10 THR B C 1
ATOM 3052 O O . THR B 1 10 ? 16.062 -42.656 21.797 1 20.5 10 THR B O 1
ATOM 3055 N N . VAL B 1 11 ? 16.688 -40.906 21.094 1 21.28 11 VAL B N 1
ATOM 3056 C CA . VAL B 1 11 ? 15.312 -40.531 20.797 1 21.28 11 VAL B CA 1
ATOM 3057 C C . VAL B 1 11 ? 14.852 -41.219 19.5 1 21.28 11 VAL B C 1
ATOM 3059 O O . VAL B 1 11 ? 15.391 -40.938 18.422 1 21.28 11 VAL B O 1
ATOM 3062 N N . GLU B 1 12 ? 14.469 -42.406 19.578 1 19.22 12 GLU B N 1
ATOM 3063 C CA . GLU B 1 12 ? 13.992 -43.156 18.422 1 19.22 12 GLU B CA 1
ATOM 3064 C C . GLU B 1 12 ? 12.766 -42.5 17.797 1 19.22 12 GLU B C 1
ATOM 3066 O O . GLU B 1 12 ? 11.703 -42.469 18.422 1 19.22 12 GLU B O 1
ATOM 3071 N N . ILE B 1 13 ? 12.898 -41.375 17.203 1 20.75 13 ILE B N 1
ATOM 3072 C CA . ILE B 1 13 ? 11.773 -40.688 16.562 1 20.75 13 ILE B CA 1
ATOM 3073 C C . ILE B 1 13 ? 11.203 -41.594 15.453 1 20.75 13 ILE B C 1
ATOM 3075 O O . ILE B 1 13 ? 11.859 -41.844 14.445 1 20.75 13 ILE B O 1
ATOM 3079 N N . ALA B 1 14 ? 10.484 -42.656 15.766 1 21.12 14 ALA B N 1
ATOM 3080 C CA . ALA B 1 14 ? 9.82 -43.531 14.805 1 21.12 14 ALA B CA 1
ATOM 3081 C C . ALA B 1 14 ? 8.875 -42.75 13.906 1 21.12 14 ALA B C 1
ATOM 3083 O O . ALA B 1 14 ? 7.957 -42.062 14.398 1 21.12 14 ALA B O 1
ATOM 3084 N N . ALA B 1 15 ? 9.297 -42.25 12.859 1 22.98 15 ALA B N 1
ATOM 3085 C CA . ALA B 1 15 ? 8.688 -41.406 11.82 1 22.98 15 ALA B CA 1
ATOM 3086 C C . ALA B 1 15 ? 7.422 -42.094 11.273 1 22.98 15 ALA B C 1
ATOM 3088 O O . ALA B 1 15 ? 7.453 -43.25 10.859 1 22.98 15 ALA B O 1
ATOM 3089 N N . PRO B 1 16 ? 6.098 -41.656 11.656 1 21.53 16 PRO B N 1
ATOM 3090 C CA . PRO B 1 16 ? 4.871 -42.375 11.344 1 21.53 16 PRO B CA 1
ATOM 3091 C C . PRO B 1 16 ? 4.73 -42.688 9.859 1 21.53 16 PRO B C 1
ATOM 3093 O O . PRO B 1 16 ? 5.129 -41.875 9.016 1 21.53 16 PRO B O 1
ATOM 3096 N N . ALA B 1 17 ? 4.641 -43.906 9.289 1 24.23 17 ALA B N 1
ATOM 3097 C CA . ALA B 1 17 ? 4.445 -44.531 7.984 1 24.23 17 ALA B CA 1
ATOM 3098 C C . ALA B 1 17 ? 3.289 -43.875 7.23 1 24.23 17 ALA B C 1
ATOM 3100 O O . ALA B 1 17 ? 3.262 -42.656 7.059 1 24.23 17 ALA B O 1
ATOM 3101 N N . GLY B 1 18 ? 2.041 -44.812 6.746 1 23.52 18 GLY B N 1
ATOM 3102 C CA . GLY B 1 18 ? 1.079 -45.031 5.68 1 23.52 18 GLY B CA 1
ATOM 3103 C C . GLY B 1 18 ? -0.146 -44.125 5.781 1 23.52 18 GLY B C 1
ATOM 3104 O O . GLY B 1 18 ? -0.789 -44.062 6.832 1 23.52 18 GLY B O 1
ATOM 3105 N N . PHE B 1 19 ? -0.187 -43 5.27 1 24.97 19 PHE B N 1
ATOM 3106 C CA . PHE B 1 19 ? -1.336 -42.094 5.457 1 24.97 19 PHE B CA 1
ATOM 3107 C C . PHE B 1 19 ? -2.631 -42.844 5.105 1 24.97 19 PHE B C 1
ATOM 3109 O O . PHE B 1 19 ? -2.984 -42.938 3.932 1 24.97 19 PHE B O 1
ATOM 3116 N N . ALA B 1 20 ? -2.996 -44 5.684 1 25.77 20 ALA B N 1
ATOM 3117 C CA . ALA B 1 20 ? -4.234 -44.75 5.449 1 25.77 20 ALA B CA 1
ATOM 3118 C C . ALA B 1 20 ? -5.453 -43.844 5.656 1 25.77 20 ALA B C 1
ATOM 3120 O O . ALA B 1 20 ? -5.84 -43.562 6.793 1 25.77 20 ALA B O 1
ATOM 3121 N N . LEU B 1 21 ? -5.648 -42.719 5.031 1 24.34 21 LEU B N 1
ATOM 3122 C CA . LEU B 1 21 ? -6.98 -42.219 5.332 1 24.34 21 LEU B CA 1
ATOM 3123 C C . LEU B 1 21 ? -8.047 -43.25 4.988 1 24.34 21 LEU B C 1
ATOM 3125 O O . LEU B 1 21 ? -7.941 -43.938 3.973 1 24.34 21 LEU B O 1
ATOM 3129 N N . ALA B 1 22 ? -8.805 -43.812 5.898 1 27.02 22 ALA B N 1
ATOM 3130 C CA . ALA B 1 22 ? -9.859 -44.812 5.895 1 27.02 22 ALA B CA 1
ATOM 3131 C C . ALA B 1 22 ? -10.961 -44.438 4.898 1 27.02 22 ALA B C 1
ATOM 3133 O O . ALA B 1 22 ? -11.336 -43.281 4.777 1 27.02 22 ALA B O 1
ATOM 3134 N N . PRO B 1 23 ? -11.477 -45.375 3.982 1 25.22 23 PRO B N 1
ATOM 3135 C CA . PRO B 1 23 ? -12.414 -45.375 2.859 1 25.22 23 PRO B CA 1
ATOM 3136 C C . PRO B 1 23 ? -13.859 -45.094 3.285 1 25.22 23 PRO B C 1
ATOM 3138 O O . PRO B 1 23 ? -14.781 -45.25 2.484 1 25.22 23 PRO B O 1
ATOM 3141 N N . ASP B 1 24 ? -14.117 -44.938 4.602 1 23.64 24 ASP B N 1
ATOM 3142 C CA . ASP B 1 24 ? -15.492 -45.375 4.855 1 23.64 24 ASP B CA 1
ATOM 3143 C C . ASP B 1 24 ? -16.469 -44.562 3.992 1 23.64 24 ASP B C 1
ATOM 3145 O O . ASP B 1 24 ? -17.375 -45.156 3.381 1 23.64 24 ASP B O 1
ATOM 3149 N N . ASP B 1 25 ? -16.891 -43.344 4.48 1 22.89 25 ASP B N 1
ATOM 3150 C CA . ASP B 1 25 ? -18.312 -43.031 4.578 1 22.89 25 ASP B CA 1
ATOM 3151 C C . ASP B 1 25 ? -18.875 -42.594 3.225 1 22.89 25 ASP B C 1
ATOM 3153 O O . ASP B 1 25 ? -20.031 -42.156 3.133 1 22.89 25 ASP B O 1
ATOM 3157 N N . PHE B 1 26 ? -18.109 -42.062 2.297 1 21.14 26 PHE B N 1
ATOM 3158 C CA . PHE B 1 26 ? -18.906 -41.281 1.363 1 21.14 26 PHE B CA 1
ATOM 3159 C C . PHE B 1 26 ? -19.672 -42.188 0.41 1 21.14 26 PHE B C 1
ATOM 3161 O O . PHE B 1 26 ? -19.125 -42.656 -0.591 1 21.14 26 PHE B O 1
ATOM 3168 N N . ALA B 1 27 ? -20.562 -43.062 0.963 1 23.55 27 ALA B N 1
ATOM 3169 C CA . ALA B 1 27 ? -21.469 -43.781 0.077 1 23.55 27 ALA B CA 1
ATOM 3170 C C . ALA B 1 27 ? -22.281 -42.781 -0.781 1 23.55 27 ALA B C 1
ATOM 3172 O O . ALA B 1 27 ? -23.203 -42.156 -0.294 1 23.55 27 ALA B O 1
ATOM 3173 N N . PHE B 1 28 ? -21.625 -42.031 -1.576 1 20.62 28 PHE B N 1
ATOM 3174 C CA . PHE B 1 28 ? -22.391 -41.219 -2.51 1 20.62 28 PHE B CA 1
ATOM 3175 C C . PHE B 1 28 ? -23.328 -42.094 -3.334 1 20.62 28 PHE B C 1
ATOM 3177 O O . PHE B 1 28 ? -22.922 -43.094 -3.881 1 20.62 28 PHE B O 1
ATOM 3184 N N . HIS B 1 29 ? -24.609 -42.188 -2.895 1 21.22 29 HIS B N 1
ATOM 3185 C CA . HIS B 1 29 ? -25.672 -42.781 -3.695 1 21.22 29 HIS B CA 1
ATOM 3186 C C . HIS B 1 29 ? -25.641 -42.25 -5.125 1 21.22 29 HIS B C 1
ATOM 3188 O O . HIS B 1 29 ? -25.547 -41.031 -5.336 1 21.22 29 HIS B O 1
ATOM 3194 N N . ALA B 1 30 ? -25.172 -43.031 -6.023 1 23.28 30 ALA B N 1
ATOM 3195 C CA . ALA B 1 30 ? -25.109 -43 -7.48 1 23.28 30 ALA B CA 1
ATOM 3196 C C . ALA B 1 30 ? -26.469 -42.656 -8.078 1 23.28 30 ALA B C 1
ATOM 3198 O O . ALA B 1 30 ? -27.359 -43.531 -8.102 1 23.28 30 ALA B O 1
ATOM 3199 N N . MET B 1 31 ? -27.094 -41.531 -7.68 1 21.25 31 MET B N 1
ATOM 3200 C CA . MET B 1 31 ? -28.375 -41.312 -8.359 1 21.25 31 MET B CA 1
ATOM 3201 C C . MET B 1 31 ? -28.203 -41.469 -9.875 1 21.25 31 MET B C 1
ATOM 3203 O O . MET B 1 31 ? -27.141 -41.156 -10.422 1 21.25 31 MET B O 1
ATOM 3207 N N . ARG B 1 32 ? -29.188 -42.156 -10.508 1 24.12 32 ARG B N 1
ATOM 3208 C CA . ARG B 1 32 ? -29.484 -42.656 -11.844 1 24.12 32 ARG B CA 1
ATOM 3209 C C . ARG B 1 32 ? -29.578 -41.5 -12.844 1 24.12 32 ARG B C 1
ATOM 3211 O O . ARG B 1 32 ? -29.969 -41.688 -14 1 24.12 32 ARG B O 1
ATOM 3218 N N . PRO B 1 33 ? -28.953 -40.312 -12.703 1 22.33 33 PRO B N 1
ATOM 3219 C CA . PRO B 1 33 ? -29.656 -39.375 -13.562 1 22.33 33 PRO B CA 1
ATOM 3220 C C . PRO B 1 33 ? -29.453 -39.656 -15.047 1 22.33 33 PRO B C 1
ATOM 3222 O O . PRO B 1 33 ? -29.766 -38.812 -15.891 1 22.33 33 PRO B O 1
ATOM 3225 N N . TYR B 1 34 ? -29 -40.781 -15.625 1 21.98 34 TYR B N 1
ATOM 3226 C CA . TYR B 1 34 ? -28.359 -40.594 -16.922 1 21.98 34 TYR B CA 1
ATOM 3227 C C . TYR B 1 34 ? -29.375 -40.188 -17.969 1 21.98 34 TYR B C 1
ATOM 3229 O O . TYR B 1 34 ? -29.031 -40 -19.141 1 21.98 34 TYR B O 1
ATOM 3237 N N . ASP B 1 35 ? -30.719 -40.438 -17.766 1 20.47 35 ASP B N 1
ATOM 3238 C CA . ASP B 1 35 ? -31.234 -40.969 -19.031 1 20.47 35 ASP B CA 1
ATOM 3239 C C . ASP B 1 35 ? -31.062 -39.938 -20.156 1 20.47 35 ASP B C 1
ATOM 3241 O O . ASP B 1 35 ? -30.516 -40.281 -21.219 1 20.47 35 ASP B O 1
ATOM 3245 N N . ARG B 1 36 ? -32.281 -39.219 -20.484 1 22.14 36 ARG B N 1
ATOM 3246 C CA . ARG B 1 36 ? -32.938 -39.156 -21.781 1 22.14 36 ARG B CA 1
ATOM 3247 C C . ARG B 1 36 ? -32.344 -38.031 -22.625 1 22.14 36 ARG B C 1
ATOM 3249 O O . ARG B 1 36 ? -33 -37 -22.812 1 22.14 36 ARG B O 1
ATOM 3256 N N . CYS B 1 37 ? -31.203 -37.406 -22.344 1 19.94 37 CYS B N 1
ATOM 3257 C CA . CYS B 1 37 ? -31.109 -36.188 -23.156 1 19.94 37 CYS B CA 1
ATOM 3258 C C . CYS B 1 37 ? -31.219 -36.531 -24.641 1 19.94 37 CYS B C 1
ATOM 3260 O O . CYS B 1 37 ? -30.938 -37.656 -25.062 1 19.94 37 CYS B O 1
ATOM 3262 N N . CYS B 1 38 ? -31.719 -35.5 -25.578 1 23.86 38 CYS B N 1
ATOM 3263 C CA . CYS B 1 38 ? -32.281 -35.219 -26.891 1 23.86 38 CYS B CA 1
ATOM 3264 C C . CYS B 1 38 ? -31.297 -35.594 -28 1 23.86 38 CYS B C 1
ATOM 3266 O O . CYS B 1 38 ? -30.094 -35.375 -27.875 1 23.86 38 CYS B O 1
ATOM 3268 N N . GLY B 1 39 ? -31.672 -36.594 -28.828 1 24.62 39 GLY B N 1
ATOM 3269 C CA . GLY B 1 39 ? -31.125 -37.281 -30 1 24.62 39 GLY B CA 1
ATOM 3270 C C . GLY B 1 39 ? -30.797 -36.344 -31.141 1 24.62 39 GLY B C 1
ATOM 3271 O O . GLY B 1 39 ? -30.594 -36.781 -32.281 1 24.62 39 GLY B O 1
ATOM 3272 N N . GLY B 1 40 ? -30.859 -35 -31.109 1 24.52 40 GLY B N 1
ATOM 3273 C CA . GLY B 1 40 ? -30.906 -34.438 -32.438 1 24.52 40 GLY B CA 1
ATOM 3274 C C . GLY B 1 40 ? -29.672 -34.75 -33.281 1 24.52 40 GLY B C 1
ATOM 3275 O O . GLY B 1 40 ? -28.594 -34.938 -32.719 1 24.52 40 GLY B O 1
ATOM 3276 N N . GLN B 1 41 ? -29.828 -35.375 -34.438 1 25.44 41 GLN B N 1
ATOM 3277 C CA . GLN B 1 41 ? -28.938 -35.781 -35.5 1 25.44 41 GLN B CA 1
ATOM 3278 C C . GLN B 1 41 ? -28.062 -34.625 -36 1 25.44 41 GLN B C 1
ATOM 3280 O O . GLN B 1 41 ? -28.547 -33.75 -36.719 1 25.44 41 GLN B O 1
ATOM 3285 N N . THR B 1 42 ? -27.453 -33.906 -35.188 1 26.62 42 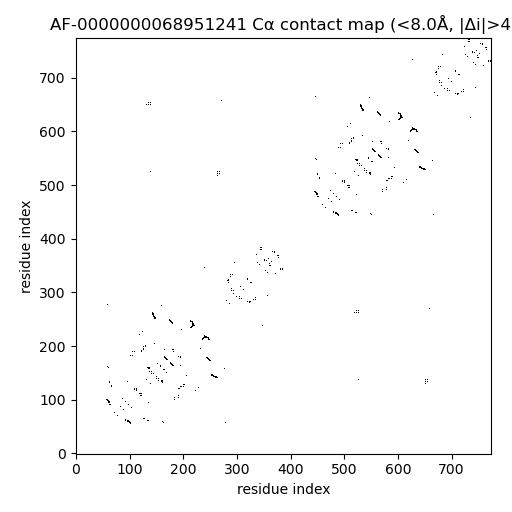THR B N 1
ATOM 3286 C CA . THR B 1 42 ? -26.797 -32.812 -35.906 1 26.62 42 THR B CA 1
ATOM 3287 C C . THR B 1 42 ? -25.812 -33.344 -36.938 1 26.62 42 THR B C 1
ATOM 3289 O O . THR B 1 42 ? -25.25 -34.406 -36.75 1 26.62 42 THR B O 1
ATOM 3292 N N . ALA B 1 43 ? -25.953 -32.781 -38.188 1 32.16 43 ALA B N 1
ATOM 3293 C CA . ALA B 1 43 ? -25.172 -32.938 -39.438 1 32.16 43 ALA B CA 1
ATOM 3294 C C . ALA B 1 43 ? -23.672 -32.969 -39.125 1 32.16 43 ALA B C 1
ATOM 3296 O O . ALA B 1 43 ? -23.203 -32.344 -38.188 1 32.16 43 ALA B O 1
ATOM 3297 N N . PRO B 1 44 ? -23.016 -34 -39.719 1 27.67 44 PRO B N 1
ATOM 3298 C CA . PRO B 1 44 ? -21.594 -34.25 -39.5 1 27.67 44 PRO B CA 1
ATOM 3299 C C . PRO B 1 44 ? -20.75 -32.969 -39.625 1 27.67 44 PRO B C 1
ATOM 3301 O O . PRO B 1 44 ? -20.969 -32.156 -40.531 1 27.67 44 PRO B O 1
ATOM 3304 N N . PRO B 1 45 ? -20.375 -32.25 -38.531 1 29.77 45 PRO B N 1
ATOM 3305 C CA . PRO B 1 45 ? -19.641 -31.031 -38.844 1 29.77 45 PRO B CA 1
ATOM 3306 C C . PRO B 1 45 ? -18.516 -31.25 -39.844 1 29.77 45 PRO B C 1
ATOM 3308 O O . PRO B 1 45 ? -18.016 -32.375 -39.969 1 29.77 45 PRO B O 1
ATOM 3311 N N . THR B 1 46 ? -18.641 -30.625 -41.062 1 30.5 46 THR B N 1
ATOM 3312 C CA . THR B 1 46 ? -17.594 -30.438 -42.062 1 30.5 46 THR B CA 1
ATOM 3313 C C . THR B 1 46 ? -16.219 -30.359 -41.375 1 30.5 46 THR B C 1
ATOM 3315 O O . THR B 1 46 ? -16.109 -29.953 -40.219 1 30.5 46 THR B O 1
ATOM 3318 N N . ASP B 1 47 ? -15.281 -31.078 -41.969 1 28.75 47 ASP B N 1
ATOM 3319 C CA . ASP B 1 47 ? -13.852 -31.141 -41.656 1 28.75 47 ASP B CA 1
ATOM 3320 C C . ASP B 1 47 ? -13.297 -29.781 -41.281 1 28.75 47 ASP B C 1
ATOM 3322 O O . ASP B 1 47 ? -13.039 -28.938 -42.156 1 28.75 47 ASP B O 1
ATOM 3326 N N . ILE B 1 48 ? -13.984 -29 -40.438 1 32.69 48 ILE B N 1
ATOM 3327 C CA . ILE B 1 48 ? -13.242 -27.781 -40.125 1 32.69 48 ILE B CA 1
ATOM 3328 C C . ILE B 1 48 ? -11.781 -28.125 -39.844 1 32.69 48 ILE B C 1
ATOM 3330 O O . ILE B 1 48 ? -11.477 -29 -39.031 1 32.69 48 ILE B O 1
ATOM 3334 N N . SER B 1 49 ? -10.891 -27.984 -40.906 1 30.84 49 SER B N 1
ATOM 3335 C CA . SER B 1 49 ? -9.445 -27.875 -40.75 1 30.84 49 SER B CA 1
ATOM 3336 C C . SER B 1 49 ? -9.07 -27.453 -39.344 1 30.84 49 SER B C 1
ATOM 3338 O O . SER B 1 49 ? -9.805 -26.703 -38.688 1 30.84 49 SER B O 1
ATOM 3340 N N . SER B 1 50 ? -8.461 -28.438 -38.625 1 31.84 50 SER B N 1
ATOM 3341 C CA . SER B 1 50 ? -7.75 -28.156 -37.375 1 31.84 50 SER B CA 1
ATOM 3342 C C . SER B 1 50 ? -7.191 -26.75 -37.344 1 31.84 50 SER B C 1
ATOM 3344 O O . SER B 1 50 ? -6.059 -26.516 -37.781 1 31.84 50 SER B O 1
ATOM 3346 N N . GLN B 1 51 ? -7.812 -25.844 -38.156 1 31.36 51 GLN B N 1
ATOM 3347 C CA . GLN B 1 51 ? -7.238 -24.578 -37.719 1 31.36 51 GLN B CA 1
ATOM 3348 C C . GLN B 1 51 ? -6.965 -24.594 -36.219 1 31.36 51 GLN B C 1
ATOM 3350 O O . GLN B 1 51 ? -7.895 -24.688 -35.406 1 31.36 51 GLN B O 1
ATOM 3355 N N . GLY B 1 52 ? -5.977 -25.469 -35.875 1 33.16 52 GLY B N 1
ATOM 3356 C CA . GLY B 1 52 ? -5.457 -25.234 -34.531 1 33.16 52 GLY B CA 1
ATOM 3357 C C . GLY B 1 52 ? -5.82 -23.875 -33.969 1 33.16 52 GLY B C 1
ATOM 3358 O O . GLY B 1 52 ? -5.594 -22.859 -34.625 1 33.16 52 GLY B O 1
ATOM 3359 N N . ASN B 1 53 ? -7.078 -23.797 -33.594 1 34.94 53 ASN B N 1
ATOM 3360 C CA . ASN B 1 53 ? -7.367 -22.594 -32.844 1 34.94 53 ASN B CA 1
ATOM 3361 C C . ASN B 1 53 ? -6.09 -21.891 -32.375 1 34.94 53 ASN B C 1
ATOM 3363 O O . ASN B 1 53 ? -5.316 -22.453 -31.594 1 34.94 53 ASN B O 1
ATOM 3367 N N . ALA B 1 54 ? -5.359 -21.422 -33.219 1 37.62 54 ALA B N 1
ATOM 3368 C CA . ALA B 1 54 ? -4.402 -20.406 -32.781 1 37.62 54 ALA B CA 1
ATOM 3369 C C . ALA B 1 54 ? -4.785 -19.859 -31.422 1 37.62 54 ALA B C 1
ATOM 3371 O O . ALA B 1 54 ? -5.598 -18.938 -31.312 1 37.62 54 ALA B O 1
ATOM 3372 N N . GLY B 1 55 ? -5.301 -20.641 -30.484 1 45.06 55 GLY B N 1
ATOM 3373 C CA . GLY B 1 55 ? -5.602 -20.203 -29.141 1 45.06 55 GLY B CA 1
ATOM 3374 C C . GLY B 1 55 ? -4.828 -18.969 -28.719 1 45.06 55 GLY B C 1
ATOM 3375 O O . GLY B 1 55 ? -3.688 -18.766 -29.156 1 45.06 55 GLY B O 1
ATOM 3376 N N . LEU B 1 56 ? -5.543 -18.016 -28.547 1 54.62 56 LEU B N 1
ATOM 3377 C CA . LEU B 1 56 ? -5.031 -16.703 -28.156 1 54.62 56 LEU B CA 1
ATOM 3378 C C . LEU B 1 56 ? -3.863 -16.844 -27.188 1 54.62 56 LEU B C 1
ATOM 3380 O O . LEU B 1 56 ? -3.939 -17.609 -26.234 1 54.62 56 LEU B O 1
ATOM 3384 N N . GLU B 1 57 ? -2.701 -16.625 -27.766 1 72.81 57 GLU B N 1
ATOM 3385 C CA . GLU B 1 57 ? -1.476 -16.594 -26.969 1 72.81 57 GLU B CA 1
ATOM 3386 C C . GLU B 1 57 ? -1.703 -15.898 -25.625 1 72.81 57 GLU B C 1
ATOM 3388 O O . GLU B 1 57 ? -2.256 -14.797 -25.578 1 72.81 57 GLU B O 1
ATOM 3393 N N . THR B 1 58 ? -1.635 -16.734 -24.562 1 82.75 58 THR B N 1
ATOM 3394 C CA . THR B 1 58 ? -1.756 -16.156 -23.234 1 82.75 58 THR B CA 1
ATOM 3395 C C . THR B 1 58 ? -0.572 -15.25 -22.922 1 82.75 58 THR B C 1
ATOM 3397 O O . THR B 1 58 ? 0.583 -15.656 -23.062 1 82.75 58 THR B O 1
ATOM 3400 N N . LEU B 1 59 ? -0.878 -13.984 -22.672 1 88.31 59 LEU B N 1
ATOM 3401 C CA . LEU B 1 59 ? 0.157 -13.039 -22.266 1 88.31 59 LEU B CA 1
ATOM 3402 C C . LEU B 1 59 ? 0.215 -12.914 -20.75 1 88.31 59 LEU B C 1
ATOM 3404 O O . LEU B 1 59 ? -0.823 -12.906 -20.094 1 88.31 59 LEU B O 1
ATOM 3408 N N . ILE B 1 60 ? 1.458 -12.875 -20.266 1 92.25 60 ILE B N 1
ATOM 3409 C CA . ILE B 1 60 ? 1.658 -12.727 -18.828 1 92.25 60 ILE B CA 1
ATOM 3410 C C . ILE B 1 60 ? 2.645 -11.594 -18.547 1 92.25 60 ILE B C 1
ATOM 3412 O O . ILE B 1 60 ? 3.33 -11.125 -19.469 1 92.25 60 ILE B O 1
ATOM 3416 N N . ARG B 1 61 ? 2.723 -11.156 -17.297 1 93.81 61 ARG B N 1
ATOM 3417 C CA . ARG B 1 61 ? 3.693 -10.141 -16.906 1 93.81 61 ARG B CA 1
ATOM 3418 C C . ARG B 1 61 ? 5.117 -10.688 -16.984 1 93.81 61 ARG B C 1
ATOM 3420 O O . ARG B 1 61 ? 5.371 -11.82 -16.562 1 93.81 61 ARG B O 1
ATOM 3427 N N . ALA B 1 62 ? 6.043 -9.844 -17.422 1 96.06 62 ALA B N 1
ATOM 3428 C CA . ALA B 1 62 ? 7.453 -10.211 -17.469 1 96.06 62 ALA B CA 1
ATOM 3429 C C . ALA B 1 62 ? 7.992 -10.492 -16.078 1 96.06 62 ALA B C 1
ATOM 3431 O O . ALA B 1 62 ? 9.055 -11.109 -15.914 1 96.06 62 ALA B O 1
ATOM 3432 N N . ALA B 1 63 ? 7.215 -10.086 -15.078 1 96 63 ALA B N 1
ATOM 3433 C CA . ALA B 1 63 ? 7.586 -10.359 -13.695 1 96 63 ALA B CA 1
ATOM 3434 C C . ALA B 1 63 ? 7.746 -11.852 -13.445 1 96 63 ALA B C 1
ATOM 3436 O O . ALA B 1 63 ? 8.414 -12.266 -12.492 1 96 63 ALA B O 1
ATOM 3437 N N . ALA B 1 64 ? 7.141 -12.672 -14.266 1 96.56 64 ALA B N 1
ATOM 3438 C CA . ALA B 1 64 ? 7.336 -14.117 -14.172 1 96.56 64 ALA B CA 1
ATOM 3439 C C . ALA B 1 64 ? 8.812 -14.484 -14.328 1 96.56 64 ALA B C 1
ATOM 3441 O O . ALA B 1 64 ? 9.258 -15.516 -13.828 1 96.56 64 ALA B O 1
ATOM 3442 N N . LEU B 1 65 ? 9.578 -13.625 -14.977 1 97.69 65 LEU B N 1
ATOM 3443 C CA . LEU B 1 65 ? 10.984 -13.883 -15.242 1 97.69 65 LEU B CA 1
ATOM 3444 C C . LEU B 1 65 ? 11.875 -13.094 -14.289 1 97.69 65 LEU B C 1
ATOM 3446 O O . LEU B 1 65 ? 13.07 -12.938 -14.531 1 97.69 65 LEU B O 1
ATOM 3450 N N . THR B 1 66 ? 11.25 -12.555 -13.227 1 97 66 THR B N 1
ATOM 3451 C CA . THR B 1 66 ? 12.047 -11.898 -12.195 1 97 66 THR B CA 1
ATOM 3452 C C . THR B 1 66 ? 13.156 -12.812 -11.703 1 97 66 THR B C 1
ATOM 3454 O O . THR B 1 66 ? 12.93 -14 -11.469 1 97 66 THR B O 1
ATOM 3457 N N . ASN B 1 67 ? 14.461 -12.289 -11.57 1 97.12 67 ASN B N 1
ATOM 3458 C CA . ASN B 1 67 ? 15.672 -12.945 -11.086 1 97.12 67 ASN B CA 1
ATOM 3459 C C . ASN B 1 67 ? 16.266 -13.867 -12.148 1 97.12 67 ASN B C 1
ATOM 3461 O O . ASN B 1 67 ? 17.281 -14.539 -11.898 1 97.12 67 ASN B O 1
ATOM 3465 N N . PHE B 1 68 ? 15.68 -14.008 -13.391 1 98.19 68 PHE B N 1
ATOM 3466 C CA . PHE B 1 68 ? 16.188 -14.867 -14.453 1 98.19 68 PHE B CA 1
ATOM 3467 C C . PHE B 1 68 ? 17.625 -14.5 -14.797 1 98.19 68 PHE B C 1
ATOM 3469 O O . PHE B 1 68 ? 18.5 -15.367 -14.852 1 98.19 68 PHE B O 1
ATOM 3476 N N . LEU B 1 69 ? 17.891 -13.219 -15 1 97.25 69 LEU B N 1
ATOM 3477 C CA . LEU B 1 69 ? 19.219 -12.758 -15.398 1 97.25 69 LEU B CA 1
ATOM 3478 C C . LEU B 1 69 ? 20.234 -12.992 -14.281 1 97.25 69 LEU B C 1
ATOM 3480 O O . LEU B 1 69 ? 21.359 -13.398 -14.539 1 97.25 69 LEU B O 1
ATOM 3484 N N . GLU B 1 70 ? 19.812 -12.758 -13.07 1 96.75 70 GLU B N 1
ATOM 3485 C CA . GLU B 1 70 ? 20.672 -12.953 -11.914 1 96.75 70 GLU B CA 1
ATOM 3486 C C . GLU B 1 70 ? 21.062 -14.43 -11.758 1 96.75 70 GLU B C 1
ATOM 3488 O O . GLU B 1 70 ? 22.234 -14.75 -11.57 1 96.75 70 GLU B O 1
ATOM 3493 N N . VAL B 1 71 ? 20.078 -15.289 -11.828 1 97.69 71 VAL B N 1
ATOM 3494 C CA . VAL B 1 71 ? 20.328 -16.719 -11.703 1 97.69 71 VAL B CA 1
ATOM 3495 C C . VAL B 1 71 ? 21.203 -17.188 -12.859 1 97.69 71 VAL B C 1
ATOM 3497 O O . VAL B 1 71 ? 22.109 -18 -12.664 1 97.69 71 VAL B O 1
ATOM 3500 N N . SER B 1 72 ? 20.953 -16.688 -14.094 1 97.88 72 SER B N 1
ATOM 3501 C CA . SER B 1 72 ? 21.797 -17.016 -15.242 1 97.88 72 SER B CA 1
ATOM 3502 C C . SER B 1 72 ? 23.25 -16.641 -14.984 1 97.88 72 SER B C 1
ATOM 3504 O O . SER B 1 72 ? 24.156 -17.438 -15.211 1 97.88 72 SER B O 1
ATOM 3506 N N . ARG B 1 73 ? 23.406 -15.469 -14.477 1 96.31 73 ARG B N 1
ATOM 3507 C CA . ARG B 1 73 ? 24.75 -14.992 -14.164 1 96.31 73 ARG B CA 1
ATOM 3508 C C . ARG B 1 73 ? 25.422 -15.883 -13.125 1 96.31 73 ARG B C 1
ATOM 3510 O O . ARG B 1 73 ? 26.578 -16.266 -13.289 1 96.31 73 ARG B O 1
ATOM 3517 N N . ASP B 1 74 ? 24.766 -16.188 -12.078 1 96.88 74 ASP B N 1
ATOM 3518 C CA . ASP B 1 74 ? 25.297 -17.016 -11 1 96.88 74 ASP B CA 1
ATOM 3519 C C . ASP B 1 74 ? 25.703 -18.391 -11.523 1 96.88 74 ASP B C 1
ATOM 3521 O O . ASP B 1 74 ? 26.641 -19.016 -11.008 1 96.88 74 ASP B O 1
ATOM 3525 N N . LEU B 1 75 ? 25.031 -18.859 -12.586 1 96.94 75 LEU B N 1
ATOM 3526 C CA . LEU B 1 75 ? 25.297 -20.188 -13.141 1 96.94 75 LEU B CA 1
ATOM 3527 C C . LEU B 1 75 ? 26.281 -20.109 -14.297 1 96.94 75 LEU B C 1
ATOM 3529 O O . LEU B 1 75 ? 26.578 -21.109 -14.945 1 96.94 75 LEU B O 1
ATOM 3533 N N . GLY B 1 76 ? 26.75 -18.891 -14.57 1 96.94 76 GLY B N 1
ATOM 3534 C CA . GLY B 1 76 ? 27.703 -18.703 -15.648 1 96.94 76 GLY B CA 1
ATOM 3535 C C . GLY B 1 76 ? 27.078 -18.812 -17.031 1 96.94 76 GLY B C 1
ATOM 3536 O O . GLY B 1 76 ? 27.781 -19.109 -18 1 96.94 76 GLY B O 1
ATOM 3537 N N . LEU B 1 77 ? 25.828 -18.672 -17.156 1 97.25 77 LEU B N 1
ATOM 3538 C CA . LEU B 1 77 ? 25.078 -18.781 -18.406 1 97.25 77 LEU B CA 1
ATOM 3539 C C . LEU B 1 77 ? 24.906 -17.422 -19.062 1 97.25 77 LEU B C 1
ATOM 3541 O O . LEU B 1 77 ? 24.516 -16.453 -18.391 1 97.25 77 LEU B O 1
ATOM 3545 N N . ASP B 1 78 ? 25.266 -17.312 -20.312 1 96.5 78 ASP B N 1
ATOM 3546 C CA . ASP B 1 78 ? 24.891 -16.141 -21.094 1 96.5 78 ASP B CA 1
ATOM 3547 C C . ASP B 1 78 ? 23.438 -16.219 -21.531 1 96.5 78 ASP B C 1
ATOM 3549 O O . ASP B 1 78 ? 23.078 -17.047 -22.375 1 96.5 78 ASP B O 1
ATOM 3553 N N . PRO B 1 79 ? 22.641 -15.328 -21.094 1 96.19 79 PRO B N 1
ATOM 3554 C CA . PRO B 1 79 ? 21.219 -15.453 -21.375 1 96.19 79 PRO B CA 1
ATOM 3555 C C . PRO B 1 79 ? 20.844 -14.977 -22.766 1 96.19 79 PRO B C 1
ATOM 3557 O O . PRO B 1 79 ? 19.75 -15.266 -23.25 1 96.19 79 PRO B O 1
ATOM 3560 N N . GLN B 1 80 ? 21.672 -14.273 -23.5 1 96.06 80 GLN B N 1
ATOM 3561 C CA . GLN B 1 80 ? 21.312 -13.555 -24.719 1 96.06 80 GLN B CA 1
ATOM 3562 C C . GLN B 1 80 ? 20.875 -14.516 -25.812 1 96.06 80 GLN B C 1
ATOM 3564 O O . GLN B 1 80 ? 19.844 -14.32 -26.453 1 96.06 80 GLN B O 1
ATOM 3569 N N . PRO B 1 81 ? 21.641 -15.578 -26.047 1 96.94 81 PRO B N 1
ATOM 3570 C CA . PRO B 1 81 ? 21.219 -16.516 -27.094 1 96.94 81 PRO B CA 1
ATOM 3571 C C . PRO B 1 81 ? 19.875 -17.172 -26.766 1 96.94 81 PRO B C 1
ATOM 3573 O O . PRO B 1 81 ? 19.078 -17.422 -27.672 1 96.94 81 PRO B O 1
ATOM 3576 N N . LEU B 1 82 ? 19.641 -17.469 -25.594 1 97.69 82 LEU B N 1
ATOM 3577 C CA . LEU B 1 82 ? 18.391 -18.109 -25.172 1 97.69 82 LEU B CA 1
ATOM 3578 C C . LEU B 1 82 ? 17.219 -17.172 -25.344 1 97.69 82 LEU B C 1
ATOM 3580 O O . LEU B 1 82 ? 16.141 -17.578 -25.766 1 97.69 82 LEU B O 1
ATOM 3584 N N . LEU B 1 83 ? 17.422 -15.891 -24.984 1 97.69 83 LEU B N 1
ATOM 3585 C CA . LEU B 1 83 ? 16.375 -14.883 -25.172 1 97.69 83 LEU B CA 1
ATOM 3586 C C . LEU B 1 83 ? 16.016 -14.742 -26.641 1 97.69 83 LEU B C 1
ATOM 3588 O O . LEU B 1 83 ? 14.828 -14.695 -26.984 1 97.69 83 LEU B O 1
ATOM 3592 N N . ARG B 1 84 ? 16.953 -14.727 -27.422 1 96.19 84 ARG B N 1
ATOM 3593 C CA . ARG B 1 84 ? 16.734 -14.633 -28.875 1 96.19 84 ARG B CA 1
ATOM 3594 C C . ARG B 1 84 ? 15.945 -15.844 -29.375 1 96.19 84 ARG B C 1
ATOM 3596 O O . ARG B 1 84 ? 15.008 -15.695 -30.172 1 96.19 84 ARG B O 1
ATOM 3603 N N . GLN B 1 85 ? 16.312 -16.969 -28.953 1 96.56 85 GLN B N 1
ATOM 3604 C CA . GLN B 1 85 ? 15.641 -18.203 -29.344 1 96.56 85 GLN B CA 1
ATOM 3605 C C . GLN B 1 85 ? 14.172 -18.188 -28.938 1 96.56 85 GLN B C 1
ATOM 3607 O O . GLN B 1 85 ? 13.305 -18.641 -29.688 1 96.56 85 GLN B O 1
ATOM 3612 N N . ALA B 1 86 ? 13.875 -17.656 -27.766 1 96.12 86 ALA B N 1
ATOM 3613 C CA . ALA B 1 86 ? 12.508 -17.578 -27.25 1 96.12 86 ALA B CA 1
ATOM 3614 C C . ALA B 1 86 ? 11.773 -16.359 -27.812 1 96.12 86 ALA B C 1
ATOM 3616 O O . ALA B 1 86 ? 10.602 -16.141 -27.516 1 96.12 86 ALA B O 1
ATOM 3617 N N . ARG B 1 87 ? 12.477 -15.523 -28.594 1 95.44 87 ARG B N 1
ATOM 3618 C CA . ARG B 1 87 ? 11.938 -14.312 -29.188 1 95.44 87 ARG B CA 1
ATOM 3619 C C . ARG B 1 87 ? 11.508 -13.312 -28.109 1 95.44 87 ARG B C 1
ATOM 3621 O O . ARG B 1 87 ? 10.43 -12.727 -28.203 1 95.44 87 ARG B O 1
ATOM 3628 N N . LEU B 1 88 ? 12.289 -13.258 -27.109 1 96.5 88 LEU B N 1
ATOM 3629 C CA . LEU B 1 88 ? 12.117 -12.258 -26.047 1 96.5 88 LEU B CA 1
ATOM 3630 C C . LEU B 1 88 ? 13.242 -11.234 -26.078 1 96.5 88 LEU B C 1
ATOM 3632 O O . LEU B 1 88 ? 14.391 -11.578 -26.391 1 96.5 88 LEU B O 1
ATOM 3636 N N . ARG B 1 89 ? 12.906 -9.984 -25.781 1 94.19 89 ARG B N 1
ATOM 3637 C CA . ARG B 1 89 ? 13.914 -8.93 -25.688 1 94.19 89 ARG B CA 1
ATOM 3638 C C . ARG B 1 89 ? 14.352 -8.727 -24.234 1 94.19 89 ARG B C 1
ATOM 3640 O O . ARG B 1 89 ? 13.531 -8.742 -23.328 1 94.19 89 ARG B O 1
ATOM 3647 N N . ARG B 1 90 ? 15.656 -8.562 -24.125 1 93.81 90 ARG B N 1
ATOM 3648 C CA . ARG B 1 90 ? 16.203 -8.336 -22.797 1 93.81 90 ARG B CA 1
ATOM 3649 C C . ARG B 1 90 ? 15.547 -7.125 -22.125 1 93.81 90 ARG B C 1
ATOM 3651 O O . ARG B 1 90 ? 15.289 -7.129 -20.922 1 93.81 90 ARG B O 1
ATOM 3658 N N . ALA B 1 91 ? 15.258 -6.113 -22.875 1 93.12 91 ALA B N 1
ATOM 3659 C CA . ALA B 1 91 ? 14.68 -4.867 -22.375 1 93.12 91 ALA B CA 1
ATOM 3660 C C . ALA B 1 91 ? 13.305 -5.105 -21.766 1 93.12 91 ALA B C 1
ATOM 3662 O O . ALA B 1 91 ? 12.883 -4.375 -20.859 1 93.12 91 ALA B O 1
ATOM 3663 N N . TRP B 1 92 ? 12.625 -6.086 -22.203 1 92.56 92 TRP B N 1
ATOM 3664 C CA . TRP B 1 92 ? 11.297 -6.402 -21.688 1 92.56 92 TRP B CA 1
ATOM 3665 C C . TRP B 1 92 ? 11.375 -6.902 -20.25 1 92.56 92 TRP B C 1
ATOM 3667 O O . TRP B 1 92 ? 10.414 -6.773 -19.484 1 92.56 92 TRP B O 1
ATOM 3677 N N . LEU B 1 93 ? 12.531 -7.43 -19.875 1 93.56 93 LEU B N 1
ATOM 3678 C CA . LEU B 1 93 ? 12.688 -8 -18.547 1 93.56 93 LEU B CA 1
ATOM 3679 C C . LEU B 1 93 ? 12.938 -6.914 -17.516 1 93.56 93 LEU B C 1
ATOM 3681 O O . LEU B 1 93 ? 12.844 -7.164 -16.297 1 93.56 93 LEU B O 1
ATOM 3685 N N . ASP B 1 94 ? 13.164 -5.676 -18 1 91.75 94 ASP B N 1
ATOM 3686 C CA . ASP B 1 94 ? 13.422 -4.559 -17.094 1 91.75 94 ASP B CA 1
ATOM 3687 C C . ASP B 1 94 ? 12.117 -3.947 -16.594 1 91.75 94 ASP B C 1
ATOM 3689 O O . ASP B 1 94 ? 12.109 -3.205 -15.609 1 91.75 94 ASP B O 1
ATOM 3693 N N . ASP B 1 95 ? 11.102 -4.223 -17.312 1 92.94 95 ASP B N 1
ATOM 3694 C CA . ASP B 1 95 ? 9.766 -3.785 -16.922 1 92.94 95 ASP B CA 1
ATOM 3695 C C . ASP B 1 95 ? 8.906 -4.973 -16.5 1 92.94 95 ASP B C 1
ATOM 3697 O O . ASP B 1 95 ? 8.328 -5.656 -17.344 1 92.94 95 ASP B O 1
ATOM 3701 N N . PRO B 1 96 ? 8.781 -5.109 -15.227 1 93.56 96 PRO B N 1
ATOM 3702 C CA . PRO B 1 96 ? 8.039 -6.285 -14.75 1 93.56 96 PRO B CA 1
ATOM 3703 C C . PRO B 1 96 ? 6.602 -6.324 -15.273 1 93.56 96 PRO B C 1
ATOM 3705 O O . PRO B 1 96 ? 5.992 -7.395 -15.328 1 93.56 96 PRO B O 1
ATOM 3708 N N . ASP B 1 97 ? 6.082 -5.207 -15.695 1 91.56 97 ASP B N 1
ATOM 3709 C CA . ASP B 1 97 ? 4.676 -5.152 -16.094 1 91.56 97 ASP B CA 1
ATOM 3710 C C . ASP B 1 97 ? 4.523 -5.305 -17.609 1 91.56 97 ASP B C 1
ATOM 3712 O O . ASP B 1 97 ? 3.402 -5.367 -18.109 1 91.56 97 ASP B O 1
ATOM 3716 N N . GLN B 1 98 ? 5.625 -5.48 -18.281 1 92.25 98 GLN B N 1
ATOM 3717 C CA . GLN B 1 98 ? 5.59 -5.785 -19.719 1 92.25 98 GLN B CA 1
ATOM 3718 C C . GLN B 1 98 ? 4.887 -7.117 -19.969 1 92.25 98 GLN B C 1
ATOM 3720 O O . GLN B 1 98 ? 5.109 -8.094 -19.25 1 92.25 98 GLN B O 1
ATOM 3725 N N . ARG B 1 99 ? 4.02 -7.152 -20.953 1 91.88 99 ARG B N 1
ATOM 3726 C CA . ARG B 1 99 ? 3.344 -8.398 -21.297 1 91.88 99 ARG B CA 1
ATOM 3727 C C . ARG B 1 99 ? 4.16 -9.211 -22.297 1 91.88 99 ARG B C 1
ATOM 3729 O O . ARG B 1 99 ? 4.605 -8.68 -23.312 1 91.88 99 ARG B O 1
ATOM 3736 N N . VAL B 1 100 ? 4.367 -10.445 -21.938 1 93.94 100 VAL B N 1
ATOM 3737 C CA . VAL B 1 100 ? 5.145 -11.344 -22.781 1 93.94 100 VAL B CA 1
ATOM 3738 C C . VAL B 1 100 ? 4.398 -12.672 -22.953 1 93.94 100 VAL B C 1
ATOM 3740 O O . VAL B 1 100 ? 3.584 -13.039 -22.094 1 93.94 100 VAL B O 1
ATOM 3743 N N . PRO B 1 101 ? 4.641 -13.383 -24.031 1 92.44 101 PRO B N 1
ATOM 3744 C CA . PRO B 1 101 ? 3.951 -14.656 -24.234 1 92.44 101 PRO B CA 1
ATOM 3745 C C . PRO B 1 101 ? 4.352 -15.711 -23.203 1 92.44 101 PRO B C 1
ATOM 3747 O O . PRO B 1 101 ? 5.539 -15.906 -22.938 1 92.44 101 PRO B O 1
ATOM 3750 N N . LEU B 1 102 ? 3.363 -16.375 -22.688 1 93.12 102 LEU B N 1
ATOM 3751 C CA . LEU B 1 102 ? 3.605 -17.438 -21.734 1 93.12 102 LEU B CA 1
ATOM 3752 C C . LEU B 1 102 ? 4.516 -18.516 -22.328 1 93.12 102 LEU B C 1
ATOM 3754 O O . LEU B 1 102 ? 5.465 -18.953 -21.672 1 93.12 102 LEU B O 1
ATOM 3758 N N . SER B 1 103 ? 4.23 -18.969 -23.562 1 93.69 103 SER B N 1
ATOM 3759 C CA . SER B 1 103 ? 4.984 -20.031 -24.203 1 93.69 103 SER B CA 1
ATOM 3760 C C . SER B 1 103 ? 6.461 -19.672 -24.312 1 93.69 103 SER B C 1
ATOM 3762 O O . SER B 1 103 ? 7.328 -20.531 -24.125 1 93.69 103 SER B O 1
ATOM 3764 N N . ALA B 1 104 ? 6.688 -18.406 -24.547 1 96 104 ALA B N 1
ATOM 3765 C CA . ALA B 1 104 ? 8.07 -17.953 -24.641 1 96 104 ALA B CA 1
ATOM 3766 C C . ALA B 1 104 ? 8.773 -18.031 -23.297 1 96 104 ALA B C 1
ATOM 3768 O O . ALA B 1 104 ? 9.93 -18.438 -23.219 1 96 104 ALA B O 1
ATOM 3769 N N . CYS B 1 105 ? 8.086 -17.672 -22.281 1 96.94 105 CYS B N 1
ATOM 3770 C CA . CYS B 1 105 ? 8.648 -17.719 -20.938 1 96.94 105 CYS B CA 1
ATOM 3771 C C . CYS B 1 105 ? 8.961 -19.156 -20.531 1 96.94 105 CYS B C 1
ATOM 3773 O O . CYS B 1 105 ? 10.047 -19.438 -20 1 96.94 105 CYS B O 1
ATOM 3775 N N . VAL B 1 106 ? 8.078 -20.031 -20.781 1 96.5 106 VAL B N 1
ATOM 3776 C CA . VAL B 1 106 ? 8.25 -21.438 -20.422 1 96.5 106 VAL B CA 1
ATOM 3777 C C . VAL B 1 106 ? 9.422 -22.031 -21.188 1 96.5 106 VAL B C 1
ATOM 3779 O O . VAL B 1 106 ? 10.281 -22.688 -20.609 1 96.5 106 VAL B O 1
ATOM 3782 N N . ALA B 1 107 ? 9.438 -21.766 -22.484 1 96.69 107 ALA B N 1
ATOM 3783 C CA . ALA B 1 107 ? 10.531 -22.266 -23.328 1 96.69 107 ALA B CA 1
ATOM 3784 C C . ALA B 1 107 ? 11.875 -21.734 -22.828 1 96.69 107 ALA B C 1
ATOM 3786 O O . ALA B 1 107 ? 12.867 -22.469 -22.797 1 96.69 107 ALA B O 1
ATOM 3787 N N . LEU B 1 108 ? 11.875 -20.516 -22.469 1 97.94 108 LEU B N 1
ATOM 3788 C CA . LEU B 1 108 ? 13.094 -19.875 -21.984 1 97.94 108 LEU B CA 1
ATOM 3789 C C . LEU B 1 108 ? 13.594 -20.562 -20.703 1 97.94 108 LEU B C 1
ATOM 3791 O O . LEU B 1 108 ? 14.781 -20.859 -20.594 1 97.94 108 LEU B O 1
ATOM 3795 N N . LEU B 1 109 ? 12.758 -20.828 -19.797 1 98.06 109 LEU B N 1
ATOM 3796 C CA . LEU B 1 109 ? 13.109 -21.453 -18.531 1 98.06 109 LEU B CA 1
ATOM 3797 C C . LEU B 1 109 ? 13.688 -22.844 -18.75 1 98.06 109 LEU B C 1
ATOM 3799 O O . LEU B 1 109 ? 14.719 -23.203 -18.172 1 98.06 109 LEU B O 1
ATOM 3803 N N . GLU B 1 110 ? 13.047 -23.609 -19.609 1 97.25 110 GLU B N 1
ATOM 3804 C CA . GLU B 1 110 ? 13.516 -24.969 -19.875 1 97.25 110 GLU B CA 1
ATOM 3805 C C . GLU B 1 110 ? 14.859 -24.953 -20.594 1 97.25 110 GLU B C 1
ATOM 3807 O O . GLU B 1 110 ? 15.758 -25.734 -20.266 1 97.25 110 GLU B O 1
ATOM 3812 N N . ALA B 1 111 ? 14.984 -24.078 -21.531 1 97.81 111 ALA B N 1
ATOM 3813 C CA . ALA B 1 111 ? 16.234 -23.953 -22.266 1 97.81 111 ALA B CA 1
ATOM 3814 C C . ALA B 1 111 ? 17.375 -23.547 -21.328 1 97.81 111 ALA B C 1
ATOM 3816 O O . ALA B 1 111 ? 18.5 -24.062 -21.438 1 97.81 111 ALA B O 1
ATOM 3817 N N . ALA B 1 112 ? 17.109 -22.641 -20.438 1 98.31 112 ALA B N 1
ATOM 3818 C CA . ALA B 1 112 ? 18.125 -22.188 -19.5 1 98.31 112 ALA B CA 1
ATOM 3819 C C . ALA B 1 112 ? 18.547 -23.328 -18.562 1 98.31 112 ALA B C 1
ATOM 3821 O O . ALA B 1 112 ? 19.734 -23.5 -18.297 1 98.31 112 ALA B O 1
ATOM 3822 N N . ALA B 1 113 ? 17.594 -24.047 -18.062 1 97.94 113 ALA B N 1
ATOM 3823 C CA . ALA B 1 113 ? 17.906 -25.188 -17.203 1 97.94 113 ALA B CA 1
ATOM 3824 C C . ALA B 1 113 ? 18.781 -26.203 -17.922 1 97.94 113 ALA B C 1
ATOM 3826 O O . ALA B 1 113 ? 19.75 -26.719 -17.359 1 97.94 113 ALA B O 1
ATOM 3827 N N . GLN B 1 114 ? 18.469 -26.453 -19.156 1 97.06 114 GLN B N 1
ATOM 3828 C CA . GLN B 1 114 ? 19.219 -27.406 -19.953 1 97.06 114 GLN B CA 1
ATOM 3829 C C . GLN B 1 114 ? 20.625 -26.891 -20.234 1 97.06 114 GLN B C 1
ATOM 3831 O O . GLN B 1 114 ? 21.609 -27.609 -20.031 1 97.06 114 GLN B O 1
ATOM 3836 N N . ALA B 1 115 ? 20.688 -25.703 -20.641 1 97.56 115 ALA B N 1
ATOM 3837 C CA . ALA B 1 115 ? 21.969 -25.109 -21.031 1 97.56 115 ALA B CA 1
ATOM 3838 C C . ALA B 1 115 ? 22.906 -25 -19.844 1 97.56 115 ALA B C 1
ATOM 3840 O O . ALA B 1 115 ? 24.125 -25.109 -19.984 1 97.56 115 ALA B O 1
ATOM 3841 N N . SER B 1 116 ? 22.375 -24.812 -18.703 1 97.19 116 SER B N 1
ATOM 3842 C CA . SER B 1 116 ? 23.188 -24.656 -17.5 1 97.19 116 SER B CA 1
ATOM 3843 C C . SER B 1 116 ? 23.297 -25.984 -16.75 1 97.19 116 SER B C 1
ATOM 3845 O O . SER B 1 116 ? 23.953 -26.047 -15.703 1 97.19 116 SER B O 1
ATOM 3847 N N . ALA B 1 117 ? 22.641 -27.016 -17.188 1 96.38 117 ALA B N 1
ATOM 3848 C CA . ALA B 1 117 ? 22.562 -28.297 -16.5 1 96.38 117 ALA B CA 1
ATOM 3849 C C . ALA B 1 117 ? 22.094 -28.109 -15.055 1 96.38 117 ALA B C 1
ATOM 3851 O O . ALA B 1 117 ? 22.688 -28.688 -14.133 1 96.38 117 ALA B O 1
ATOM 3852 N N . CYS B 1 118 ? 21.234 -27.234 -14.914 1 96.81 118 CYS B N 1
ATOM 3853 C CA . CYS B 1 118 ? 20.656 -26.938 -13.602 1 96.81 118 CYS B CA 1
ATOM 3854 C C . CYS B 1 118 ? 19.156 -27.234 -13.578 1 96.81 118 CYS B C 1
ATOM 3856 O O . CYS B 1 118 ? 18.359 -26.359 -13.898 1 96.81 118 CYS B O 1
ATOM 3858 N N . PRO B 1 119 ? 18.812 -28.391 -13.141 1 96.19 119 PRO B N 1
ATOM 3859 C CA . PRO B 1 119 ? 17.391 -28.797 -13.172 1 96.19 119 PRO B CA 1
ATOM 3860 C C . PRO B 1 119 ? 16.547 -28 -12.172 1 96.19 119 PRO B C 1
ATOM 3862 O O . PRO B 1 119 ? 15.312 -28.109 -12.203 1 96.19 119 PRO B O 1
ATOM 3865 N N . THR B 1 120 ? 17.156 -27.188 -11.32 1 96.94 120 THR B N 1
ATOM 3866 C CA . THR B 1 120 ? 16.422 -26.422 -10.328 1 96.94 120 THR B CA 1
ATOM 3867 C C . THR B 1 120 ? 16.453 -24.922 -10.664 1 96.94 120 THR B C 1
ATOM 3869 O O . THR B 1 120 ? 16.375 -24.078 -9.773 1 96.94 120 THR B O 1
ATOM 3872 N N . PHE B 1 121 ? 16.609 -24.594 -11.938 1 97.94 121 PHE B N 1
ATOM 3873 C CA . PHE B 1 121 ? 16.734 -23.219 -12.391 1 97.94 121 PHE B CA 1
ATOM 3874 C C . PHE B 1 121 ? 15.531 -22.391 -11.93 1 97.94 121 PHE B C 1
ATOM 3876 O O . PHE B 1 121 ? 15.695 -21.344 -11.312 1 97.94 121 PHE B O 1
ATOM 3883 N N . GLY B 1 122 ? 14.297 -22.859 -12.195 1 97.94 122 GLY B N 1
ATOM 3884 C CA . GLY B 1 122 ? 13.078 -22.172 -11.797 1 97.94 122 GLY B CA 1
ATOM 3885 C C . GLY B 1 122 ? 12.984 -21.953 -10.297 1 97.94 122 GLY B C 1
ATOM 3886 O O . GLY B 1 122 ? 12.594 -20.875 -9.836 1 97.94 122 GLY B O 1
ATOM 3887 N N . LEU B 1 123 ? 13.367 -22.938 -9.539 1 97.62 123 LEU B N 1
ATOM 3888 C CA . LEU B 1 123 ? 13.305 -22.859 -8.086 1 97.62 123 LEU B CA 1
ATOM 3889 C C . LEU B 1 123 ? 14.273 -21.797 -7.562 1 97.62 123 LEU B C 1
ATOM 3891 O O . LEU B 1 123 ? 13.953 -21.062 -6.621 1 97.62 123 LEU B O 1
ATOM 3895 N N . ARG B 1 124 ? 15.453 -21.734 -8.102 1 97.5 124 ARG B N 1
ATOM 3896 C CA . ARG B 1 124 ? 16.453 -20.75 -7.711 1 97.5 124 ARG B CA 1
ATOM 3897 C C . ARG B 1 124 ? 15.922 -19.328 -7.945 1 97.5 124 ARG B C 1
ATOM 3899 O O . ARG B 1 124 ? 16.219 -18.422 -7.168 1 97.5 124 ARG B O 1
ATOM 3906 N N . MET B 1 125 ? 15.109 -19.156 -9.008 1 97.81 125 MET B N 1
ATOM 3907 C CA . MET B 1 125 ? 14.523 -17.859 -9.305 1 97.81 125 MET B CA 1
ATOM 3908 C C . MET B 1 125 ? 13.523 -17.453 -8.227 1 97.81 125 MET B C 1
ATOM 3910 O O . MET B 1 125 ? 13.289 -16.266 -7.992 1 97.81 125 MET B O 1
ATOM 3914 N N . ALA B 1 126 ? 12.93 -18.406 -7.566 1 97.44 126 ALA B N 1
ATOM 3915 C CA . ALA B 1 126 ? 11.898 -18.141 -6.57 1 97.44 126 ALA B CA 1
ATOM 3916 C C . ALA B 1 126 ? 12.508 -17.734 -5.234 1 97.44 126 ALA B C 1
ATOM 3918 O O . ALA B 1 126 ? 11.844 -17.094 -4.41 1 97.44 126 ALA B O 1
ATOM 3919 N N . GLU B 1 127 ? 13.789 -18 -4.953 1 93.56 127 GLU B N 1
ATOM 3920 C CA . GLU B 1 127 ? 14.43 -17.875 -3.648 1 93.56 127 GLU B CA 1
ATOM 3921 C C . GLU B 1 127 ? 14.461 -16.406 -3.205 1 93.56 127 GLU B C 1
ATOM 3923 O O . GLU B 1 127 ? 14.359 -16.109 -2.014 1 93.56 127 GLU B O 1
ATOM 3928 N N . SER B 1 128 ? 14.594 -15.539 -4.133 1 91 128 SER B N 1
ATOM 3929 C CA . SER B 1 128 ? 14.797 -14.148 -3.738 1 91 128 SER B CA 1
ATOM 3930 C C . SER B 1 128 ? 13.602 -13.281 -4.113 1 91 128 SER B C 1
ATOM 3932 O O . SER B 1 128 ? 13.711 -12.055 -4.18 1 91 128 SER B O 1
ATOM 3934 N N . ARG B 1 129 ? 12.484 -13.945 -4.363 1 94.19 129 ARG B N 1
ATOM 3935 C CA . ARG B 1 129 ? 11.281 -13.203 -4.727 1 94.19 129 ARG B CA 1
ATOM 3936 C C . ARG B 1 129 ? 10.781 -12.367 -3.555 1 94.19 129 ARG B C 1
ATOM 3938 O O . ARG B 1 129 ? 10.922 -12.758 -2.396 1 94.19 129 ARG B O 1
ATOM 3945 N N . GLN B 1 130 ? 10.25 -11.234 -3.891 1 92.25 130 GLN B N 1
ATOM 3946 C CA . GLN B 1 130 ? 9.656 -10.297 -2.943 1 92.25 130 GLN B CA 1
ATOM 3947 C C . GLN B 1 130 ? 8.156 -10.164 -3.172 1 92.25 130 GLN B C 1
ATOM 3949 O O . GLN B 1 130 ? 7.633 -10.602 -4.199 1 92.25 130 GLN B O 1
ATOM 3954 N N . LEU B 1 131 ? 7.527 -9.586 -2.164 1 92.31 131 LEU B N 1
ATOM 3955 C CA . LEU B 1 131 ? 6.09 -9.391 -2.303 1 92.31 131 LEU B CA 1
ATOM 3956 C C . LEU B 1 131 ? 5.781 -8.461 -3.473 1 92.31 131 LEU B C 1
ATOM 3958 O O . LEU B 1 131 ? 4.797 -8.656 -4.184 1 92.31 131 LEU B O 1
ATOM 3962 N N . SER B 1 132 ? 6.652 -7.543 -3.682 1 92.81 132 SER B N 1
ATOM 3963 C CA . SER B 1 132 ? 6.43 -6.539 -4.719 1 92.81 132 SER B CA 1
ATOM 3964 C C . SER B 1 132 ? 6.449 -7.164 -6.105 1 92.81 132 SER B C 1
ATOM 3966 O O . SER B 1 132 ? 5.973 -6.562 -7.07 1 92.81 132 SER B O 1
ATOM 3968 N N . ASP B 1 133 ? 6.918 -8.375 -6.211 1 93.94 133 ASP B N 1
ATOM 3969 C CA . ASP B 1 133 ? 6.949 -9.07 -7.496 1 93.94 133 ASP B CA 1
ATOM 3970 C C . ASP B 1 133 ? 5.539 -9.43 -7.957 1 93.94 133 ASP B C 1
ATOM 3972 O O . ASP B 1 133 ? 5.332 -9.773 -9.125 1 93.94 133 ASP B O 1
ATOM 3976 N N . PHE B 1 134 ? 4.605 -9.344 -7.145 1 95.06 134 PHE B N 1
ATOM 3977 C CA . PHE B 1 134 ? 3.217 -9.602 -7.504 1 95.06 134 PHE B CA 1
ATOM 3978 C C . PHE B 1 134 ? 2.574 -8.359 -8.117 1 95.06 134 PHE B C 1
ATOM 3980 O O . PHE B 1 134 ? 1.368 -8.344 -8.375 1 95.06 134 PHE B O 1
ATOM 3987 N N . GLY B 1 135 ? 3.385 -7.363 -8.344 1 93.69 135 GLY B N 1
ATOM 3988 C CA . GLY B 1 135 ? 2.879 -6.156 -8.984 1 93.69 135 GLY B CA 1
ATOM 3989 C C . GLY B 1 135 ? 1.959 -5.348 -8.086 1 93.69 135 GLY B C 1
ATOM 3990 O O . GLY B 1 135 ? 2.174 -5.273 -6.875 1 93.69 135 GLY B O 1
ATOM 3991 N N . VAL B 1 136 ? 0.976 -4.723 -8.664 1 92.81 136 VAL B N 1
ATOM 3992 C CA . VAL B 1 136 ? 0.088 -3.793 -7.973 1 92.81 136 VAL B CA 1
ATOM 3993 C C . VAL B 1 136 ? -0.673 -4.531 -6.871 1 92.81 136 VAL B C 1
ATOM 3995 O O . VAL B 1 136 ? -1.016 -3.941 -5.844 1 92.81 136 VAL B O 1
ATOM 3998 N N . MET B 1 137 ? -0.891 -5.762 -7.074 1 93.38 137 MET B N 1
ATOM 3999 C CA . MET B 1 137 ? -1.627 -6.562 -6.102 1 93.38 137 MET B CA 1
ATOM 4000 C C . MET B 1 137 ? -0.86 -6.664 -4.785 1 93.38 137 MET B C 1
ATOM 4002 O O . MET B 1 137 ? -1.445 -6.957 -3.742 1 93.38 137 MET B O 1
ATOM 4006 N N . SER B 1 138 ? 0.473 -6.461 -4.852 1 95 138 SER B N 1
ATOM 4007 C CA . SER B 1 138 ? 1.284 -6.535 -3.641 1 95 138 SER B CA 1
ATOM 4008 C C . SER B 1 138 ? 0.799 -5.543 -2.59 1 95 138 SER B C 1
ATOM 4010 O O . SER B 1 138 ? 0.844 -5.824 -1.391 1 95 138 SER B O 1
ATOM 4012 N N . LEU B 1 139 ? 0.238 -4.371 -3.049 1 94.12 139 LEU B N 1
ATOM 4013 C CA . LEU B 1 139 ? -0.29 -3.346 -2.154 1 94.12 139 LEU B CA 1
ATOM 4014 C C . LEU B 1 139 ? -1.466 -3.883 -1.347 1 94.12 139 LEU B C 1
ATOM 4016 O O . LEU B 1 139 ? -1.688 -3.461 -0.209 1 94.12 139 LEU B O 1
ATOM 4020 N N . LEU B 1 140 ? -2.207 -4.781 -1.915 1 96.44 140 LEU B N 1
ATOM 4021 C CA . LEU B 1 140 ? -3.406 -5.305 -1.273 1 96.44 140 L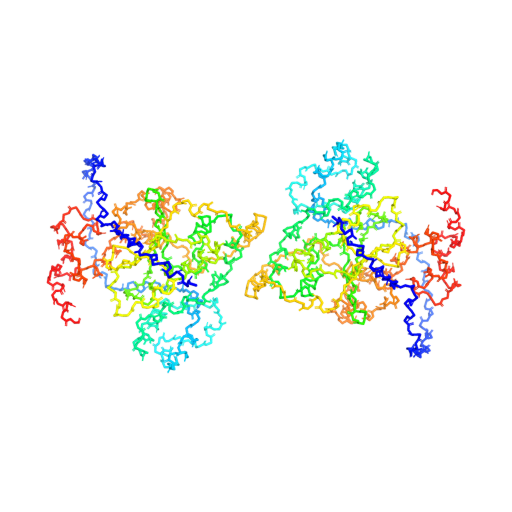EU B CA 1
ATOM 4022 C C . LEU B 1 140 ? -3.086 -6.555 -0.461 1 96.44 140 LEU B C 1
ATOM 4024 O O . LEU B 1 140 ? -3.51 -6.68 0.691 1 96.44 140 LEU B O 1
ATOM 4028 N N . ILE B 1 141 ? -2.281 -7.41 -1.01 1 95.88 141 ILE B N 1
ATOM 4029 C CA . ILE B 1 141 ? -1.993 -8.688 -0.364 1 95.88 141 ILE B CA 1
ATOM 4030 C C . ILE B 1 141 ? -1.274 -8.445 0.961 1 95.88 141 ILE B C 1
ATOM 4032 O O . ILE B 1 141 ? -1.556 -9.109 1.959 1 95.88 141 ILE B O 1
ATOM 4036 N N . SER B 1 142 ? -0.412 -7.48 1.038 1 93.88 142 SER B N 1
ATOM 4037 C CA . SER B 1 142 ? 0.385 -7.188 2.225 1 93.88 142 SER B CA 1
ATOM 4038 C C . SER B 1 142 ? -0.492 -6.695 3.371 1 93.88 142 SER B C 1
ATOM 4040 O O . SER B 1 142 ? -0.078 -6.727 4.531 1 93.88 142 SER B O 1
ATOM 4042 N N . GLN B 1 143 ? -1.706 -6.234 3.029 1 95.25 143 GLN B N 1
ATOM 4043 C CA . GLN B 1 143 ? -2.566 -5.594 4.02 1 95.25 143 GLN B CA 1
ATOM 4044 C C . GLN B 1 143 ? -3.674 -6.539 4.477 1 95.25 143 GLN B C 1
ATOM 4046 O O . GLN B 1 143 ? -4.48 -6.184 5.34 1 95.25 143 GLN B O 1
ATOM 4051 N N . GLN B 1 144 ? -3.707 -7.734 3.945 1 96.62 144 GLN B N 1
ATOM 4052 C CA . GLN B 1 144 ? -4.789 -8.656 4.27 1 96.62 144 GLN B CA 1
ATOM 4053 C C . GLN B 1 144 ? -4.664 -9.172 5.703 1 96.62 144 GLN B C 1
ATOM 4055 O O . GLN B 1 144 ? -3.553 -9.391 6.195 1 96.62 144 GLN B O 1
ATOM 4060 N N . PRO B 1 145 ? -5.762 -9.422 6.426 1 96.62 145 PRO B N 1
ATOM 4061 C CA . PRO B 1 145 ? -5.73 -9.727 7.859 1 96.62 145 PRO B CA 1
ATOM 4062 C C . PRO B 1 145 ? -5.105 -11.086 8.164 1 96.62 145 PRO B C 1
ATOM 4064 O O . PRO B 1 145 ? -4.555 -11.289 9.242 1 96.62 145 PRO B O 1
ATOM 4067 N N . THR B 1 146 ? -5.309 -12.062 7.277 1 96.44 146 THR B N 1
ATOM 4068 C CA . THR B 1 146 ? -4.781 -13.406 7.457 1 96.44 146 THR B CA 1
ATOM 4069 C C . THR B 1 146 ? -4.148 -13.922 6.168 1 96.44 146 THR B C 1
ATOM 4071 O O . THR B 1 146 ? -4.336 -13.328 5.102 1 96.44 146 THR B O 1
ATOM 4074 N N . LEU B 1 147 ? -3.434 -14.984 6.324 1 95.69 147 LEU B N 1
ATOM 4075 C CA . LEU B 1 147 ? -2.873 -15.625 5.141 1 95.69 147 LEU B CA 1
ATOM 4076 C C . LEU B 1 147 ? -3.98 -16.156 4.234 1 95.69 147 LEU B C 1
ATOM 4078 O O . LEU B 1 147 ? -3.871 -16.094 3.008 1 95.69 147 LEU B O 1
ATOM 4082 N N . ARG B 1 148 ? -5.023 -16.688 4.805 1 96.06 148 ARG B N 1
ATOM 4083 C CA . ARG B 1 148 ? -6.164 -17.172 4.035 1 96.06 148 ARG B CA 1
ATOM 4084 C C . ARG B 1 148 ? -6.75 -16.062 3.168 1 96.06 148 ARG B C 1
ATOM 4086 O O . ARG B 1 148 ? -7.012 -16.266 1.981 1 96.06 148 ARG B O 1
ATOM 4093 N N . ALA B 1 149 ? -6.91 -14.914 3.795 1 96.75 149 ALA B N 1
ATOM 4094 C CA . ALA B 1 149 ? -7.434 -13.766 3.055 1 96.75 149 ALA B CA 1
ATOM 4095 C C . ALA B 1 149 ? -6.469 -13.336 1.951 1 96.75 149 ALA B C 1
ATOM 4097 O O . ALA B 1 149 ? -6.895 -12.969 0.855 1 96.75 149 ALA B O 1
ATOM 4098 N N . ALA B 1 150 ? -5.188 -13.391 2.242 1 96.88 150 ALA B N 1
ATOM 4099 C CA . ALA B 1 150 ? -4.176 -13.039 1.251 1 96.88 150 ALA B CA 1
ATOM 4100 C C . ALA B 1 150 ? -4.211 -13.992 0.062 1 96.88 150 ALA B C 1
ATOM 4102 O O . ALA B 1 150 ? -4.152 -13.562 -1.092 1 96.88 150 ALA B O 1
ATOM 4103 N N . LEU B 1 151 ? -4.352 -15.25 0.299 1 95.94 151 LEU B N 1
ATOM 4104 C CA . LEU B 1 151 ? -4.434 -16.266 -0.753 1 95.94 151 LEU B CA 1
ATOM 4105 C C . LEU B 1 151 ? -5.715 -16.094 -1.562 1 95.94 151 LEU B C 1
ATOM 4107 O O . LEU B 1 151 ? -5.695 -16.203 -2.791 1 95.94 151 LEU B O 1
ATOM 4111 N N . ALA B 1 152 ? -6.797 -15.852 -0.875 1 94.44 152 ALA B N 1
ATOM 4112 C CA . ALA B 1 152 ? -8.062 -15.602 -1.563 1 94.44 152 ALA B CA 1
ATOM 4113 C C . ALA B 1 152 ? -7.953 -14.398 -2.488 1 94.44 152 ALA B C 1
ATOM 4115 O O . ALA B 1 152 ? -8.469 -14.414 -3.609 1 94.44 152 ALA B O 1
ATOM 4116 N N . THR B 1 153 ? -7.309 -13.391 -1.973 1 95 153 THR B N 1
ATOM 4117 C CA . THR B 1 153 ? -7.074 -12.188 -2.771 1 95 153 THR B CA 1
ATOM 4118 C C . THR B 1 153 ? -6.207 -12.516 -3.986 1 95 153 THR B C 1
ATOM 4120 O O . THR B 1 153 ? -6.484 -12.047 -5.094 1 95 153 THR B O 1
ATOM 4123 N N . THR B 1 154 ? -5.203 -13.328 -3.807 1 94.81 154 THR B N 1
ATOM 4124 C CA . THR B 1 154 ? -4.32 -13.75 -4.891 1 94.81 154 THR B CA 1
ATOM 4125 C C . THR B 1 154 ? -5.102 -14.508 -5.957 1 94.81 154 THR B C 1
ATOM 4127 O O . THR B 1 154 ? -4.898 -14.289 -7.156 1 94.81 154 THR B O 1
ATOM 4130 N N . ILE B 1 155 ? -5.977 -15.305 -5.547 1 91.62 155 ILE B N 1
ATOM 4131 C CA . ILE B 1 155 ? -6.812 -16.078 -6.457 1 91.62 155 ILE B CA 1
ATOM 4132 C C . ILE B 1 155 ? -7.75 -15.141 -7.219 1 91.62 155 ILE B C 1
ATOM 4134 O O . ILE B 1 155 ? -7.852 -15.211 -8.445 1 91.62 155 ILE B O 1
ATOM 4138 N N . ARG B 1 156 ? -8.352 -14.234 -6.527 1 88.88 156 ARG B N 1
ATOM 4139 C CA . ARG B 1 156 ? -9.344 -13.328 -7.098 1 88.88 156 ARG B CA 1
ATOM 4140 C C . ARG B 1 156 ? -8.719 -12.422 -8.156 1 88.88 156 ARG B C 1
ATOM 4142 O O . ARG B 1 156 ? -9.312 -12.18 -9.203 1 88.88 156 ARG B O 1
ATOM 4149 N N . TYR B 1 157 ? -7.523 -11.969 -7.871 1 90.81 157 TYR B N 1
ATOM 4150 C CA . TYR B 1 157 ? -6.914 -10.977 -8.75 1 90.81 157 TYR B CA 1
ATOM 4151 C C . TYR B 1 157 ? -5.734 -11.57 -9.508 1 90.81 157 TYR B C 1
ATOM 4153 O O . TYR B 1 157 ? -4.812 -10.844 -9.898 1 90.81 157 TYR B O 1
ATOM 4161 N N . ARG B 1 158 ? -5.695 -12.844 -9.695 1 89.06 158 ARG B N 1
ATOM 4162 C CA . ARG B 1 158 ? -4.605 -13.539 -10.367 1 89.06 158 ARG B CA 1
ATOM 4163 C C . ARG B 1 158 ? -4.375 -12.984 -11.766 1 89.06 158 ARG B C 1
ATOM 4165 O O . ARG B 1 158 ? -3.252 -13 -12.266 1 89.06 158 ARG B O 1
ATOM 4172 N N . HIS B 1 159 ? -5.418 -12.438 -12.422 1 85.62 159 HIS B N 1
ATOM 4173 C CA . HIS B 1 159 ? -5.32 -11.883 -13.766 1 85.62 159 HIS B CA 1
ATOM 4174 C C . HIS B 1 159 ? -4.371 -10.688 -13.797 1 85.62 159 HIS B C 1
ATOM 4176 O O . HIS B 1 159 ? -3.791 -10.375 -14.844 1 85.62 159 HIS B O 1
ATOM 4182 N N . LEU B 1 160 ? -4.211 -10.023 -12.695 1 88.81 160 LEU B N 1
ATOM 4183 C CA . LEU B 1 160 ? -3.324 -8.867 -12.617 1 88.81 160 LEU B CA 1
ATOM 4184 C C . LEU B 1 160 ? -1.872 -9.305 -12.461 1 88.81 160 LEU B C 1
ATOM 4186 O O . LEU B 1 160 ? -0.953 -8.508 -12.641 1 88.81 160 LEU B O 1
ATOM 4190 N N . VAL B 1 161 ? -1.677 -10.578 -12.102 1 90.06 161 VAL B N 1
ATOM 4191 C CA . VAL B 1 161 ? -0.335 -11.094 -11.844 1 90.06 161 VAL B CA 1
ATOM 4192 C C . VAL B 1 161 ? 0.075 -12.047 -12.961 1 90.06 161 VAL B C 1
ATOM 4194 O O . VAL B 1 161 ? 1.056 -11.805 -13.672 1 90.06 161 VAL B O 1
ATOM 4197 N N . ASN B 1 162 ? -0.65 -13.078 -13.094 1 90.88 162 ASN B N 1
ATOM 4198 C CA . ASN B 1 162 ? -0.377 -14.125 -14.07 1 90.88 162 ASN B CA 1
ATOM 4199 C C . ASN B 1 162 ? -1.594 -15.016 -14.289 1 90.88 162 ASN B C 1
ATOM 4201 O O . ASN B 1 162 ? -1.867 -15.914 -13.484 1 90.88 162 ASN B O 1
ATOM 4205 N N . ASP B 1 163 ? -2.172 -14.953 -15.438 1 85.56 163 ASP B N 1
ATOM 4206 C CA . ASP B 1 163 ? -3.387 -15.688 -15.766 1 85.56 163 ASP B CA 1
ATOM 4207 C C . ASP B 1 163 ? -3.074 -17.156 -16.062 1 85.56 163 ASP B C 1
ATOM 4209 O O . ASP B 1 163 ? -3.977 -18 -16.078 1 85.56 163 ASP B O 1
ATOM 4213 N N . SER B 1 164 ? -1.904 -17.422 -16.219 1 88.88 164 SER B N 1
ATOM 4214 C CA . SER B 1 164 ? -1.542 -18.766 -16.625 1 88.88 164 SER B CA 1
ATOM 4215 C C . SER B 1 164 ? -1.366 -19.688 -15.414 1 88.88 164 SER B C 1
ATOM 4217 O O . SER B 1 164 ? -1.188 -20.891 -15.562 1 88.88 164 SER B O 1
ATOM 4219 N N . VAL B 1 165 ? -1.421 -19.141 -14.273 1 92.5 165 VAL B N 1
ATOM 4220 C CA . VAL B 1 165 ? -1.303 -19.953 -13.078 1 92.5 165 VAL B CA 1
ATOM 4221 C C . VAL B 1 165 ? -2.662 -20.062 -12.383 1 92.5 165 VAL B C 1
ATOM 4223 O O . VAL B 1 165 ? -3.188 -19.062 -11.883 1 92.5 165 VAL B O 1
ATOM 4226 N N . ALA B 1 166 ? -3.148 -21.25 -12.422 1 91.38 166 ALA B N 1
ATOM 4227 C CA . ALA B 1 166 ? -4.375 -21.516 -11.672 1 91.38 166 ALA B CA 1
ATOM 4228 C C . ALA B 1 1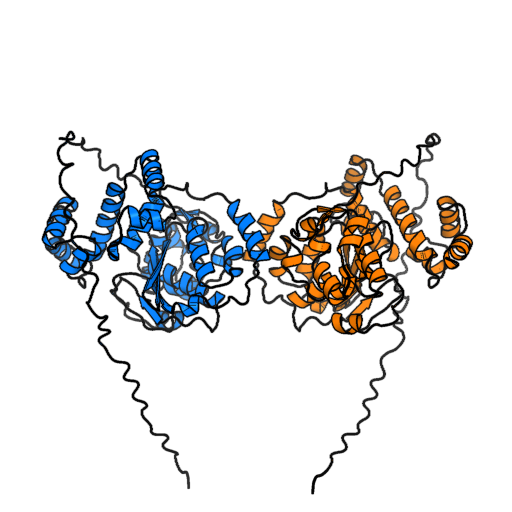66 ? -4.062 -21.844 -10.219 1 91.38 166 ALA B C 1
ATOM 4230 O O . ALA B 1 166 ? -3.09 -22.531 -9.922 1 91.38 166 ALA B O 1
ATOM 4231 N N . LEU B 1 167 ? -4.859 -21.266 -9.336 1 92.94 167 LEU B N 1
ATOM 4232 C CA . LEU B 1 167 ? -4.691 -21.438 -7.902 1 92.94 167 LEU B CA 1
ATOM 4233 C C . LEU B 1 167 ? -6.02 -21.781 -7.238 1 92.94 167 LEU B C 1
ATOM 4235 O O . LEU B 1 167 ? -7.051 -21.203 -7.566 1 92.94 167 LEU B O 1
ATOM 4239 N N . LEU B 1 168 ? -5.961 -22.734 -6.344 1 91.81 168 LEU B N 1
ATOM 4240 C CA . LEU B 1 168 ? -7.156 -23.156 -5.617 1 91.81 168 LEU B CA 1
ATOM 4241 C C . LEU B 1 168 ? -6.805 -23.562 -4.188 1 91.81 168 LEU B C 1
ATOM 4243 O O . LEU B 1 168 ? -5.805 -24.234 -3.961 1 91.81 168 LEU B O 1
ATOM 4247 N N . LEU B 1 169 ? -7.598 -23.109 -3.275 1 91.75 169 LEU B N 1
ATOM 4248 C CA . LEU B 1 169 ? -7.508 -23.578 -1.897 1 91.75 169 LEU B CA 1
ATOM 4249 C C . LEU B 1 169 ? -8.469 -24.734 -1.655 1 91.75 169 LEU B C 1
ATOM 4251 O O . LEU B 1 169 ? -9.68 -24.594 -1.84 1 91.75 169 LEU B O 1
ATOM 4255 N N . GLU B 1 170 ? -7.883 -25.828 -1.241 1 88.56 170 GLU B N 1
ATOM 4256 C CA . GLU B 1 170 ? -8.688 -27.016 -0.949 1 88.56 170 GLU B CA 1
ATOM 4257 C C . GLU B 1 170 ? -8.609 -27.375 0.53 1 88.56 170 GLU B C 1
ATOM 4259 O O . GLU B 1 170 ? -7.527 -27.656 1.052 1 88.56 170 GLU B O 1
ATOM 4264 N N . ASP B 1 171 ? -9.742 -27.438 1.134 1 89.06 171 ASP B N 1
ATOM 4265 C CA . ASP B 1 171 ? -9.789 -27.891 2.52 1 89.06 171 ASP B CA 1
ATOM 4266 C C . ASP B 1 171 ? -9.68 -29.422 2.604 1 89.06 171 ASP B C 1
ATOM 4268 O O . ASP B 1 171 ? -10.352 -30.141 1.86 1 89.06 171 ASP B O 1
ATOM 4272 N N . ALA B 1 172 ? -8.844 -29.922 3.369 1 87.25 172 ALA B N 1
ATOM 4273 C CA . ALA B 1 172 ? -8.641 -31.344 3.633 1 87.25 172 ALA B CA 1
ATOM 4274 C C . ALA B 1 172 ? -8.57 -31.625 5.133 1 87.25 172 ALA B C 1
ATOM 4276 O O . ALA B 1 172 ? -7.496 -31.922 5.664 1 87.25 172 ALA B O 1
ATOM 4277 N N . GLY B 1 173 ? -9.781 -31.594 5.758 1 90.38 173 GLY B N 1
ATOM 4278 C CA . GLY B 1 173 ? -9.805 -31.766 7.203 1 90.38 173 GLY B CA 1
ATOM 4279 C C . GLY B 1 173 ? -9.156 -30.609 7.953 1 90.38 173 GLY B C 1
ATOM 4280 O O . GLY B 1 173 ? -9.594 -29.469 7.832 1 90.38 173 GLY B O 1
ATOM 4281 N N . SER B 1 174 ? -8.102 -30.969 8.68 1 93.75 174 SER B N 1
ATOM 4282 C CA . SER B 1 174 ? -7.391 -29.953 9.453 1 93.75 174 SER B CA 1
ATOM 4283 C C . SER B 1 174 ? -6.281 -29.312 8.633 1 93.75 174 SER B C 1
ATOM 4285 O O . SER B 1 174 ? -5.602 -28.406 9.102 1 93.75 174 SER B O 1
ATOM 4287 N N . ALA B 1 175 ? -6.188 -29.797 7.402 1 95.19 175 ALA B N 1
ATOM 4288 C CA . ALA B 1 175 ? -5.172 -29.25 6.508 1 95.19 175 ALA B CA 1
ATOM 4289 C C . ALA B 1 175 ? -5.812 -28.531 5.324 1 95.19 175 ALA B C 1
ATOM 4291 O O . ALA B 1 175 ? -7.016 -28.672 5.082 1 95.19 175 ALA B O 1
ATOM 4292 N N . VAL B 1 176 ? -5.078 -27.672 4.77 1 95.75 176 VAL B N 1
ATOM 4293 C CA . VAL B 1 176 ? -5.449 -27 3.527 1 95.75 176 VAL B CA 1
ATOM 4294 C C . VAL B 1 176 ? -4.363 -27.219 2.477 1 95.75 176 VAL B C 1
ATOM 4296 O O . VAL B 1 176 ? -3.17 -27.156 2.783 1 95.75 176 VAL B O 1
ATOM 4299 N N . VAL B 1 177 ? -4.816 -27.594 1.29 1 94.62 177 VAL B N 1
ATOM 4300 C CA . VAL B 1 177 ? -3.891 -27.734 0.17 1 94.62 177 VAL B CA 1
ATOM 4301 C C . VAL B 1 177 ? -4.016 -26.516 -0.755 1 94.62 177 VAL B C 1
ATOM 4303 O O . VAL B 1 177 ? -5.105 -26.219 -1.253 1 94.62 177 VAL B O 1
ATOM 4306 N N . ILE B 1 178 ? -2.939 -25.781 -0.935 1 96.25 178 ILE B N 1
ATOM 4307 C CA . ILE B 1 178 ? -2.842 -24.75 -1.958 1 96.25 178 ILE B CA 1
ATOM 4308 C C . ILE B 1 178 ? -2.412 -25.375 -3.283 1 96.25 178 ILE B C 1
ATOM 4310 O O . ILE B 1 178 ? -1.219 -25.562 -3.529 1 96.25 178 ILE B O 1
ATOM 4314 N N . ARG B 1 179 ? -3.336 -25.625 -4.129 1 94.5 179 ARG B N 1
ATOM 4315 C CA . ARG B 1 179 ? -3.076 -26.297 -5.402 1 94.5 179 ARG B CA 1
ATOM 4316 C C . ARG B 1 179 ? -2.752 -25.281 -6.492 1 94.5 179 ARG B C 1
ATOM 4318 O O . ARG B 1 179 ? -3.387 -24.219 -6.578 1 94.5 179 ARG B O 1
ATOM 4325 N N . GLN B 1 180 ? -1.781 -25.641 -7.273 1 94.5 180 GLN B N 1
ATOM 4326 C CA . GLN B 1 180 ? -1.377 -24.75 -8.359 1 94.5 180 GLN B CA 1
ATOM 4327 C C . GLN B 1 180 ? -1.127 -25.531 -9.648 1 94.5 180 GLN B C 1
ATOM 4329 O O . GLN B 1 180 ? -0.593 -26.656 -9.609 1 94.5 180 GLN B O 1
ATOM 4334 N N . GLU B 1 181 ? -1.527 -24.969 -10.727 1 91.56 181 GLU B N 1
ATOM 4335 C CA . GLU B 1 181 ? -1.206 -25.531 -12.039 1 91.56 181 GLU B CA 1
ATOM 4336 C C . GLU B 1 181 ? -0.823 -24.422 -13.031 1 91.56 181 GLU B C 1
ATOM 4338 O O . GLU B 1 181 ? -1.506 -23.406 -13.117 1 91.56 181 GLU B O 1
ATOM 4343 N N . VAL B 1 182 ? 0.26 -24.594 -13.641 1 92 182 VAL B N 1
ATOM 4344 C CA . VAL B 1 182 ? 0.641 -23.719 -14.734 1 92 182 VAL B CA 1
ATOM 4345 C C . VAL B 1 182 ? -0.024 -24.172 -16.031 1 92 182 VAL B C 1
ATOM 4347 O O . VAL B 1 182 ? 0.222 -25.297 -16.5 1 92 182 VAL B O 1
ATOM 4350 N N . LEU B 1 183 ? -0.801 -23.312 -16.562 1 87.56 183 LEU B N 1
ATOM 4351 C CA . LEU B 1 183 ? -1.555 -23.641 -17.781 1 87.56 183 LEU B CA 1
ATOM 4352 C C . LEU B 1 183 ? -0.743 -23.328 -19.031 1 87.56 183 LEU B C 1
ATOM 4354 O O . LEU B 1 183 ? -0.887 -22.25 -19.609 1 87.56 183 LEU B O 1
ATOM 4358 N N . SER B 1 184 ? 0.092 -24.219 -19.344 1 85.56 184 SER B N 1
ATOM 4359 C CA . SER B 1 184 ? 0.922 -24.094 -20.531 1 85.56 184 SER B CA 1
ATOM 4360 C C . SER B 1 184 ? 0.691 -25.25 -21.5 1 85.56 184 SER B C 1
ATOM 4362 O O . SER B 1 184 ? 0.144 -26.281 -21.109 1 85.56 184 SER B O 1
ATOM 4364 N N . ASP B 1 185 ? 1.061 -25.047 -22.703 1 77.56 185 ASP B N 1
ATOM 4365 C CA . ASP B 1 185 ? 0.869 -26.047 -23.75 1 77.56 185 ASP B CA 1
ATOM 4366 C C . ASP B 1 185 ? 1.704 -27.297 -23.469 1 77.56 185 ASP B C 1
ATOM 4368 O O . ASP B 1 185 ? 1.236 -28.422 -23.656 1 77.56 185 ASP B O 1
ATOM 4372 N N . ALA B 1 186 ? 2.867 -27.031 -23.062 1 77.75 186 ALA B N 1
ATOM 4373 C CA . ALA B 1 186 ? 3.756 -28.141 -22.703 1 77.75 186 ALA B CA 1
ATOM 4374 C C . ALA B 1 186 ? 4.066 -28.141 -21.219 1 77.75 186 ALA B C 1
ATOM 4376 O O . ALA B 1 186 ? 4.199 -27.078 -20.594 1 77.75 186 ALA B O 1
ATOM 4377 N N . PRO B 1 187 ? 4.148 -29.406 -20.719 1 83.62 187 PRO B N 1
ATOM 4378 C CA . PRO B 1 187 ? 4.566 -29.484 -19.312 1 83.62 187 PRO B CA 1
ATOM 4379 C C . PRO B 1 187 ? 5.938 -28.859 -19.078 1 83.62 187 PRO B C 1
ATOM 4381 O O . PRO B 1 187 ? 6.828 -28.969 -19.922 1 83.62 187 PRO B O 1
ATOM 4384 N N . SER B 1 188 ? 6.062 -28.188 -18 1 92.62 188 SER B N 1
ATOM 4385 C CA . SER B 1 188 ? 7.328 -27.562 -17.641 1 92.62 188 SER B CA 1
ATOM 4386 C C . SER B 1 188 ? 7.629 -27.719 -16.156 1 92.62 188 SER B C 1
ATOM 4388 O O . SER B 1 188 ? 6.922 -27.172 -15.312 1 92.62 188 SER B O 1
ATOM 4390 N N . ARG B 1 189 ? 8.672 -28.438 -15.891 1 94.5 189 ARG B N 1
ATOM 4391 C CA . ARG B 1 189 ? 9.117 -28.578 -14.508 1 94.5 189 ARG B CA 1
ATOM 4392 C C . ARG B 1 189 ? 9.57 -27.234 -13.945 1 94.5 189 ARG B C 1
ATOM 4394 O O . ARG B 1 189 ? 9.258 -26.891 -12.797 1 94.5 189 ARG B O 1
ATOM 4401 N N . GLN B 1 190 ? 10.305 -26.469 -14.727 1 97.5 190 GLN B N 1
ATOM 4402 C CA . GLN B 1 190 ? 10.844 -25.188 -14.289 1 97.5 190 GLN B CA 1
ATOM 4403 C C . GLN B 1 190 ? 9.727 -24.203 -13.945 1 97.5 190 GLN B C 1
ATOM 4405 O O . GLN B 1 190 ? 9.758 -23.562 -12.891 1 97.5 190 GLN B O 1
ATOM 4410 N N . ALA B 1 191 ? 8.742 -24.109 -14.812 1 97.5 191 ALA B N 1
ATOM 4411 C CA . ALA B 1 191 ? 7.633 -23.188 -14.57 1 97.5 191 ALA B CA 1
ATOM 4412 C C . ALA B 1 191 ? 6.832 -23.625 -13.344 1 97.5 191 ALA B C 1
ATOM 4414 O O . ALA B 1 191 ? 6.422 -22.781 -12.539 1 97.5 191 ALA B O 1
ATOM 4415 N N . THR B 1 192 ? 6.625 -24.891 -13.203 1 96.5 192 THR B N 1
ATOM 4416 C CA . THR B 1 192 ? 5.863 -25.422 -12.086 1 96.5 192 THR B CA 1
ATOM 4417 C C . THR B 1 192 ? 6.574 -25.141 -10.766 1 96.5 192 THR B C 1
ATOM 4419 O O . THR B 1 192 ? 5.969 -24.609 -9.828 1 96.5 192 THR B O 1
ATOM 4422 N N . GLU B 1 193 ? 7.805 -25.5 -10.758 1 97.94 193 GLU B N 1
ATOM 4423 C CA . GLU B 1 193 ? 8.562 -25.312 -9.523 1 97.94 193 GLU B CA 1
ATOM 4424 C C . GLU B 1 193 ? 8.727 -23.828 -9.203 1 97.94 193 GLU B C 1
ATOM 4426 O O . GLU B 1 193 ? 8.711 -23.438 -8.031 1 97.94 193 GLU B O 1
ATOM 4431 N N . LEU B 1 194 ? 8.875 -23.016 -10.211 1 98.19 194 LEU B N 1
ATOM 4432 C CA . LEU B 1 194 ? 8.906 -21.562 -10.008 1 98.19 194 LEU B CA 1
ATOM 4433 C C . LEU B 1 194 ? 7.605 -21.078 -9.391 1 98.19 194 LEU B C 1
ATOM 4435 O O . LEU B 1 194 ? 7.617 -20.344 -8.398 1 98.19 194 LEU B O 1
ATOM 4439 N N . ALA B 1 195 ? 6.5 -21.453 -9.945 1 97.56 195 ALA B N 1
ATOM 4440 C CA . ALA B 1 195 ? 5.188 -21 -9.484 1 97.56 195 ALA B CA 1
ATOM 4441 C C . ALA B 1 195 ? 4.945 -21.406 -8.031 1 97.56 195 ALA B C 1
ATOM 4443 O O . ALA B 1 195 ? 4.523 -20.594 -7.215 1 97.56 195 ALA B O 1
ATOM 4444 N N . ILE B 1 196 ? 5.262 -22.641 -7.711 1 97.94 196 ILE B N 1
ATOM 4445 C CA . ILE B 1 196 ? 5.094 -23.141 -6.348 1 97.94 196 ILE B CA 1
ATOM 4446 C C . ILE B 1 196 ? 6.027 -22.375 -5.406 1 97.94 196 ILE B C 1
ATOM 4448 O O . ILE B 1 196 ? 5.617 -21.953 -4.32 1 97.94 196 ILE B O 1
ATOM 4452 N N . GLY B 1 197 ? 7.246 -22.266 -5.852 1 97.94 197 GLY B N 1
ATOM 4453 C CA . GLY B 1 197 ? 8.211 -21.531 -5.051 1 97.94 197 GLY B CA 1
ATOM 4454 C C . GLY B 1 197 ? 7.789 -20.094 -4.773 1 97.94 197 GLY B C 1
ATOM 4455 O O . GLY B 1 197 ? 7.988 -19.594 -3.666 1 97.94 197 GLY B O 1
ATOM 4456 N N . VAL B 1 198 ? 7.219 -19.438 -5.734 1 97.44 198 VAL B N 1
ATOM 4457 C CA . VAL B 1 198 ? 6.809 -18.047 -5.617 1 97.44 198 VAL B CA 1
ATOM 4458 C C . VAL B 1 198 ? 5.691 -17.906 -4.586 1 97.44 198 VAL B C 1
ATOM 4460 O O . VAL B 1 198 ? 5.742 -17.047 -3.711 1 97.44 198 VAL B O 1
ATOM 4463 N N . VAL B 1 199 ? 4.703 -18.734 -4.645 1 97.06 199 VAL B N 1
ATOM 4464 C CA . VAL B 1 199 ? 3.605 -18.688 -3.686 1 97.06 199 VAL B CA 1
ATOM 4465 C C . VAL B 1 199 ? 4.117 -19.062 -2.297 1 97.06 199 VAL B C 1
ATOM 4467 O O . VAL B 1 199 ? 3.717 -18.469 -1.296 1 97.06 199 VAL B O 1
ATOM 4470 N N . PHE B 1 200 ? 5.004 -20.047 -2.271 1 97 200 PHE B N 1
ATOM 4471 C CA . PHE B 1 200 ? 5.609 -20.438 -1.007 1 97 200 PHE B CA 1
ATOM 4472 C C . PHE B 1 200 ? 6.312 -19.266 -0.348 1 97 200 PHE B C 1
ATOM 4474 O O . PHE B 1 200 ? 6.133 -19.016 0.846 1 97 200 PHE B O 1
ATOM 4481 N N . ARG B 1 201 ? 7.09 -18.609 -1.129 1 95.38 201 ARG B N 1
ATOM 4482 C CA . ARG B 1 201 ? 7.828 -17.453 -0.639 1 95.38 201 ARG B CA 1
ATOM 4483 C C . ARG B 1 201 ? 6.875 -16.344 -0.187 1 95.38 201 ARG B C 1
ATOM 4485 O O . ARG B 1 201 ? 7.121 -15.68 0.823 1 95.38 201 ARG B O 1
ATOM 4492 N N . MET B 1 202 ? 5.828 -16.078 -0.913 1 94.5 202 MET B N 1
ATOM 4493 C CA . MET B 1 202 ? 4.824 -15.102 -0.517 1 94.5 202 MET B CA 1
ATOM 4494 C C . MET B 1 202 ? 4.277 -15.414 0.872 1 94.5 202 MET B C 1
ATOM 4496 O O . MET B 1 202 ? 4.195 -14.531 1.726 1 94.5 202 MET B O 1
ATOM 4500 N N . CYS B 1 203 ? 3.914 -16.688 1.107 1 95.06 203 CYS B N 1
ATOM 4501 C CA . CYS B 1 203 ? 3.385 -17.109 2.398 1 95.06 203 CYS B CA 1
ATOM 4502 C C . CYS B 1 203 ? 4.402 -16.891 3.51 1 95.06 203 CYS B C 1
ATOM 4504 O O . CYS B 1 203 ? 4.062 -16.375 4.578 1 95.06 203 CYS B O 1
ATOM 4506 N N . ALA B 1 204 ? 5.621 -17.219 3.203 1 93.94 204 ALA B N 1
ATOM 4507 C CA . ALA B 1 204 ? 6.695 -17.031 4.176 1 93.94 204 ALA B CA 1
ATOM 4508 C C . ALA B 1 204 ? 6.898 -15.562 4.512 1 93.94 204 ALA B C 1
ATOM 4510 O O . ALA B 1 204 ? 7.164 -15.211 5.664 1 93.94 204 ALA B O 1
ATOM 4511 N N . LEU B 1 205 ? 6.816 -14.758 3.555 1 92.38 205 LEU B N 1
ATOM 4512 C CA . LEU B 1 205 ? 7.016 -13.328 3.752 1 92.38 205 LEU B CA 1
ATOM 4513 C C . LEU B 1 205 ? 5.875 -12.727 4.574 1 92.38 205 LEU B C 1
ATOM 4515 O O . LEU B 1 205 ? 6.098 -11.828 5.387 1 92.38 205 LEU B O 1
ATOM 4519 N N . LEU B 1 206 ? 4.688 -13.156 4.414 1 91.94 206 LEU B N 1
ATOM 4520 C CA . LEU B 1 206 ? 3.529 -12.617 5.113 1 91.94 206 LEU B CA 1
ATOM 4521 C C . LEU B 1 206 ? 3.51 -13.062 6.57 1 91.94 206 LEU B C 1
ATOM 4523 O O . LEU B 1 206 ? 3.178 -12.281 7.461 1 91.94 206 LEU B O 1
ATOM 4527 N N . LEU B 1 207 ? 3.965 -14.305 6.859 1 90.44 207 LEU B N 1
ATOM 4528 C CA . LEU B 1 207 ? 3.791 -14.852 8.203 1 90.44 207 LEU B CA 1
ATOM 4529 C C . LEU B 1 207 ? 5.121 -14.906 8.938 1 90.44 207 LEU B C 1
ATOM 4531 O O . LEU B 1 207 ? 5.152 -15.094 10.156 1 90.44 207 LEU B O 1
ATOM 4535 N N . GLY B 1 208 ? 6.215 -14.789 8.188 1 88.5 208 GLY B N 1
ATOM 4536 C CA . GLY B 1 208 ? 7.527 -14.891 8.812 1 88.5 208 GLY B CA 1
ATOM 4537 C C . GLY B 1 208 ? 7.781 -16.25 9.438 1 88.5 208 GLY B C 1
ATOM 4538 O O . GLY B 1 208 ? 7.602 -17.281 8.781 1 88.5 208 GLY B O 1
ATOM 4539 N N . PRO B 1 209 ? 8.188 -16.234 10.688 1 84.06 209 PRO B N 1
ATOM 4540 C CA . PRO B 1 209 ? 8.539 -17.469 11.375 1 84.06 209 PRO B CA 1
ATOM 4541 C C . PRO B 1 209 ? 7.332 -18.359 11.648 1 84.06 209 PRO B C 1
ATOM 4543 O O . PRO B 1 209 ? 7.488 -19.562 11.93 1 84.06 209 PRO B O 1
ATOM 4546 N N . ARG B 1 210 ? 6.199 -17.875 11.562 1 85.69 210 ARG B N 1
ATOM 4547 C CA . ARG B 1 210 ? 4.988 -18.641 11.836 1 85.69 210 ARG B CA 1
ATOM 4548 C C . ARG B 1 210 ? 4.621 -19.531 10.648 1 85.69 210 ARG B C 1
ATOM 4550 O O . ARG B 1 210 ? 3.779 -20.422 10.773 1 85.69 210 ARG B O 1
ATOM 4557 N N . TRP B 1 211 ? 5.25 -19.297 9.578 1 90.25 211 TRP B N 1
ATOM 4558 C CA . TRP B 1 211 ? 5.02 -20.109 8.391 1 90.25 211 TRP B CA 1
ATOM 4559 C C . TRP B 1 211 ? 5.703 -21.469 8.531 1 90.25 211 TRP B C 1
ATOM 4561 O O . TRP B 1 211 ? 6.926 -21.578 8.398 1 90.25 211 TRP B O 1
ATOM 4571 N N . GLN B 1 212 ? 4.875 -22.547 8.75 1 91.19 212 GLN B N 1
ATOM 4572 C CA . GLN B 1 212 ? 5.363 -23.906 8.945 1 91.19 212 GLN B CA 1
ATOM 4573 C C . GLN B 1 212 ? 4.559 -24.906 8.117 1 91.19 212 GLN B C 1
ATOM 4575 O O . GLN B 1 212 ? 3.781 -25.688 8.656 1 91.19 212 GLN B O 1
ATOM 4580 N N . PRO B 1 213 ? 4.82 -24.938 6.855 1 95.12 213 PRO B N 1
ATOM 4581 C CA . PRO B 1 213 ? 4.066 -25.859 6 1 95.12 213 PRO B CA 1
ATOM 4582 C C . PRO B 1 213 ? 4.328 -27.328 6.336 1 95.12 213 PRO B C 1
ATOM 4584 O O . PRO B 1 213 ? 5.414 -27.672 6.809 1 95.12 213 PRO B O 1
ATOM 4587 N N . ILE B 1 214 ? 3.346 -28.188 6.102 1 96.56 214 ILE B N 1
ATOM 4588 C CA . ILE B 1 214 ? 3.416 -29.625 6.355 1 96.56 214 ILE B CA 1
ATOM 4589 C C . ILE B 1 214 ? 4.211 -30.312 5.25 1 96.56 214 ILE B C 1
ATOM 4591 O O . ILE B 1 214 ? 4.922 -31.281 5.5 1 96.56 214 ILE B O 1
ATOM 4595 N N . GLY B 1 215 ? 4.023 -29.812 4.051 1 97.88 215 GLY B N 1
ATOM 4596 C CA . GLY B 1 215 ? 4.73 -30.406 2.93 1 97.88 215 GLY B CA 1
ATOM 4597 C C . GLY B 1 215 ? 4.453 -29.719 1.609 1 97.88 215 GLY B C 1
ATOM 4598 O O . GLY B 1 215 ? 3.582 -28.844 1.528 1 97.88 215 GLY B O 1
ATOM 4599 N N . VAL B 1 216 ? 5.227 -30.125 0.611 1 98.31 216 VAL B N 1
ATOM 4600 C CA . VAL B 1 216 ? 5.07 -29.656 -0.765 1 98.31 216 VAL B CA 1
ATOM 4601 C C . VAL B 1 216 ? 5.031 -30.859 -1.709 1 98.31 216 VAL B C 1
ATOM 4603 O O . VAL B 1 216 ? 5.766 -31.828 -1.518 1 98.31 216 VAL B O 1
ATOM 4606 N N . SER B 1 217 ? 4.172 -30.828 -2.705 1 96.88 217 SER B N 1
ATOM 4607 C CA . SER B 1 217 ? 4.035 -31.938 -3.646 1 96.88 217 SER B CA 1
ATOM 4608 C C . SER B 1 217 ? 4.227 -31.469 -5.086 1 96.88 217 SER B C 1
ATOM 4610 O O . SER B 1 217 ? 3.877 -30.328 -5.426 1 96.88 217 SER B O 1
ATOM 4612 N N . PHE B 1 218 ? 4.77 -32.344 -5.863 1 95.38 218 PHE B N 1
ATOM 4613 C CA . PHE B 1 218 ? 4.945 -32.125 -7.297 1 95.38 218 PHE B CA 1
ATOM 4614 C C . PHE B 1 218 ? 4.477 -33.344 -8.078 1 95.38 218 PHE B C 1
ATOM 4616 O O . PHE B 1 218 ? 4.668 -34.469 -7.645 1 95.38 218 PHE B O 1
ATOM 4623 N N . THR B 1 219 ? 3.961 -33.094 -9.266 1 89.12 219 THR B N 1
ATOM 4624 C CA . THR B 1 219 ? 3.477 -34.188 -10.094 1 89.12 219 THR B CA 1
ATOM 4625 C C . THR B 1 219 ? 4.625 -34.844 -10.867 1 89.12 219 THR B C 1
ATOM 4627 O O . THR B 1 219 ? 4.52 -35.969 -11.305 1 89.12 219 THR B O 1
ATOM 4630 N N . HIS B 1 220 ? 5.707 -34.125 -11.086 1 89.94 220 HIS B N 1
ATOM 4631 C CA . HIS B 1 220 ? 6.832 -34.656 -11.844 1 89.94 220 HIS B CA 1
ATOM 4632 C C . HIS B 1 220 ? 7.777 -35.438 -10.945 1 89.94 220 HIS B C 1
ATOM 4634 O O . HIS B 1 220 ? 7.66 -35.406 -9.719 1 89.94 220 HIS B O 1
ATOM 4640 N N . ALA B 1 221 ? 8.711 -36.188 -11.523 1 91.06 221 ALA B N 1
ATOM 4641 C CA . ALA B 1 221 ? 9.703 -37 -10.812 1 91.06 221 ALA B CA 1
ATOM 4642 C C . ALA B 1 221 ? 10.758 -36.125 -10.156 1 91.06 221 ALA B C 1
ATOM 4644 O O . ALA B 1 221 ? 11.031 -35 -10.625 1 91.06 221 ALA B O 1
ATOM 4645 N N . PRO B 1 222 ? 11.344 -36.594 -9.062 1 93.75 222 PRO B N 1
ATOM 4646 C CA . PRO B 1 222 ? 12.383 -35.781 -8.406 1 93.75 222 PRO B CA 1
ATOM 4647 C C . PRO B 1 222 ? 13.656 -35.688 -9.242 1 93.75 222 PRO B C 1
ATOM 4649 O O . PRO B 1 222 ? 14 -36.625 -9.977 1 93.75 222 PRO B O 1
ATOM 4652 N N . PRO B 1 223 ? 14.281 -34.531 -9.172 1 93.69 223 PRO B N 1
ATOM 4653 C CA . PRO B 1 223 ? 15.633 -34.469 -9.734 1 93.69 223 PRO B CA 1
ATOM 4654 C C . PRO B 1 223 ? 16.641 -35.281 -8.922 1 93.69 223 PRO B C 1
ATOM 4656 O O . PRO B 1 223 ? 16.328 -35.781 -7.848 1 93.69 223 PRO B O 1
ATOM 4659 N N . ALA B 1 224 ? 17.812 -35.375 -9.477 1 93.75 224 ALA B N 1
ATOM 4660 C CA . ALA B 1 224 ? 18.859 -36.156 -8.828 1 93.75 224 ALA B CA 1
ATOM 4661 C C . ALA B 1 224 ? 19.281 -35.531 -7.512 1 93.75 224 ALA B C 1
ATOM 4663 O O . ALA B 1 224 ? 19.609 -36.219 -6.547 1 93.75 224 ALA B O 1
ATOM 4664 N N . ASP B 1 225 ? 19.312 -34.219 -7.504 1 94.62 225 ASP B N 1
ATOM 4665 C CA . ASP B 1 225 ? 19.75 -33.469 -6.348 1 94.62 225 ASP B CA 1
ATOM 4666 C C . ASP B 1 225 ? 18.609 -32.594 -5.789 1 94.62 225 ASP B C 1
ATOM 4668 O O . ASP B 1 225 ? 18.047 -31.766 -6.492 1 94.62 225 ASP B O 1
ATOM 4672 N N . LEU B 1 226 ? 18.297 -32.75 -4.492 1 96.38 226 LEU B N 1
ATOM 4673 C CA . LEU B 1 226 ? 17.156 -32.062 -3.877 1 96.38 226 LEU B CA 1
ATOM 4674 C C . LEU B 1 226 ? 17.609 -30.984 -2.908 1 96.38 226 LEU B C 1
ATOM 4676 O O . LEU B 1 226 ? 16.812 -30.453 -2.135 1 96.38 226 LEU B O 1
ATOM 4680 N N . ARG B 1 227 ? 18.859 -30.594 -2.916 1 94.88 227 ARG B N 1
ATOM 4681 C CA . ARG B 1 227 ? 19.422 -29.656 -1.954 1 94.88 227 ARG B CA 1
ATOM 4682 C C . ARG B 1 227 ? 18.688 -28.312 -1.985 1 94.88 227 ARG B C 1
ATOM 4684 O O . ARG B 1 227 ? 18.359 -27.766 -0.937 1 94.88 227 ARG B O 1
ATOM 4691 N N . ILE B 1 228 ? 18.391 -27.797 -3.182 1 96.62 228 ILE B N 1
ATOM 4692 C CA . ILE B 1 228 ? 17.734 -26.5 -3.316 1 96.62 228 ILE B CA 1
ATOM 4693 C C . ILE B 1 228 ? 16.297 -26.609 -2.838 1 96.62 228 ILE B C 1
ATOM 4695 O O . ILE B 1 228 ? 15.789 -25.703 -2.16 1 96.62 228 ILE B O 1
ATOM 4699 N N . HIS B 1 229 ? 15.625 -27.703 -3.172 1 97.69 229 HIS B N 1
ATOM 4700 C CA . HIS B 1 229 ? 14.273 -27.938 -2.68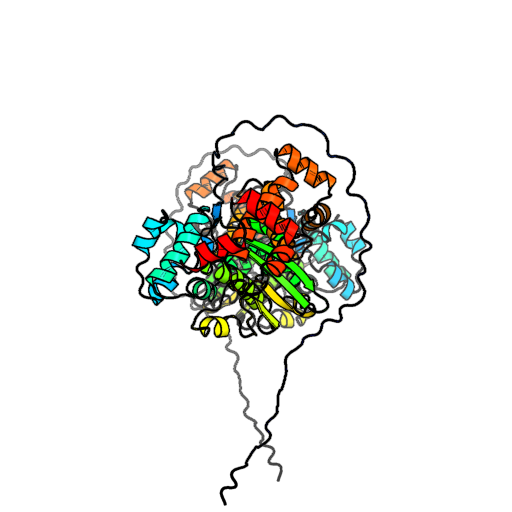4 1 97.69 229 HIS B CA 1
ATOM 4701 C C . HIS B 1 229 ? 14.219 -27.906 -1.16 1 97.69 229 HIS B C 1
ATOM 4703 O O . HIS B 1 229 ? 13.375 -27.219 -0.58 1 97.69 229 HIS B O 1
ATOM 4709 N N . ARG B 1 230 ? 15.141 -28.562 -0.529 1 96.38 230 ARG B N 1
ATOM 4710 C CA . ARG B 1 230 ? 15.164 -28.672 0.927 1 96.38 230 ARG B CA 1
ATOM 4711 C C . ARG B 1 230 ? 15.492 -27.312 1.56 1 96.38 230 ARG B C 1
ATOM 4713 O O . ARG B 1 230 ? 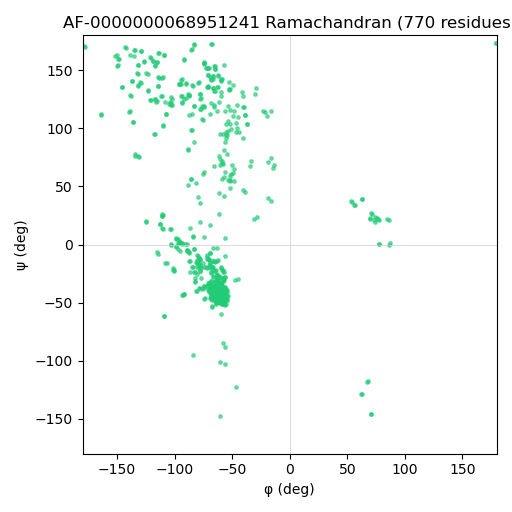14.93 -26.953 2.596 1 96.38 230 ARG B O 1
ATOM 4720 N N . ARG B 1 231 ? 16.344 -26.609 0.942 1 94.81 231 ARG B N 1
ATOM 4721 C CA . ARG B 1 231 ? 16.719 -25.297 1.442 1 94.81 231 ARG B CA 1
ATOM 4722 C C . ARG B 1 231 ? 15.547 -24.312 1.354 1 94.81 231 ARG B C 1
ATOM 4724 O O . ARG B 1 231 ? 15.273 -23.578 2.303 1 94.81 231 ARG B O 1
ATOM 4731 N N . LEU B 1 232 ? 14.852 -24.312 0.253 1 94.81 232 LEU B N 1
ATOM 4732 C CA . LEU B 1 232 ? 13.781 -23.344 0.009 1 94.81 232 LEU B CA 1
ATOM 4733 C C . LEU B 1 232 ? 12.547 -23.688 0.829 1 94.81 232 LEU B C 1
ATOM 4735 O O . LEU B 1 232 ? 11.953 -22.797 1.455 1 94.81 232 LEU B O 1
ATOM 4739 N N . PHE B 1 233 ? 12.125 -24.922 0.85 1 96.75 233 PHE B N 1
ATOM 4740 C CA . PHE B 1 233 ? 10.828 -25.281 1.417 1 96.75 233 PHE B CA 1
ATOM 4741 C C . PHE B 1 233 ? 10.969 -25.672 2.883 1 96.75 233 PHE B C 1
ATOM 4743 O O . PHE B 1 233 ? 10.109 -25.328 3.703 1 96.75 233 PHE B O 1
ATOM 4750 N N . GLY B 1 234 ? 12.008 -26.484 3.248 1 94.81 234 GLY B N 1
ATOM 4751 C CA . GLY B 1 234 ? 12.258 -26.859 4.629 1 94.81 234 GLY B CA 1
ATOM 4752 C C . GLY B 1 234 ? 11.203 -27.797 5.191 1 94.81 234 GLY B C 1
ATOM 4753 O O . GLY B 1 234 ? 10.938 -27.797 6.395 1 94.81 234 GLY B O 1
ATOM 4754 N N . CYS B 1 235 ? 10.477 -28.5 4.465 1 96.25 235 CYS B N 1
ATOM 4755 C CA . CYS B 1 235 ? 9.438 -29.453 4.84 1 96.25 235 CYS B CA 1
ATOM 4756 C C . CYS B 1 235 ? 9.453 -30.672 3.918 1 96.25 235 CYS B C 1
ATOM 4758 O O . CYS B 1 235 ? 10.195 -30.688 2.932 1 96.25 235 CYS B O 1
ATOM 4760 N N . PRO B 1 236 ? 8.688 -31.734 4.297 1 97.25 236 PRO B N 1
ATOM 4761 C CA . PRO B 1 236 ? 8.68 -32.938 3.457 1 97.25 236 PRO B CA 1
ATOM 4762 C C . PRO B 1 236 ? 8.219 -32.656 2.029 1 97.25 236 PRO B C 1
ATOM 4764 O O . PRO B 1 236 ? 7.312 -31.844 1.816 1 97.25 236 PRO B O 1
ATOM 4767 N N . LEU B 1 237 ? 8.891 -33.375 1.133 1 97.94 237 LEU B N 1
ATOM 4768 C CA . LEU B 1 237 ? 8.594 -33.25 -0.29 1 97.94 237 LEU B CA 1
ATOM 4769 C C . LEU B 1 237 ? 8.023 -34.562 -0.842 1 97.94 237 LEU B C 1
ATOM 4771 O O . LEU B 1 237 ? 8.484 -35.625 -0.477 1 97.94 237 LEU B O 1
ATOM 4775 N N . GLU B 1 238 ? 7.023 -34.406 -1.617 1 96.56 238 GLU B N 1
ATOM 4776 C CA . GLU B 1 238 ? 6.465 -35.562 -2.324 1 96.56 238 GLU B CA 1
ATOM 4777 C C . GLU B 1 238 ? 6.5 -35.344 -3.836 1 96.56 238 GLU B C 1
ATOM 4779 O O . GLU B 1 238 ? 5.98 -34.344 -4.34 1 96.56 238 GLU B O 1
ATOM 4784 N N . PHE B 1 239 ? 7.109 -36.25 -4.543 1 94.19 239 PHE B N 1
ATOM 4785 C CA . PHE B 1 239 ? 7.164 -36.219 -6 1 94.19 239 PHE B CA 1
ATOM 4786 C C . PHE B 1 239 ? 6.301 -37.312 -6.602 1 94.19 239 PHE B C 1
ATOM 4788 O O . PHE B 1 239 ? 5.863 -38.219 -5.895 1 94.19 239 PHE B O 1
ATOM 4795 N N . ASN B 1 240 ? 6.012 -37.125 -7.926 1 88.81 240 ASN B N 1
ATOM 4796 C CA . ASN B 1 240 ? 5.086 -38.031 -8.594 1 88.81 240 ASN B CA 1
ATOM 4797 C C . ASN B 1 240 ? 3.734 -38.094 -7.883 1 88.81 240 ASN B C 1
ATOM 4799 O O . ASN B 1 240 ? 3.145 -39.156 -7.727 1 88.81 240 ASN B O 1
ATOM 4803 N N . ALA B 1 241 ? 3.412 -36.969 -7.371 1 88.94 241 ALA B N 1
ATOM 4804 C CA . ALA B 1 241 ? 2.129 -36.812 -6.691 1 88.94 241 ALA B CA 1
ATOM 4805 C C . ALA B 1 241 ? 1.007 -36.531 -7.691 1 88.94 241 ALA B C 1
ATOM 4807 O O . ALA B 1 241 ? 1.264 -36.312 -8.875 1 88.94 241 ALA B O 1
ATOM 4808 N N . ASP B 1 242 ? -0.213 -36.531 -7.234 1 81.06 242 ASP B N 1
ATOM 4809 C CA . ASP B 1 242 ? -1.384 -36.344 -8.086 1 81.06 242 ASP B CA 1
ATOM 4810 C C . ASP B 1 242 ? -1.566 -34.875 -8.445 1 81.06 242 ASP B C 1
ATOM 4812 O O . ASP B 1 242 ? -2.219 -34.531 -9.445 1 81.06 242 ASP B O 1
ATOM 4816 N N . CYS B 1 243 ? -1.025 -34.031 -7.633 1 87 243 CYS B N 1
ATOM 4817 C CA . CYS B 1 243 ? -1.165 -32.594 -7.906 1 87 243 CYS B CA 1
ATOM 4818 C C . CYS B 1 243 ? 0.054 -31.828 -7.414 1 87 243 CYS B C 1
ATOM 4820 O O . CYS B 1 243 ? 0.853 -32.344 -6.637 1 87 243 CYS B O 1
ATOM 4822 N N . ASN B 1 244 ? 0.226 -30.641 -7.973 1 93.94 244 ASN B N 1
ATOM 4823 C CA . ASN B 1 244 ? 1.198 -29.672 -7.453 1 93.94 244 ASN B CA 1
ATOM 4824 C C . ASN B 1 244 ? 0.59 -28.797 -6.371 1 93.94 244 ASN B C 1
ATOM 4826 O O . ASN B 1 244 ? -0.489 -28.234 -6.555 1 93.94 244 ASN B O 1
ATOM 4830 N N . GLY B 1 245 ? 1.305 -28.719 -5.215 1 96.38 245 GLY B N 1
ATOM 4831 C CA . GLY B 1 245 ? 0.708 -27.828 -4.219 1 96.38 245 GLY B CA 1
ATOM 4832 C C . GLY B 1 245 ? 1.504 -27.766 -2.93 1 96.38 245 GLY B C 1
ATOM 4833 O O . GLY B 1 245 ? 2.541 -28.422 -2.797 1 96.38 245 GLY B O 1
ATOM 4834 N N . ILE B 1 246 ? 1.087 -26.891 -2.057 1 97.81 246 ILE B N 1
ATOM 4835 C CA . ILE B 1 246 ? 1.613 -26.688 -0.711 1 97.81 246 ILE B CA 1
ATOM 4836 C C . ILE B 1 246 ? 0.574 -27.125 0.319 1 97.81 246 ILE B C 1
ATOM 4838 O O . ILE B 1 246 ? -0.593 -26.734 0.238 1 97.81 246 ILE B O 1
ATOM 4842 N N . ILE B 1 247 ? 0.99 -27.969 1.23 1 97.31 247 ILE B N 1
ATOM 4843 C CA . ILE B 1 247 ? 0.095 -28.438 2.285 1 97.31 247 ILE B CA 1
ATOM 4844 C C . ILE B 1 247 ? 0.413 -27.719 3.59 1 97.31 247 ILE B C 1
ATOM 4846 O O . ILE B 1 247 ? 1.57 -27.672 4.016 1 97.31 247 ILE B O 1
ATOM 4850 N N . CYS B 1 248 ? -0.589 -27.156 4.145 1 95.81 248 CYS B N 1
ATOM 4851 C CA . CYS B 1 248 ? -0.407 -26.453 5.406 1 95.81 248 CYS B CA 1
ATOM 4852 C C . CYS B 1 248 ? -1.559 -26.734 6.363 1 95.81 248 CYS B C 1
ATOM 4854 O O . CYS B 1 248 ? -2.582 -27.297 5.961 1 95.81 248 CYS B O 1
ATOM 4856 N N . ARG B 1 249 ? -1.332 -26.422 7.688 1 94.75 249 ARG B N 1
ATOM 4857 C CA . ARG B 1 249 ? -2.404 -26.531 8.672 1 94.75 249 ARG B CA 1
ATOM 4858 C C . ARG B 1 249 ? -3.434 -25.422 8.477 1 94.75 249 ARG B C 1
ATOM 4860 O O . ARG B 1 249 ? -3.072 -24.266 8.211 1 94.75 249 ARG B O 1
ATOM 4867 N N . ALA B 1 250 ? -4.676 -25.812 8.539 1 94.69 250 ALA B N 1
ATOM 4868 C CA . ALA B 1 250 ? -5.746 -24.828 8.391 1 94.69 250 ALA B CA 1
ATOM 4869 C C . ALA B 1 250 ? -5.582 -23.688 9.391 1 94.69 250 ALA B C 1
ATOM 4871 O O . ALA B 1 250 ? -5.801 -22.516 9.047 1 94.69 250 ALA B O 1
ATOM 4872 N N . ALA B 1 251 ? -5.199 -23.938 10.547 1 93 251 ALA B N 1
ATOM 4873 C CA . ALA B 1 251 ? -5.047 -22.938 11.617 1 93 251 ALA B CA 1
ATOM 4874 C C . ALA B 1 251 ? -3.975 -21.922 11.258 1 93 251 ALA B C 1
ATOM 4876 O O . ALA B 1 251 ? -4.074 -20.75 11.641 1 93 251 ALA B O 1
ATOM 4877 N N . ASP B 1 252 ? -3 -22.297 10.539 1 91.25 252 ASP B N 1
ATOM 4878 C CA . ASP B 1 252 ? -1.918 -21.406 10.141 1 91.25 252 ASP B CA 1
ATOM 4879 C C . ASP B 1 252 ? -2.414 -20.344 9.156 1 91.25 252 ASP B C 1
ATOM 4881 O O . ASP B 1 252 ? -1.901 -19.234 9.133 1 91.25 252 ASP B O 1
ATOM 4885 N N . LEU B 1 253 ? -3.398 -20.703 8.352 1 93.81 253 LEU B N 1
ATOM 4886 C CA . LEU B 1 253 ? -3.941 -19.766 7.367 1 93.81 253 LEU B CA 1
ATOM 4887 C C . LEU B 1 253 ? -4.777 -18.688 8.047 1 93.81 253 LEU B C 1
ATOM 4889 O O . LEU B 1 253 ? -4.988 -17.625 7.488 1 93.81 253 LEU B O 1
ATOM 4893 N N . ASP B 1 254 ? -5.168 -19.016 9.25 1 93.44 254 ASP B N 1
ATOM 4894 C CA . ASP B 1 254 ? -6.043 -18.078 9.953 1 93.44 254 ASP B CA 1
ATOM 4895 C C . ASP B 1 254 ? -5.25 -17.219 10.93 1 93.44 254 ASP B C 1
ATOM 4897 O O . ASP B 1 254 ? -5.816 -16.344 11.594 1 93.44 254 ASP B O 1
ATOM 4901 N N . ALA B 1 255 ? -3.994 -17.484 11 1 90.75 255 ALA B N 1
ATOM 4902 C CA . ALA B 1 255 ? -3.133 -16.656 11.844 1 90.75 255 ALA B CA 1
ATOM 4903 C C . ALA B 1 255 ? -3.117 -15.203 11.359 1 90.75 255 ALA B C 1
ATOM 4905 O O . ALA B 1 255 ? -3.113 -14.945 10.156 1 90.75 255 ALA B O 1
ATOM 4906 N N . PRO B 1 256 ? -3.023 -14.312 12.312 1 92.06 256 PRO B N 1
ATOM 4907 C CA . PRO B 1 256 ? -3.055 -12.898 11.938 1 92.06 256 PRO B CA 1
ATOM 4908 C C . PRO B 1 256 ? -1.785 -12.445 11.211 1 92.06 256 PRO B C 1
ATOM 4910 O O . PRO B 1 256 ? -0.687 -12.891 11.555 1 92.06 256 PRO B O 1
ATOM 4913 N N . ASN B 1 257 ? -1.942 -11.688 10.148 1 92.5 257 ASN B N 1
ATOM 4914 C CA . ASN B 1 257 ? -0.876 -10.938 9.484 1 92.5 257 ASN B CA 1
ATOM 4915 C C . ASN B 1 257 ? -0.47 -9.711 10.289 1 92.5 257 ASN B C 1
ATOM 4917 O O . ASN B 1 257 ? -1.273 -8.797 10.477 1 92.5 257 ASN B O 1
ATOM 4921 N N . PRO B 1 258 ? 0.751 -9.617 10.727 1 86.69 258 PRO B N 1
ATOM 4922 C CA . PRO B 1 258 ? 1.171 -8.523 11.609 1 86.69 258 PRO B CA 1
ATOM 4923 C C . PRO B 1 258 ? 1.129 -7.16 10.922 1 86.69 258 PRO B C 1
ATOM 4925 O O . PRO B 1 258 ? 1.029 -6.129 11.594 1 86.69 258 PRO B O 1
ATOM 4928 N N . THR B 1 259 ? 1.185 -7.133 9.648 1 85.75 259 THR B N 1
ATOM 4929 C CA . THR B 1 259 ? 1.261 -5.859 8.945 1 85.75 259 THR B CA 1
ATOM 4930 C C . THR B 1 259 ? -0.114 -5.445 8.43 1 85.75 259 THR B C 1
ATOM 4932 O O . THR B 1 259 ? -0.245 -4.426 7.742 1 85.75 259 THR B O 1
ATOM 4935 N N . ALA B 1 260 ? -1.079 -6.188 8.773 1 93.12 260 ALA B N 1
ATOM 4936 C CA . ALA B 1 260 ? -2.416 -5.961 8.227 1 93.12 260 ALA B CA 1
ATOM 4937 C C . ALA B 1 260 ? -2.977 -4.621 8.695 1 93.12 260 ALA B C 1
ATOM 4939 O O . ALA B 1 260 ? -2.854 -4.266 9.867 1 93.12 260 ALA B O 1
ATOM 4940 N N . ASP B 1 261 ? -3.498 -3.85 7.793 1 93.75 261 ASP B N 1
ATOM 4941 C CA . ASP B 1 261 ? -4.25 -2.625 8.039 1 93.75 261 ASP B CA 1
ATOM 4942 C C . ASP B 1 261 ? -5.496 -2.557 7.164 1 93.75 261 ASP B C 1
ATOM 4944 O O . ASP B 1 261 ? -5.406 -2.293 5.965 1 93.75 261 ASP B O 1
ATOM 4948 N N . PRO B 1 262 ? -6.652 -2.801 7.82 1 93.94 262 PRO B N 1
ATOM 4949 C CA . PRO B 1 262 ? -7.883 -2.877 7.031 1 93.94 262 PRO B CA 1
ATOM 4950 C C . PRO B 1 262 ? -8.172 -1.59 6.262 1 93.94 262 PRO B C 1
ATOM 4952 O O . PRO B 1 262 ? -8.758 -1.633 5.176 1 93.94 262 PRO B O 1
ATOM 4955 N N . VAL B 1 263 ? -7.824 -0.503 6.797 1 93.56 263 VAL B N 1
ATOM 4956 C CA . VAL B 1 263 ? -8.07 0.764 6.113 1 93.56 263 VAL B CA 1
ATOM 4957 C C . VAL B 1 263 ? -7.18 0.87 4.879 1 93.56 263 VAL B C 1
ATOM 4959 O O . VAL B 1 263 ? -7.652 1.214 3.793 1 93.56 263 VAL B O 1
ATOM 4962 N N . MET B 1 264 ? -5.98 0.555 5.016 1 93.81 264 MET B N 1
ATOM 4963 C CA . MET B 1 264 ? -5.074 0.55 3.873 1 93.81 264 MET B CA 1
ATOM 4964 C C . MET B 1 264 ? -5.516 -0.471 2.83 1 93.81 264 MET B C 1
ATOM 4966 O O . MET B 1 264 ? -5.398 -0.228 1.629 1 93.81 264 MET B O 1
ATOM 4970 N N . ALA B 1 265 ? -5.98 -1.627 3.301 1 96.25 265 ALA B N 1
ATOM 4971 C CA . ALA B 1 265 ? -6.496 -2.646 2.391 1 96.25 265 ALA B CA 1
ATOM 4972 C C . ALA B 1 265 ? -7.629 -2.096 1.532 1 96.25 265 ALA B C 1
ATOM 4974 O O . ALA B 1 265 ? -7.699 -2.371 0.333 1 96.25 265 ALA B O 1
ATOM 4975 N N . ARG B 1 266 ? -8.445 -1.331 2.146 1 95.06 266 ARG B N 1
ATOM 4976 C CA . ARG B 1 266 ? -9.57 -0.75 1.428 1 95.06 266 ARG B CA 1
ATOM 4977 C C . ARG B 1 266 ? -9.094 0.202 0.336 1 95.06 266 ARG B C 1
ATOM 4979 O O . ARG B 1 266 ? -9.602 0.174 -0.786 1 95.06 266 ARG B O 1
ATOM 4986 N N . TYR B 1 267 ? -8.164 1.038 0.643 1 93.5 267 TYR B N 1
ATOM 4987 C CA . TYR B 1 267 ? -7.621 1.958 -0.352 1 93.5 267 TYR B CA 1
ATOM 4988 C C . TYR B 1 267 ? -6.961 1.198 -1.496 1 93.5 267 TYR B C 1
ATOM 4990 O O . TYR B 1 267 ? -7.164 1.529 -2.666 1 93.5 267 TYR B O 1
ATOM 4998 N N . ALA B 1 268 ? -6.164 0.193 -1.183 1 95.38 268 ALA B N 1
ATOM 4999 C CA . ALA B 1 268 ? -5.508 -0.62 -2.203 1 95.38 268 ALA B CA 1
ATOM 5000 C C . ALA B 1 268 ? -6.531 -1.311 -3.098 1 95.38 268 ALA B C 1
ATOM 5002 O O . ALA B 1 268 ? -6.375 -1.346 -4.32 1 95.38 268 ALA B O 1
ATOM 5003 N N . GLN B 1 269 ? -7.523 -1.783 -2.48 1 95.31 269 GLN B N 1
ATOM 5004 C CA . GLN B 1 269 ? -8.562 -2.484 -3.225 1 95.31 269 GLN B CA 1
ATOM 5005 C C . GLN B 1 269 ? -9.289 -1.539 -4.18 1 95.31 269 GLN B C 1
ATOM 5007 O O . GLN B 1 269 ? -9.594 -1.908 -5.316 1 95.31 269 GLN B O 1
ATOM 5012 N N . GLN B 1 270 ? -9.586 -0.366 -3.705 1 90.75 270 GLN B N 1
ATOM 5013 C CA . GLN B 1 270 ? -10.219 0.637 -4.555 1 90.75 270 GLN B CA 1
ATOM 5014 C C . GLN B 1 270 ? -9.398 0.888 -5.816 1 90.75 270 GLN B C 1
ATOM 5016 O O . GLN B 1 270 ? -9.953 1.01 -6.91 1 90.75 270 GLN B O 1
ATOM 5021 N N . PHE B 1 271 ? -8.18 0.904 -5.641 1 91.44 271 PHE B N 1
ATOM 5022 C CA . PHE B 1 271 ? -7.27 1.104 -6.758 1 91.44 271 PHE B CA 1
ATOM 5023 C C . PHE B 1 271 ? -7.305 -0.09 -7.707 1 91.44 271 PHE B C 1
ATOM 5025 O O . PHE B 1 271 ? -7.559 0.067 -8.898 1 91.44 271 PHE B O 1
ATOM 5032 N N . ILE B 1 272 ? -7.109 -1.242 -7.141 1 93.12 272 ILE B N 1
ATOM 5033 C CA . ILE B 1 272 ? -6.973 -2.467 -7.918 1 93.12 272 ILE B CA 1
ATOM 5034 C C . ILE B 1 272 ? -8.258 -2.727 -8.703 1 93.12 272 ILE B C 1
ATOM 5036 O O . ILE B 1 272 ? -8.211 -3.191 -9.844 1 93.12 272 ILE B O 1
ATOM 5040 N N . ASP B 1 273 ? -9.328 -2.348 -8.133 1 91.06 273 ASP B N 1
ATOM 5041 C CA . ASP B 1 273 ? -10.625 -2.572 -8.766 1 91.06 273 ASP B CA 1
ATOM 5042 C C . ASP B 1 273 ? -10.797 -1.688 -9.992 1 91.06 273 ASP B C 1
ATOM 5044 O O . ASP B 1 273 ? -11.648 -1.959 -10.844 1 91.06 273 ASP B O 1
ATOM 5048 N N . THR B 1 274 ? -9.992 -0.614 -10.102 1 87.25 274 THR B N 1
ATOM 5049 C CA . THR B 1 274 ? -10.117 0.295 -11.234 1 87.25 274 THR B CA 1
ATOM 5050 C C . THR B 1 274 ? -9.281 -0.189 -12.414 1 87.25 274 THR B C 1
ATOM 5052 O O . THR B 1 274 ? -9.445 0.291 -13.539 1 87.25 274 THR B O 1
ATOM 5055 N N . LEU B 1 275 ? -8.406 -1.102 -12.211 1 87.88 275 LEU B N 1
ATOM 5056 C CA . LEU B 1 275 ? -7.473 -1.527 -13.25 1 87.88 275 LEU B CA 1
ATOM 5057 C C . LEU B 1 275 ? -8.141 -2.492 -14.219 1 87.88 275 LEU B C 1
ATOM 5059 O O . LEU B 1 275 ? -8.922 -3.355 -13.812 1 87.88 275 LEU B O 1
ATOM 5063 N N . PRO B 1 276 ? -7.797 -2.246 -15.43 1 80.12 276 PRO B N 1
ATOM 5064 C CA . PRO B 1 276 ? -8.375 -3.15 -16.422 1 80.12 276 PRO B CA 1
ATOM 5065 C C . PRO B 1 276 ? -7.73 -4.535 -16.422 1 80.12 276 PRO B C 1
ATOM 5067 O O . PRO B 1 276 ? -6.602 -4.691 -15.938 1 80.12 276 PRO B O 1
ATOM 5070 N N . ARG B 1 277 ? -8.484 -5.504 -16.906 1 75.19 277 ARG B N 1
ATOM 5071 C CA . ARG B 1 277 ? -7.922 -6.836 -17.109 1 75.19 277 ARG B CA 1
ATOM 5072 C C . ARG B 1 277 ? -7.051 -6.883 -18.359 1 75.19 277 ARG B C 1
ATOM 5074 O O . ARG B 1 277 ? -7.371 -6.25 -19.359 1 75.19 277 ARG B O 1
ATOM 5081 N N . ALA B 1 278 ? -5.82 -7.352 -18.078 1 64.81 278 ALA B N 1
ATOM 5082 C CA . ALA B 1 278 ? -4.914 -7.438 -19.219 1 64.81 278 ALA B CA 1
ATOM 5083 C C . ALA B 1 278 ? -5.508 -8.297 -20.328 1 64.81 278 ALA B C 1
ATOM 5085 O O . ALA B 1 278 ? -5.352 -7.992 -21.5 1 64.81 278 ALA B O 1
ATOM 5086 N N . ASN B 1 279 ? -6.051 -9.469 -19.891 1 65.69 279 ASN B N 1
ATOM 5087 C CA . ASN B 1 279 ? -6.688 -10.367 -20.844 1 65.69 279 ASN B CA 1
ATOM 5088 C C . ASN B 1 279 ? -8.211 -10.305 -20.75 1 65.69 279 ASN B C 1
ATOM 5090 O O . ASN B 1 279 ? -8.758 -10.148 -19.656 1 65.69 279 ASN B O 1
ATOM 5094 N N . PRO B 1 280 ? -8.742 -9.969 -21.938 1 58.59 280 PRO B N 1
ATOM 5095 C CA . PRO B 1 280 ? -10.203 -10.008 -21.812 1 58.59 280 PRO B CA 1
ATOM 5096 C C . PRO B 1 280 ? -10.703 -11.195 -21 1 58.59 280 PRO B C 1
ATOM 5098 O O . PRO B 1 280 ? -10.164 -12.297 -21.109 1 58.59 280 PRO B O 1
ATOM 5101 N N . GLN B 1 281 ? -11.352 -10.852 -19.906 1 61.78 281 GLN B N 1
ATOM 5102 C CA . GLN B 1 281 ? -11.953 -11.914 -19.109 1 61.78 281 GLN B CA 1
ATOM 5103 C C . GLN B 1 281 ? -12.867 -12.789 -19.969 1 61.78 281 GLN B C 1
ATOM 5105 O O . GLN B 1 281 ? -13.742 -12.281 -20.672 1 61.78 281 GLN B O 1
ATOM 5110 N N . SER B 1 282 ? -12.305 -14.055 -20.25 1 76.44 282 SER B N 1
ATOM 5111 C CA . SER B 1 282 ? -13.266 -14.961 -20.875 1 76.44 282 SER B CA 1
ATOM 5112 C C . SER B 1 282 ? -13.703 -16.062 -19.922 1 76.44 282 SER B C 1
ATOM 5114 O O . SER B 1 282 ? -12.867 -16.641 -19.219 1 76.44 282 SER B O 1
ATOM 5116 N N . ILE B 1 283 ? -15 -16.125 -19.719 1 85.12 283 ILE B N 1
ATOM 5117 C CA . ILE B 1 283 ? -15.594 -17.188 -18.906 1 85.12 283 ILE B CA 1
ATOM 5118 C C . ILE B 1 283 ? -14.992 -18.531 -19.281 1 85.12 283 ILE B C 1
ATOM 5120 O O . ILE B 1 283 ? -14.773 -19.391 -18.422 1 85.12 283 ILE B O 1
ATOM 5124 N N . GLY B 1 284 ? -14.609 -18.625 -20.5 1 87.44 284 GLY B N 1
ATOM 5125 C CA . GLY B 1 284 ? -14 -19.875 -20.953 1 87.44 284 GLY B CA 1
ATOM 5126 C C . GLY B 1 284 ? -12.648 -20.141 -20.312 1 87.44 284 GLY B C 1
ATOM 5127 O O . GLY B 1 284 ? -12.367 -21.266 -19.891 1 87.44 284 GLY B O 1
ATOM 5128 N N . HIS B 1 285 ? -11.93 -19.078 -20.156 1 84.19 285 HIS B N 1
ATOM 5129 C CA . HIS B 1 285 ? -10.602 -19.203 -19.562 1 84.19 285 HIS B CA 1
ATOM 5130 C C . HIS B 1 285 ? -10.703 -19.531 -18.078 1 84.19 285 HIS B C 1
ATOM 5132 O O . HIS B 1 285 ? -9.922 -20.344 -17.547 1 84.19 285 HIS B O 1
ATOM 5138 N N . GLU B 1 286 ? -11.641 -18.922 -17.453 1 87.31 286 GLU B N 1
ATOM 5139 C CA . GLU B 1 286 ? -11.828 -19.172 -16.031 1 87.31 286 GLU B CA 1
ATOM 5140 C C . GLU B 1 286 ? -12.312 -20.594 -15.773 1 87.31 286 GLU B C 1
ATOM 5142 O O . GLU B 1 286 ? -11.828 -21.266 -14.852 1 87.31 286 GLU B O 1
ATOM 5147 N N . VAL B 1 287 ? -13.172 -20.984 -16.578 1 91.25 287 VAL B N 1
ATOM 5148 C CA . VAL B 1 287 ? -13.703 -22.328 -16.453 1 91.25 287 VAL B CA 1
ATOM 5149 C C . VAL B 1 287 ? -12.602 -23.344 -16.734 1 91.25 287 VAL B C 1
ATOM 5151 O O . VAL B 1 287 ? -12.461 -24.344 -16 1 91.25 287 VAL B O 1
ATOM 5154 N N . ARG B 1 288 ? -11.867 -23.094 -17.719 1 89.94 288 ARG B N 1
ATOM 5155 C CA . ARG B 1 288 ? -10.758 -23.969 -18.062 1 89.94 288 ARG B CA 1
ATOM 5156 C C . ARG B 1 288 ? -9.789 -24.109 -16.906 1 89.94 288 ARG B C 1
ATOM 5158 O O . ARG B 1 288 ? -9.414 -25.234 -16.531 1 89.94 288 ARG B O 1
ATOM 5165 N N . ALA B 1 289 ? -9.398 -23.031 -16.328 1 88.56 289 ALA B N 1
ATOM 5166 C CA . ALA B 1 289 ? -8.477 -23.031 -15.195 1 88.56 289 ALA B CA 1
ATOM 5167 C C . ALA B 1 289 ? -9.031 -23.828 -14.023 1 88.56 289 ALA B C 1
ATOM 5169 O O . ALA B 1 289 ? -8.312 -24.625 -13.398 1 88.56 289 ALA B O 1
ATOM 5170 N N . ALA B 1 290 ? -10.258 -23.625 -13.766 1 90 290 ALA B N 1
ATOM 5171 C CA . ALA B 1 290 ? -10.906 -24.359 -12.68 1 90 290 ALA B CA 1
ATOM 5172 C C . ALA B 1 290 ? -10.914 -25.859 -12.945 1 90 290 ALA B C 1
ATOM 5174 O O . ALA B 1 290 ? -10.633 -26.656 -12.055 1 90 290 ALA B O 1
ATOM 5175 N N . ILE B 1 291 ? -11.227 -26.234 -14.133 1 91.62 291 ILE B N 1
ATOM 5176 C CA . ILE B 1 291 ? -11.281 -27.641 -14.492 1 91.62 291 ILE B CA 1
ATOM 5177 C C . ILE B 1 291 ? -9.898 -28.266 -14.367 1 91.62 291 ILE B C 1
ATOM 5179 O O . ILE B 1 291 ? -9.766 -29.391 -13.875 1 91.62 291 ILE B O 1
ATOM 5183 N N . TYR B 1 292 ? -8.898 -27.531 -14.773 1 87.69 292 TYR B N 1
ATOM 5184 C CA . TYR B 1 292 ? -7.527 -28.031 -14.648 1 87.69 292 TYR B CA 1
ATOM 5185 C C . TYR B 1 292 ? -7.215 -28.406 -13.211 1 87.69 292 TYR B C 1
ATOM 5187 O O . TYR B 1 292 ? -6.547 -29.422 -12.961 1 87.69 292 TYR B O 1
ATOM 5195 N N . LEU B 1 293 ? -7.719 -27.656 -12.344 1 88.31 293 LEU B N 1
ATOM 5196 C CA . LEU B 1 293 ? -7.418 -27.844 -10.93 1 88.31 293 LEU B CA 1
ATOM 5197 C C . LEU B 1 293 ? -8.305 -28.938 -10.32 1 88.31 293 LEU B C 1
ATOM 5199 O O . LEU B 1 293 ? -7.855 -29.703 -9.477 1 88.31 293 LEU B O 1
ATOM 5203 N N . MET B 1 294 ? -9.461 -29.062 -10.805 1 89.56 294 MET B N 1
ATOM 5204 C CA . MET B 1 294 ? -10.469 -29.828 -10.086 1 89.56 294 MET B CA 1
ATOM 5205 C C . MET B 1 294 ? -10.602 -31.234 -10.68 1 89.56 294 MET B C 1
ATOM 5207 O O . MET B 1 294 ? -11.07 -32.156 -10.008 1 89.56 294 MET B O 1
ATOM 5211 N N . LEU B 1 295 ? -10.234 -31.422 -11.891 1 89.69 295 LEU B N 1
ATOM 5212 C CA . LEU B 1 295 ? -10.453 -32.688 -12.578 1 89.69 295 LEU B CA 1
ATOM 5213 C C . LEU B 1 295 ? -9.703 -33.812 -11.883 1 89.69 295 LEU B C 1
ATOM 5215 O O . LEU B 1 295 ? -10.289 -34.844 -11.547 1 89.69 295 LEU B O 1
ATOM 5219 N N . PRO B 1 296 ? -8.453 -33.625 -11.562 1 85.81 296 PRO B N 1
ATOM 5220 C CA . PRO B 1 296 ? -7.738 -34.719 -10.898 1 85.81 296 PRO B CA 1
ATOM 5221 C C . PRO B 1 296 ? -8.312 -35.031 -9.523 1 85.81 296 PRO B C 1
ATOM 5223 O O . PRO B 1 296 ? -8 -36.094 -8.961 1 85.81 296 PRO B O 1
ATOM 5226 N N . MET B 1 297 ? -9.102 -34.125 -9.047 1 82.31 297 MET B N 1
ATOM 5227 C CA . MET B 1 297 ? -9.734 -34.344 -7.742 1 82.31 297 MET B CA 1
ATOM 5228 C C . MET B 1 297 ? -11.07 -35.062 -7.895 1 82.31 297 MET B C 1
ATOM 5230 O O . MET B 1 297 ? -11.727 -35.375 -6.898 1 82.31 297 MET B O 1
ATOM 5234 N N . GLY B 1 298 ? -11.469 -35.25 -9.062 1 83.56 298 GLY B N 1
ATOM 5235 C CA . GLY B 1 298 ? -12.766 -35.875 -9.312 1 83.56 298 GLY B CA 1
ATOM 5236 C C . GLY B 1 298 ? -13.93 -34.938 -9.07 1 83.56 298 GLY B C 1
ATOM 5237 O O . GLY B 1 298 ? -15.055 -35.406 -8.828 1 83.56 298 GLY B O 1
ATOM 5238 N N . ARG B 1 299 ? -13.648 -33.656 -9.148 1 83.38 299 ARG B N 1
ATOM 5239 C CA . ARG B 1 299 ? -14.672 -32.688 -8.773 1 83.38 299 ARG B CA 1
ATOM 5240 C C . ARG B 1 299 ? -14.93 -31.688 -9.906 1 83.38 299 ARG B C 1
ATOM 5242 O O . ARG B 1 299 ? -15.43 -30.578 -9.664 1 83.38 299 ARG B O 1
ATOM 5249 N N . ALA B 1 300 ? -14.539 -32.062 -11.086 1 91.31 300 ALA B N 1
ATOM 5250 C CA . ALA B 1 300 ? -14.695 -31.125 -12.188 1 91.31 300 ALA B CA 1
ATOM 5251 C C . ALA B 1 300 ? -16.094 -31.219 -12.797 1 91.31 300 ALA B C 1
ATOM 5253 O O . ALA B 1 300 ? -16.234 -31.438 -14.008 1 91.31 300 ALA B O 1
ATOM 5254 N N . THR B 1 301 ? -17.125 -31.031 -11.984 1 91.44 301 THR B N 1
ATOM 5255 C CA . THR B 1 301 ? -18.5 -30.938 -12.469 1 91.44 301 THR B CA 1
ATOM 5256 C C . THR B 1 301 ? -18.875 -29.484 -12.75 1 91.44 301 THR B C 1
ATOM 5258 O O . THR B 1 301 ? -18.234 -28.562 -12.242 1 91.44 301 THR B O 1
ATOM 5261 N N . CYS B 1 302 ? -19.875 -29.359 -13.555 1 93.19 302 CYS B N 1
ATOM 5262 C CA . CYS B 1 302 ? -20.344 -28.016 -13.891 1 93.19 302 CYS B CA 1
ATOM 5263 C C . CYS B 1 302 ? -20.719 -27.234 -12.641 1 93.19 302 CYS B C 1
ATOM 5265 O O . CYS B 1 302 ? -20.391 -26.047 -12.523 1 93.19 302 CYS B O 1
ATOM 5267 N N . GLU B 1 303 ? -21.359 -27.844 -11.703 1 92.88 303 GLU B N 1
ATOM 5268 C CA . GLU B 1 303 ? -21.797 -27.219 -10.469 1 92.88 303 GLU B CA 1
ATOM 5269 C C . GLU B 1 303 ? -20.609 -26.812 -9.594 1 92.88 303 GLU B C 1
ATOM 5271 O O . GLU B 1 303 ? -20.562 -25.688 -9.078 1 92.88 303 GLU B O 1
ATOM 5276 N N . ALA B 1 304 ? -19.703 -27.703 -9.477 1 90.81 304 ALA B N 1
ATOM 5277 C CA . ALA B 1 304 ? -18.547 -27.438 -8.617 1 90.81 304 ALA B CA 1
ATOM 5278 C C . ALA B 1 304 ? -17.688 -26.312 -9.188 1 90.81 304 ALA B C 1
ATOM 5280 O O . ALA B 1 304 ? -17.188 -25.469 -8.438 1 90.81 304 ALA B O 1
ATOM 5281 N N . VAL B 1 305 ? -17.547 -26.344 -10.477 1 93.38 305 VAL B N 1
ATOM 5282 C CA . VAL B 1 305 ? -16.75 -25.328 -11.133 1 93.38 305 VAL B CA 1
ATOM 5283 C C . VAL B 1 305 ? -17.422 -23.953 -10.984 1 93.38 305 VAL B C 1
ATOM 5285 O O . VAL B 1 305 ? -16.766 -22.969 -10.664 1 93.38 305 VAL B O 1
ATOM 5288 N N . ALA B 1 306 ? -18.734 -23.875 -11.133 1 92.5 306 ALA B N 1
ATOM 5289 C CA . ALA B 1 306 ? -19.453 -22.625 -10.953 1 92.5 306 ALA B CA 1
ATOM 5290 C C . ALA B 1 306 ? -19.281 -22.094 -9.539 1 92.5 306 ALA B C 1
ATOM 5292 O O . ALA B 1 306 ? -19.016 -20.906 -9.344 1 92.5 306 ALA B O 1
ATOM 5293 N N . GLU B 1 307 ? -19.391 -22.953 -8.625 1 88 307 GLU B N 1
ATOM 5294 C CA . GLU B 1 307 ? -19.219 -22.578 -7.223 1 88 307 GLU B CA 1
ATOM 5295 C C . GLU B 1 307 ? -17.812 -22.047 -6.953 1 88 307 GLU B C 1
ATOM 5297 O O . GLU B 1 307 ? -17.641 -21.047 -6.246 1 88 307 GLU B O 1
ATOM 5302 N N . GLY B 1 308 ? -16.906 -22.766 -7.523 1 83 308 GLY B N 1
ATOM 5303 C CA . GLY B 1 308 ? -15.516 -22.344 -7.359 1 83 308 GLY B CA 1
ATOM 5304 C C . GLY B 1 308 ? -15.242 -20.969 -7.926 1 83 308 GLY B C 1
ATOM 5305 O O . GLY B 1 308 ? -14.367 -20.25 -7.441 1 83 308 GLY B O 1
ATOM 5306 N N . LEU B 1 309 ? -16 -20.578 -8.898 1 85.38 309 LEU B N 1
ATOM 5307 C CA . LEU B 1 309 ? -15.836 -19.281 -9.547 1 85.38 309 LEU B CA 1
ATOM 5308 C C . LEU B 1 309 ? -16.734 -18.234 -8.922 1 85.38 309 LEU B C 1
ATOM 5310 O O . LEU B 1 309 ? -16.734 -17.062 -9.336 1 85.38 309 LEU B O 1
ATOM 5314 N N . GLY B 1 310 ? -17.469 -18.641 -7.949 1 82.94 310 GLY B N 1
ATOM 5315 C CA . GLY B 1 310 ? -18.391 -17.734 -7.289 1 82.94 310 GLY B CA 1
ATOM 5316 C C . GLY B 1 310 ? -19.578 -17.359 -8.148 1 82.94 310 GLY B C 1
ATOM 5317 O O . GLY B 1 310 ? -20.141 -16.266 -8.008 1 82.94 310 GLY B O 1
ATOM 5318 N N . LEU B 1 311 ? -19.938 -18.172 -9.023 1 89 311 LEU B N 1
ATOM 5319 C CA . LEU B 1 311 ? -21.047 -17.938 -9.93 1 89 311 LEU B CA 1
ATOM 5320 C C . LEU B 1 311 ? -22.156 -18.969 -9.719 1 89 311 LEU B C 1
ATOM 5322 O O . LEU B 1 311 ? -21.891 -20.078 -9.227 1 89 311 LEU B O 1
ATOM 5326 N N . SER B 1 312 ? -23.297 -18.562 -10.055 1 93 312 SER B N 1
ATOM 5327 C CA . SER B 1 312 ? -24.344 -19.562 -10.172 1 93 312 SER B CA 1
ATOM 5328 C C . SER B 1 312 ? -24.172 -20.406 -11.438 1 93 312 SER B C 1
ATOM 5330 O O . SER B 1 312 ? -23.547 -19.953 -12.398 1 93 312 SER B O 1
ATOM 5332 N N . LEU B 1 313 ? -24.75 -21.609 -11.367 1 94.12 313 LEU B N 1
ATOM 5333 C CA . LEU B 1 313 ? -24.703 -22.469 -12.539 1 94.12 313 LEU B CA 1
ATOM 5334 C C . LEU B 1 313 ? -25.328 -21.781 -13.75 1 94.12 313 LEU B C 1
ATOM 5336 O O . LEU B 1 313 ? -24.781 -21.844 -14.852 1 94.12 313 LEU B O 1
ATOM 5340 N N . ARG B 1 314 ? -26.375 -21.125 -13.508 1 94.31 314 ARG B N 1
ATOM 5341 C CA . ARG B 1 314 ? -27.109 -20.438 -14.578 1 94.31 314 ARG B CA 1
ATOM 5342 C C . ARG B 1 314 ? -26.266 -19.312 -15.18 1 94.31 314 ARG B C 1
ATOM 5344 O O . ARG B 1 314 ? -26.188 -19.172 -16.406 1 94.31 314 ARG B O 1
ATOM 5351 N N . THR B 1 315 ? -25.703 -18.562 -14.398 1 93.5 315 THR B N 1
ATOM 5352 C CA . THR B 1 315 ? -24.891 -17.453 -14.852 1 93.5 315 THR B CA 1
ATOM 5353 C C . THR B 1 315 ? -23.688 -17.938 -15.648 1 93.5 315 THR B C 1
ATOM 5355 O O . THR B 1 315 ? -23.375 -17.406 -16.703 1 93.5 315 THR B O 1
ATOM 5358 N N . MET B 1 316 ? -23.016 -18.953 -15.156 1 93.56 316 MET B N 1
ATOM 5359 C CA . MET B 1 316 ? -21.859 -19.5 -15.852 1 93.56 316 MET B CA 1
ATOM 5360 C C . MET B 1 316 ? -22.25 -20.031 -17.219 1 93.56 316 MET B C 1
ATOM 5362 O O . MET B 1 316 ? -21.578 -19.75 -18.219 1 93.56 316 MET B O 1
ATOM 5366 N N . GLN B 1 317 ? -23.328 -20.734 -17.25 1 93.81 317 GLN B N 1
ATOM 5367 C CA . GLN B 1 317 ? -23.781 -21.312 -18.516 1 93.81 317 GLN B CA 1
ATOM 5368 C C . GLN B 1 317 ? -24.172 -20.234 -19.516 1 93.81 317 GLN B C 1
ATOM 5370 O O . GLN B 1 317 ? -23.844 -20.328 -20.703 1 93.81 317 GLN B O 1
ATOM 5375 N N . ARG B 1 318 ? -24.828 -19.25 -19.031 1 94 318 ARG B N 1
ATOM 5376 C CA . ARG B 1 318 ? -25.188 -18.141 -19.906 1 94 318 ARG B CA 1
ATOM 5377 C C . ARG B 1 318 ? -23.953 -17.453 -20.469 1 94 318 ARG B C 1
ATOM 5379 O O . ARG B 1 318 ? -23.891 -17.172 -21.672 1 94 318 ARG B O 1
ATOM 5386 N N . GLN B 1 319 ? -23.031 -17.266 -19.656 1 92.69 319 GLN B N 1
ATOM 5387 C CA . GLN B 1 319 ? -21.797 -16.609 -20.078 1 92.69 319 GLN B CA 1
ATOM 5388 C C . GLN B 1 319 ? -21.031 -17.469 -21.078 1 92.69 319 GLN B C 1
ATOM 5390 O O . GLN B 1 319 ? -20.469 -16.953 -22.047 1 92.69 319 GLN B O 1
ATOM 5395 N N . LEU B 1 320 ? -21 -18.703 -20.828 1 93.88 320 LEU B N 1
ATOM 5396 C CA . LEU B 1 320 ? -20.344 -19.609 -21.766 1 93.88 320 LEU B CA 1
ATOM 5397 C C . LEU B 1 320 ? -21.062 -19.609 -23.109 1 93.88 320 LEU B C 1
ATOM 5399 O O . LEU B 1 320 ? -20.422 -19.562 -24.156 1 93.88 320 LEU B O 1
ATOM 5403 N N . ASP B 1 321 ? -22.344 -19.594 -23.031 1 93.38 321 ASP B N 1
ATOM 5404 C CA . ASP B 1 321 ? -23.141 -19.531 -24.25 1 93.38 321 ASP B CA 1
ATOM 5405 C C . ASP B 1 321 ? -22.875 -18.25 -25.031 1 93.38 321 ASP B C 1
ATOM 5407 O O . ASP B 1 321 ? -22.719 -18.266 -26.25 1 93.38 321 ASP B O 1
ATOM 5411 N N . ASP B 1 322 ? -22.891 -17.188 -24.359 1 92.06 322 ASP B N 1
ATOM 5412 C CA . ASP B 1 322 ? -22.609 -15.898 -24.969 1 92.06 322 ASP B CA 1
ATOM 5413 C C . ASP B 1 322 ? -21.234 -15.891 -25.641 1 92.06 322 ASP B C 1
ATOM 5415 O O . ASP B 1 322 ? -21.031 -15.211 -26.641 1 92.06 322 ASP B O 1
ATOM 5419 N N . ALA B 1 323 ? -20.375 -16.641 -25.094 1 90.06 323 ALA B N 1
ATOM 5420 C CA . ALA B 1 323 ? -19.016 -16.703 -25.625 1 90.06 323 ALA B CA 1
ATOM 5421 C C . ALA B 1 323 ? -18.875 -17.766 -26.703 1 90.06 323 ALA B C 1
ATOM 5423 O O . ALA B 1 323 ? -17.812 -17.922 -27.297 1 90.06 323 ALA B O 1
ATOM 5424 N N . GLY B 1 324 ? -19.953 -18.5 -26.891 1 92.31 324 GLY B N 1
ATOM 5425 C CA . GLY B 1 324 ? -19.953 -19.547 -27.891 1 92.31 324 GLY B CA 1
ATOM 5426 C C . GLY B 1 324 ? -19.203 -20.797 -27.453 1 92.31 324 GLY B C 1
ATOM 5427 O O . GLY B 1 324 ? -18.672 -21.531 -28.281 1 92.31 324 GLY B O 1
ATOM 5428 N N . GLU B 1 325 ? -19.062 -20.969 -26.203 1 93.38 325 GLU B N 1
ATOM 5429 C CA . GLU B 1 325 ? -18.375 -22.109 -25.625 1 93.38 325 GLU B CA 1
ATOM 5430 C C . GLU B 1 325 ? -19.312 -22.938 -24.734 1 93.38 325 GLU B C 1
ATOM 5432 O O . GLU B 1 325 ? -20.375 -22.469 -24.359 1 93.38 325 GLU B O 1
ATOM 5437 N N . THR B 1 326 ? -18.953 -24.234 -24.516 1 94.25 326 THR B N 1
ATOM 5438 C CA . THR B 1 326 ? -19.703 -25.062 -23.594 1 94.25 326 THR B CA 1
ATOM 5439 C C . THR B 1 326 ? -18.781 -25.703 -22.547 1 94.25 326 THR B C 1
ATOM 5441 O O . THR B 1 326 ? -17.594 -25.906 -22.812 1 94.25 326 THR B O 1
ATOM 5444 N N . PHE B 1 327 ? -19.422 -26.047 -21.484 1 94.88 327 PHE B N 1
ATOM 5445 C CA . PHE B 1 327 ? -18.656 -26.688 -20.406 1 94.88 327 PHE B CA 1
ATOM 5446 C C . PHE B 1 327 ? -18.047 -27.984 -20.891 1 94.88 327 PHE B C 1
ATOM 5448 O O . PHE B 1 327 ? -16.859 -28.25 -20.641 1 94.88 327 PHE B O 1
ATOM 5455 N N . THR B 1 328 ? -18.766 -28.719 -21.594 1 93.25 328 THR B N 1
ATOM 5456 C CA . THR B 1 328 ? -18.344 -30.031 -22.062 1 93.25 328 THR B CA 1
ATOM 5457 C C . THR B 1 328 ? -17.141 -29.922 -23 1 93.25 328 THR B C 1
ATOM 5459 O O . THR B 1 328 ? -16.203 -30.719 -22.922 1 93.25 328 THR B O 1
ATOM 5462 N N . GLU B 1 329 ? -17.188 -29 -23.859 1 93.69 329 GLU B N 1
ATOM 5463 C CA . GLU B 1 329 ? -16.078 -28.797 -24.781 1 93.69 329 GLU B CA 1
ATOM 5464 C C . GLU B 1 329 ? -14.805 -28.422 -24.047 1 93.69 329 GLU B C 1
ATOM 5466 O O . GLU B 1 329 ? -13.727 -28.938 -24.344 1 93.69 329 GLU B O 1
ATOM 5471 N N . ILE B 1 330 ? -14.977 -27.547 -23.094 1 94 330 ILE B N 1
ATOM 5472 C CA . ILE B 1 330 ? -13.82 -27.109 -22.328 1 94 330 ILE B CA 1
ATOM 5473 C C . ILE B 1 330 ? -13.266 -28.266 -21.516 1 94 330 ILE B C 1
ATOM 5475 O O . ILE B 1 330 ? -12.055 -28.484 -21.453 1 94 330 ILE B O 1
ATOM 5479 N N . LEU B 1 331 ? -14.133 -29.047 -20.906 1 94.25 331 LEU B N 1
ATOM 5480 C CA . LEU B 1 331 ? -13.734 -30.203 -20.141 1 94.25 331 LEU B CA 1
ATOM 5481 C C . LEU B 1 331 ? -12.953 -31.188 -21 1 94.25 331 LEU B C 1
ATOM 5483 O O . LEU B 1 331 ? -11.898 -31.688 -20.594 1 94.25 331 LEU B O 1
ATOM 5487 N N . ASN B 1 332 ? -13.438 -31.453 -22.141 1 91.62 332 ASN B N 1
ATOM 5488 C CA . ASN B 1 332 ? -12.789 -32.406 -23.047 1 91.62 332 ASN B CA 1
ATOM 5489 C C . ASN B 1 332 ? -11.414 -31.906 -23.484 1 91.62 332 ASN B C 1
ATOM 5491 O O . ASN B 1 332 ? -10.469 -32.688 -23.609 1 91.62 332 ASN B O 1
ATOM 5495 N N . ASP B 1 333 ? -11.367 -30.672 -23.703 1 91.31 333 ASP B N 1
ATOM 5496 C CA . ASP B 1 333 ? -10.086 -30.094 -24.094 1 91.31 333 ASP B CA 1
ATOM 5497 C C . ASP B 1 333 ? -9.055 -30.266 -22.969 1 91.31 333 ASP B C 1
ATOM 5499 O O . ASP B 1 333 ? -7.91 -30.641 -23.234 1 91.31 333 ASP B O 1
ATOM 5503 N N . VAL B 1 334 ? -9.477 -29.969 -21.797 1 92.25 334 VAL B N 1
ATOM 5504 C CA . VAL B 1 334 ? -8.586 -30.109 -20.656 1 92.25 334 VAL B CA 1
ATOM 5505 C C . VAL B 1 334 ? -8.203 -31.562 -20.469 1 92.25 334 VAL B C 1
ATOM 5507 O O . VAL B 1 334 ? -7.039 -31.891 -20.203 1 92.25 334 VAL B O 1
ATOM 5510 N N . ARG B 1 335 ? -9.117 -32.5 -20.609 1 91.88 335 ARG B N 1
ATOM 5511 C CA . ARG B 1 335 ? -8.867 -33.938 -20.516 1 91.88 335 ARG B CA 1
ATOM 5512 C C . ARG B 1 335 ? -7.805 -34.375 -21.516 1 91.88 335 ARG B C 1
ATOM 5514 O O . ARG B 1 335 ? -6.914 -35.156 -21.188 1 91.88 335 ARG B O 1
ATOM 5521 N N . ARG B 1 336 ? -7.93 -33.875 -22.672 1 90.81 336 ARG B N 1
ATOM 5522 C CA . ARG B 1 336 ? -6.973 -34.25 -23.719 1 90.81 336 ARG B CA 1
ATOM 5523 C C . ARG B 1 336 ? -5.555 -33.844 -23.328 1 90.81 336 ARG B C 1
ATOM 5525 O O . ARG B 1 336 ? -4.613 -34.625 -23.5 1 90.81 336 ARG B O 1
ATOM 5532 N N . GLU B 1 337 ? -5.484 -32.688 -22.812 1 86.75 337 GLU B N 1
ATOM 5533 C CA . GLU B 1 337 ? -4.18 -32.156 -22.422 1 86.75 337 GLU B CA 1
ATOM 5534 C C . GLU B 1 337 ? -3.598 -32.938 -21.25 1 86.75 337 GLU B C 1
ATOM 5536 O O . GLU B 1 337 ? -2.445 -33.375 -21.312 1 86.75 337 GLU B O 1
ATOM 5541 N N . LEU B 1 338 ? -4.434 -33.156 -20.297 1 88.38 338 LEU B N 1
ATOM 5542 C CA . LEU B 1 338 ? -3.971 -33.844 -19.094 1 88.38 338 LEU B CA 1
ATOM 5543 C C . LEU B 1 338 ? -3.719 -35.312 -19.375 1 88.38 338 LEU B C 1
ATOM 5545 O O . LEU B 1 338 ? -2.814 -35.938 -18.797 1 88.38 338 LEU B O 1
ATOM 5549 N N . ALA B 1 339 ? -4.535 -35.906 -20.219 1 90.75 339 ALA B N 1
ATOM 5550 C CA . ALA B 1 339 ? -4.367 -37.312 -20.578 1 90.75 339 ALA B CA 1
ATOM 5551 C C . ALA B 1 339 ? -2.977 -37.562 -21.141 1 90.75 339 ALA B C 1
ATOM 5553 O O . ALA B 1 339 ? -2.311 -38.531 -20.766 1 90.75 339 ALA B O 1
ATOM 5554 N N . ARG B 1 340 ? -2.592 -36.688 -21.969 1 86.06 340 ARG B N 1
ATOM 5555 C CA . ARG B 1 340 ? -1.259 -36.812 -22.547 1 86.06 340 ARG B CA 1
ATOM 5556 C C . ARG B 1 340 ? -0.185 -36.781 -21.469 1 86.06 340 ARG B C 1
ATOM 5558 O O . ARG B 1 340 ? 0.714 -37.625 -21.469 1 86.06 340 ARG B O 1
ATOM 5565 N N . ARG B 1 341 ? -0.351 -35.938 -20.609 1 81.88 341 ARG B N 1
ATOM 5566 C CA . ARG B 1 341 ? 0.623 -35.75 -19.531 1 81.88 341 ARG B CA 1
ATOM 5567 C C . ARG B 1 341 ? 0.677 -36.969 -18.625 1 81.88 341 ARG B C 1
ATOM 5569 O O . ARG B 1 341 ? 1.76 -37.469 -18.312 1 81.88 341 ARG B O 1
ATOM 5576 N N . TYR B 1 342 ? -0.47 -37.5 -18.266 1 86.69 342 TYR B N 1
ATOM 5577 C CA . TYR B 1 342 ? -0.552 -38.594 -17.312 1 86.69 342 TYR B CA 1
ATOM 5578 C C . TYR B 1 342 ? -0.142 -39.906 -17.953 1 86.69 342 TYR B C 1
ATOM 5580 O O . TYR B 1 342 ? 0.545 -40.719 -17.328 1 86.69 342 TYR B O 1
ATOM 5588 N N . VAL B 1 343 ? -0.506 -40.094 -19.172 1 89.12 343 VAL B N 1
ATOM 5589 C CA . VAL B 1 343 ? -0.214 -41.344 -19.844 1 89.12 343 VAL B CA 1
ATOM 5590 C C . VAL B 1 343 ? 1.285 -41.438 -20.109 1 89.12 343 VAL B C 1
ATOM 5592 O O . VAL B 1 343 ? 1.858 -42.531 -20.047 1 89.12 343 VAL B O 1
ATOM 5595 N N . GLU B 1 344 ? 1.866 -40.375 -20.344 1 84.62 344 GLU B N 1
ATOM 5596 C CA . GLU B 1 344 ? 3.293 -40.375 -20.656 1 84.62 344 GLU B CA 1
ATOM 5597 C C . GLU B 1 344 ? 4.129 -40.594 -19.406 1 84.62 344 GLU B C 1
ATOM 5599 O O . GLU B 1 344 ? 5.316 -40.906 -19.5 1 84.62 344 GLU B O 1
ATOM 5604 N N . ASN B 1 345 ? 3.574 -40.438 -18.312 1 80 345 ASN B N 1
ATOM 5605 C CA . ASN B 1 345 ? 4.27 -40.719 -17.047 1 80 345 ASN B CA 1
ATOM 5606 C C . ASN B 1 345 ? 4.125 -42.156 -16.641 1 80 345 ASN B C 1
ATOM 5608 O O . ASN B 1 345 ? 3.043 -42.594 -16.234 1 80 345 ASN B O 1
ATOM 5612 N N . PRO B 1 346 ? 5.191 -42.906 -16.672 1 81.44 346 PRO B N 1
ATOM 5613 C CA . PRO B 1 346 ? 5.098 -44.344 -16.438 1 81.44 346 PRO B CA 1
ATOM 5614 C C . PRO B 1 346 ? 4.777 -44.656 -14.984 1 81.44 346 PRO B C 1
ATOM 5616 O O . PRO B 1 346 ? 4.414 -45.812 -14.672 1 81.44 346 PRO B O 1
ATOM 5619 N N . ARG B 1 347 ? 4.855 -43.781 -14.18 1 81.75 347 ARG B N 1
ATOM 5620 C CA . ARG B 1 347 ? 4.629 -44.062 -12.758 1 81.75 347 ARG B CA 1
ATOM 5621 C C . ARG B 1 347 ? 3.139 -44.188 -12.461 1 81.75 347 ARG B C 1
ATOM 5623 O O . ARG B 1 347 ? 2.752 -44.719 -11.422 1 81.75 347 ARG B O 1
ATOM 5630 N N . TYR B 1 348 ? 2.359 -43.656 -13.359 1 85.94 348 TYR B N 1
ATOM 5631 C CA . TYR B 1 348 ? 0.917 -43.812 -13.188 1 85.94 348 TYR B CA 1
ATOM 5632 C C . TYR B 1 348 ? 0.398 -45.031 -13.891 1 85.94 348 TYR B C 1
ATOM 5634 O O . TYR B 1 348 ? 0.687 -45.281 -15.07 1 85.94 348 TYR B O 1
ATOM 5642 N N . SER B 1 349 ? -0.269 -45.844 -13.086 1 89 349 SER B N 1
ATOM 5643 C CA . SER B 1 349 ? -0.997 -46.906 -13.773 1 89 349 SER B CA 1
ATOM 5644 C C . SER B 1 349 ? -2.109 -46.312 -14.648 1 89 349 SER B C 1
ATOM 5646 O O . SER B 1 349 ? -2.609 -45.219 -14.391 1 89 349 SER B O 1
ATOM 5648 N N . LEU B 1 350 ? -2.455 -47.031 -15.68 1 90.75 350 LEU B N 1
ATOM 5649 C CA . LEU B 1 350 ? -3.52 -46.562 -16.562 1 90.75 350 LEU B CA 1
ATOM 5650 C C . LEU B 1 350 ? -4.844 -46.469 -15.805 1 90.75 350 LEU B C 1
ATOM 5652 O O . LEU B 1 350 ? -5.688 -45.625 -16.125 1 90.75 350 LEU B O 1
ATOM 5656 N N . LEU B 1 351 ? -5.004 -47.344 -14.82 1 90.75 351 LEU B N 1
ATOM 5657 C CA . LEU B 1 351 ? -6.184 -47.25 -13.969 1 90.75 351 LEU B CA 1
ATOM 5658 C C . LEU B 1 351 ? -6.203 -45.938 -13.203 1 90.75 351 LEU B C 1
ATOM 5660 O O . LEU B 1 351 ? -7.242 -45.281 -13.117 1 90.75 351 LEU B O 1
ATOM 5664 N N . ARG B 1 352 ? -5.109 -45.594 -12.656 1 89.81 352 ARG B N 1
ATOM 5665 C CA . ARG B 1 352 ? -5.004 -44.344 -11.93 1 89.81 352 ARG B CA 1
ATOM 5666 C C . ARG B 1 352 ? -5.246 -43.156 -12.852 1 89.81 352 ARG B C 1
ATOM 5668 O O . ARG B 1 352 ? -5.922 -42.188 -12.477 1 89.81 352 ARG B O 1
ATOM 5675 N N . VAL B 1 353 ? -4.664 -43.219 -14.055 1 92.12 353 VAL B N 1
ATOM 5676 C CA . VAL B 1 353 ? -4.859 -42.156 -15.039 1 92.12 353 VAL B CA 1
ATOM 5677 C C . VAL B 1 353 ? -6.352 -41.969 -15.328 1 92.12 353 VAL B C 1
ATOM 5679 O O . VAL B 1 353 ? -6.852 -40.844 -15.391 1 92.12 353 VAL B O 1
ATOM 5682 N N . SER B 1 354 ? -7.012 -43.062 -15.492 1 92.81 354 SER B N 1
ATOM 5683 C CA . SER B 1 354 ? -8.453 -43.031 -15.742 1 92.81 354 SER B CA 1
ATOM 5684 C C . SER B 1 354 ? -9.188 -42.312 -14.617 1 92.81 354 SER B C 1
ATOM 5686 O O . SER B 1 354 ? -10.094 -41.531 -14.875 1 92.81 354 SER B O 1
ATOM 5688 N N . GLN B 1 355 ? -8.82 -42.531 -13.422 1 90 355 GLN B N 1
ATOM 5689 C CA . GLN B 1 355 ? -9.445 -41.906 -12.258 1 90 355 GLN B CA 1
ATOM 5690 C C . GLN B 1 355 ? -9.172 -40.406 -12.219 1 90 355 GLN B C 1
ATOM 5692 O O . GLN B 1 355 ? -10.078 -39.625 -11.977 1 90 355 GLN B O 1
ATOM 5697 N N . LEU B 1 356 ? -7.98 -40.062 -12.477 1 89.38 356 LEU B N 1
ATOM 5698 C CA . LEU B 1 356 ? -7.562 -38.656 -12.445 1 89.38 356 LEU B CA 1
ATOM 5699 C C . LEU B 1 356 ? -8.297 -37.844 -13.508 1 89.38 356 LEU B C 1
ATOM 5701 O O . LEU B 1 356 ? -8.508 -36.625 -13.336 1 89.38 356 LEU B O 1
ATOM 5705 N N . LEU B 1 357 ? -8.68 -38.531 -14.547 1 92.25 357 LEU B N 1
ATOM 5706 C CA . LEU B 1 357 ? -9.336 -37.844 -15.656 1 92.25 357 LEU B CA 1
ATOM 5707 C C . LEU B 1 357 ? -10.852 -37.969 -15.539 1 92.25 357 LEU B C 1
ATOM 5709 O O . LEU B 1 357 ? -11.578 -37.531 -16.438 1 92.25 357 LEU B O 1
ATOM 5713 N N . GLY B 1 358 ? -11.359 -38.562 -14.461 1 88.69 358 GLY B N 1
ATOM 5714 C CA . GLY B 1 358 ? -12.773 -38.562 -14.117 1 88.69 358 GLY B CA 1
ATOM 5715 C C . GLY B 1 358 ? -13.555 -39.656 -14.797 1 88.69 358 GLY B C 1
ATOM 5716 O O . GLY B 1 358 ? -14.766 -39.531 -14.984 1 88.69 358 GLY B O 1
ATOM 5717 N N . TYR B 1 359 ? -12.891 -40.656 -15.203 1 89.38 359 TYR B N 1
ATOM 5718 C CA . TYR B 1 359 ? -13.602 -41.75 -15.812 1 89.38 359 TYR B CA 1
ATOM 5719 C C . TYR B 1 359 ? -13.93 -42.844 -14.781 1 89.38 359 TYR B C 1
ATOM 5721 O O . TYR B 1 359 ? -13.117 -43.094 -13.891 1 89.38 359 TYR B O 1
ATOM 5729 N N . GLY B 1 360 ? -15.07 -43.375 -14.93 1 82.81 360 GLY B N 1
ATOM 5730 C CA . GLY B 1 360 ? -15.531 -44.375 -13.984 1 82.81 360 GLY B CA 1
ATOM 5731 C C . GLY B 1 360 ? -14.906 -45.75 -14.219 1 82.81 360 GLY B C 1
ATOM 5732 O O . GLY B 1 360 ? -14.938 -46.594 -13.336 1 82.81 360 GLY B O 1
ATOM 5733 N N . SER B 1 361 ? -14.352 -45.938 -15.391 1 88.19 361 SER B N 1
ATOM 5734 C CA . SER B 1 361 ? -13.742 -47.25 -15.688 1 88.19 361 SER B CA 1
ATOM 5735 C C . SER B 1 361 ? -12.562 -47.094 -16.641 1 88.19 361 SER B C 1
ATOM 5737 O O . SER B 1 361 ? -12.531 -46.156 -17.453 1 88.19 361 SER B O 1
ATOM 5739 N N . ALA B 1 362 ? -11.672 -48.062 -16.531 1 90.5 362 ALA B N 1
ATOM 5740 C CA . ALA B 1 362 ? -10.516 -48.094 -17.422 1 90.5 362 ALA B CA 1
ATOM 5741 C C . ALA B 1 362 ? -10.953 -48.281 -18.875 1 90.5 362 ALA B C 1
ATOM 5743 O O . ALA B 1 362 ? -10.336 -47.719 -19.797 1 90.5 362 ALA B O 1
ATOM 5744 N N . SER B 1 363 ? -11.953 -49 -19.047 1 92.81 363 SER B N 1
ATOM 5745 C CA . SER B 1 363 ? -12.453 -49.281 -20.391 1 92.81 363 SER B CA 1
ATOM 5746 C C . SER B 1 363 ? -12.984 -48.031 -21.062 1 92.81 363 SER B C 1
ATOM 5748 O O . SER B 1 363 ? -12.727 -47.781 -22.234 1 92.81 363 SER B O 1
ATOM 5750 N N . SER B 1 364 ? -13.766 -47.281 -20.297 1 92.88 364 SER B N 1
ATOM 5751 C CA . SER B 1 364 ? -14.312 -46.062 -20.828 1 92.88 364 SER B CA 1
ATOM 5752 C C . SER B 1 364 ? -13.203 -45.062 -21.188 1 92.88 364 SER B C 1
ATOM 5754 O O . SER B 1 364 ? -13.273 -44.406 -22.219 1 92.88 364 SER B O 1
ATOM 5756 N N . PHE B 1 365 ? -12.258 -45.031 -20.375 1 94.5 365 PHE B N 1
ATOM 5757 C CA . PHE B 1 365 ? -11.109 -44.156 -20.641 1 94.5 365 PHE B CA 1
ATOM 5758 C C . PHE B 1 365 ? -10.383 -44.594 -21.906 1 94.5 365 PHE B C 1
ATOM 5760 O O . PHE B 1 365 ? -10.055 -43.781 -22.766 1 94.5 365 PHE B O 1
ATOM 5767 N N . THR B 1 366 ? -10.094 -45.844 -22 1 94.38 366 THR B N 1
ATOM 5768 C CA . THR B 1 366 ? -9.367 -46.406 -23.141 1 94.38 366 THR B CA 1
ATOM 5769 C C . THR B 1 366 ? -10.102 -46.094 -24.438 1 94.38 366 THR B C 1
ATOM 5771 O O . THR B 1 366 ? -9.477 -45.719 -25.438 1 94.38 366 THR B O 1
ATOM 5774 N N . ARG B 1 367 ? -11.352 -46.281 -24.453 1 94.81 367 ARG B N 1
ATOM 5775 C CA . ARG B 1 367 ? -12.164 -46 -25.625 1 94.81 367 ARG B CA 1
ATOM 5776 C C . ARG B 1 367 ? -12.055 -44.531 -26 1 94.81 367 ARG B C 1
ATOM 5778 O O . ARG B 1 367 ? -11.867 -44.188 -27.172 1 94.81 367 ARG B O 1
ATOM 5785 N N . TRP B 1 368 ? -12.25 -43.75 -25.031 1 93.81 368 TRP B N 1
ATOM 5786 C CA . TRP B 1 368 ? -12.164 -42.312 -25.266 1 93.81 368 TRP B CA 1
ATOM 5787 C C . TRP B 1 368 ? -10.789 -41.906 -25.797 1 93.81 368 TRP B C 1
ATOM 5789 O O . TRP B 1 368 ? -10.672 -41.188 -26.781 1 93.81 368 TRP B O 1
ATOM 5799 N N . PHE B 1 369 ? -9.719 -42.344 -25.109 1 95.94 369 PHE B N 1
ATOM 5800 C CA . PHE B 1 369 ? -8.352 -42 -25.5 1 95.94 369 PHE B CA 1
ATOM 5801 C C . PHE B 1 369 ? -8.062 -42.438 -26.922 1 95.94 369 PHE B C 1
ATOM 5803 O O . PHE B 1 369 ? -7.492 -41.656 -27.703 1 95.94 369 PHE B O 1
ATOM 5810 N N . SER B 1 370 ? -8.484 -43.562 -27.234 1 95.56 370 SER B N 1
ATOM 5811 C CA . SER B 1 370 ? -8.273 -44.094 -28.578 1 95.56 370 SER B CA 1
ATOM 5812 C C . SER B 1 370 ? -9 -43.25 -29.625 1 95.56 370 SER B C 1
ATOM 5814 O O . SER B 1 370 ? -8.484 -43.031 -30.719 1 95.56 370 SER B O 1
ATOM 5816 N N . ALA B 1 371 ? -10.117 -42.906 -29.281 1 94.62 371 ALA B N 1
ATOM 5817 C CA . ALA B 1 371 ? -10.875 -42.031 -30.172 1 94.62 371 ALA B CA 1
ATOM 5818 C C . ALA B 1 371 ? -10.188 -40.688 -30.344 1 94.62 371 ALA B C 1
ATOM 5820 O O . ALA B 1 371 ? -10.18 -40.125 -31.453 1 94.62 371 ALA B O 1
ATOM 5821 N N . GLN B 1 372 ? -9.609 -40.219 -29.328 1 93.06 372 GLN B N 1
ATOM 5822 C CA . GLN B 1 372 ? -9.016 -38.875 -29.328 1 93.06 372 GLN B CA 1
ATOM 5823 C C . GLN B 1 372 ? -7.633 -38.906 -29.984 1 93.06 372 GLN B C 1
ATOM 5825 O O . GLN B 1 372 ? -7.262 -37.938 -30.672 1 93.06 372 GLN B O 1
ATOM 5830 N N . PHE B 1 373 ? -6.848 -39.906 -29.734 1 93.5 373 PHE B N 1
ATOM 5831 C CA . PHE B 1 373 ? -5.438 -39.875 -30.094 1 93.5 373 PHE B CA 1
ATOM 5832 C C . PHE B 1 373 ? -5.121 -40.906 -31.156 1 93.5 373 PHE B C 1
ATOM 5834 O O . PHE B 1 373 ? -3.992 -41 -31.656 1 93.5 373 PHE B O 1
ATOM 5841 N N . GLY B 1 374 ? -6.066 -41.781 -31.5 1 93.88 374 GLY B N 1
ATOM 5842 C CA . GLY B 1 374 ? -5.938 -42.719 -32.625 1 93.88 374 GLY B CA 1
ATOM 5843 C C . GLY B 1 374 ? -5.258 -44 -32.219 1 93.88 374 GLY B C 1
ATOM 5844 O O . GLY B 1 374 ? -4.996 -44.875 -33.062 1 93.88 374 GLY B O 1
ATOM 5845 N N . MET B 1 375 ? -4.895 -44.125 -30.922 1 94.06 375 MET B N 1
ATOM 5846 C CA . MET B 1 375 ? -4.285 -45.344 -30.406 1 94.06 375 MET B CA 1
ATOM 5847 C C . MET B 1 375 ? -4.605 -45.531 -28.922 1 94.06 375 MET B C 1
ATOM 5849 O O . MET B 1 375 ? -4.965 -44.594 -28.234 1 94.06 375 MET B O 1
ATOM 5853 N N . ALA B 1 376 ? -4.41 -46.75 -28.469 1 94.88 376 ALA B N 1
ATOM 5854 C CA . ALA B 1 376 ? -4.664 -47.062 -27.062 1 94.88 376 ALA B CA 1
ATOM 5855 C C . ALA B 1 376 ? -3.617 -46.406 -26.172 1 94.88 376 ALA B C 1
ATOM 5857 O O . ALA B 1 376 ? -2.473 -46.219 -26.578 1 94.88 376 ALA B O 1
ATOM 5858 N N . PRO B 1 377 ? -4.039 -46.125 -24.938 1 94.38 377 PRO B N 1
ATOM 5859 C CA . PRO B 1 377 ? -3.1 -45.469 -24.016 1 94.38 377 PRO B CA 1
ATOM 5860 C C . PRO B 1 377 ? -1.832 -46.281 -23.797 1 94.38 377 PRO B C 1
ATOM 5862 O O . PRO B 1 377 ? -0.735 -45.75 -23.719 1 94.38 377 PRO B O 1
ATOM 5865 N N . ALA B 1 378 ? -1.917 -47.562 -23.719 1 92.5 378 ALA B N 1
ATOM 5866 C CA . ALA B 1 378 ? -0.757 -48.438 -23.516 1 92.5 378 ALA B CA 1
ATOM 5867 C C . ALA B 1 378 ? 0.217 -48.344 -24.672 1 92.5 378 ALA B C 1
ATOM 5869 O O . ALA B 1 378 ? 1.434 -48.312 -24.484 1 92.5 378 ALA B O 1
ATOM 5870 N N . SER B 1 379 ? -0.324 -48.344 -25.844 1 92.88 379 SER B N 1
ATOM 5871 C CA . SER B 1 379 ? 0.493 -48.219 -27.047 1 92.88 379 SER B CA 1
ATOM 5872 C C . SER B 1 379 ? 1.174 -46.844 -27.109 1 92.88 379 SER B C 1
ATOM 5874 O O . SER B 1 379 ? 2.344 -46.75 -27.484 1 92.88 379 SER B O 1
ATOM 5876 N N . TRP B 1 380 ? 0.387 -45.875 -26.781 1 92.31 380 TRP B N 1
ATOM 5877 C CA . TRP B 1 380 ? 0.932 -44.531 -26.734 1 92.31 380 TRP B CA 1
ATOM 5878 C C . TRP B 1 380 ? 2.129 -44.438 -25.781 1 92.31 380 TRP B C 1
ATOM 5880 O O . TRP B 1 380 ? 3.164 -43.875 -26.141 1 92.31 380 TRP B O 1
ATOM 5890 N N . ARG B 1 381 ? 2 -44.906 -24.594 1 89.88 381 ARG B N 1
ATOM 5891 C CA . ARG B 1 381 ? 3.059 -44.938 -23.594 1 89.88 381 ARG B CA 1
ATOM 5892 C C . ARG B 1 381 ? 4.309 -45.625 -24.125 1 89.88 381 ARG B C 1
ATOM 5894 O O . ARG B 1 381 ? 5.426 -45.156 -23.906 1 89.88 381 ARG B O 1
ATOM 5901 N N . ARG B 1 382 ? 4.152 -46.719 -24.781 1 86.62 382 ARG B N 1
ATOM 5902 C CA . ARG B 1 382 ? 5.266 -47.469 -25.344 1 86.62 382 ARG B CA 1
ATOM 5903 C C . ARG B 1 382 ? 5.992 -46.656 -26.406 1 86.62 382 ARG B C 1
ATOM 5905 O O . ARG B 1 382 ? 7.223 -46.688 -26.484 1 86.62 382 ARG B O 1
ATOM 5912 N N . ASP B 1 383 ? 5.234 -46 -27.156 1 83.88 383 ASP B N 1
ATOM 5913 C CA . ASP B 1 383 ? 5.805 -45.188 -28.234 1 83.88 383 ASP B CA 1
ATOM 5914 C C . ASP B 1 383 ? 6.555 -43.969 -27.688 1 83.88 383 ASP B C 1
ATOM 5916 O O . ASP B 1 383 ? 7.535 -43.531 -28.281 1 83.88 383 ASP B O 1
ATOM 5920 N N . HIS B 1 384 ? 6.09 -43.469 -26.625 1 74.75 384 HIS B N 1
ATOM 5921 C CA . HIS B 1 384 ? 6.664 -42.219 -26.094 1 74.75 384 HIS B CA 1
ATOM 5922 C C . HIS B 1 384 ? 7.609 -42.5 -24.922 1 74.75 384 HIS B C 1
ATOM 5924 O O . HIS B 1 384 ? 8.305 -41.625 -24.453 1 74.75 384 HIS B O 1
ATOM 5930 N N . ALA B 1 385 ? 7.5 -43.625 -24.234 1 64.12 385 ALA B N 1
ATOM 5931 C CA . ALA B 1 385 ? 8.477 -44.031 -23.234 1 64.12 385 ALA B CA 1
ATOM 5932 C C . ALA B 1 385 ? 9.875 -44.125 -23.828 1 64.12 385 ALA B C 1
ATOM 5934 O O . ALA B 1 385 ? 10.867 -43.875 -23.156 1 64.12 385 ALA B O 1
ATOM 5935 N N . GLN B 1 386 ? 10.008 -44.625 -25.125 1 49.12 386 GLN B N 1
ATOM 5936 C CA . GLN B 1 386 ? 11.289 -44.812 -25.797 1 49.12 386 GLN B CA 1
ATOM 5937 C C . GLN B 1 386 ? 11.914 -43.5 -26.188 1 49.12 386 GLN B C 1
ATOM 5939 O O . GLN B 1 386 ? 13.078 -43.438 -26.594 1 49.12 386 GLN B O 1
ATOM 5944 N N . ARG B 1 387 ? 11.203 -42.406 -26.094 1 44.03 387 ARG B N 1
ATOM 5945 C CA . ARG B 1 387 ? 11.898 -41.188 -26.469 1 44.03 387 ARG B CA 1
ATOM 5946 C C . ARG B 1 387 ? 12.43 -40.438 -25.25 1 44.03 387 ARG B C 1
ATOM 5948 O O . ARG B 1 387 ? 11.82 -40.469 -24.172 1 44.03 387 ARG B O 1
#

Foldseek 3Di:
DPPPPCPDDPPCPCVDDDPPPDPDDPPPPPDDDPDDPPDDPPDDPDCPPCPVPPPDQFKFFLLLCACVVVLCVVLVHDLVVLCVVLVHDPVSNVGRRRIDGPQSVLSSQVVSCVVSVNLQSLLVSLQPDDLCSQPLCSLQLLQAFFLLRSLVSCQVLVLSHGLQKFWDWDDDDQKIKTFIDGNDLDDHPSSLSNVQSNSLVVLCVQQPPLDDWQEWEELADDDPDCVSVCVRNVHHYYYNDLGGTTMHGPVRRGDTGPSHDVVSSVVSVVVSVPDDRPDPDQLLSQLLSLLLRCLLVLQSDLCSSCVRVVHHSVVSQVRCVVVVHHSVVSLVVSLLSVLVVQLLDPVDDLQSSCVRSNHPGSVVVQVVNCVVPVHGSVVVNVVNVVD/DPPPPPPPDPPPPVPDDDPCPDPDDPPPPPPPPPDDPDPPPPDDPDPPPCPVPPPDQFKFFLLLCACVVVLCVVLVHDLVVLCVVLVHDPVSNVGRRRIDGPQSVLSSQVVSCVVSVNLQSLLVSLQPDDLCSQPLCSLQLLQAFFLLRSLVSCQVLVLSHGLQKFWDWDDDDQKIKTFIDGNDLDDHPSSLSNVQSNSLVVLCVQQPPLDDWQEWEELADDDPDCVSVCVRNVHHYYYNDLGGTTMHGPVRRGDTGPSHDVVSSVVSVVVSVPDDRPDPDQLLSQLLSLLLRCLLVLQSDLCSSCVRVVHHSVVSQVRCVVVVHHSVVSLVVSLLSVLVVQLLDPVDDLQSSCNRSNHPDSVVVQVVNCVVPVHGSVVVNVVNVVD

pLDDT: mean 82.13, std 24.35, range [18.12, 98.31]

Nearest PDB structures (foldseek):
  8rcw-assembly2_B  TM=9.440E-01  e=7.566E-15  Mycobacterium tuberculosis H37Rv
  5chh-assembly1_A  TM=4.784E-01  e=2.684E-14  Pseudomonas aeruginosa
  3mkl-assembly2_B  TM=7.807E-01  e=8.813E-05  Escherichia coli K-12
  3mkl-assembly1_A  TM=7.969E-01  e=2.334E-04  Escherichia coli K-12
  4fe7-assembly1_A-2  TM=7.132E-01  e=7.885E-04  Escherichia coli

Sequence (774 aa):
MQNTLQLQGTVEIAAPAGFALAPDDFAFHAMRPYDRCCGGQTAPPTDISSQGNAGLETLIRAAALTNFLEVSRDLGLDPQPLLRQARLRRAWLDDPDQRVPLSACVALLEAAAQASACPTFGLRMAESRQLSDFGVMSLLISQQPTLRAALATTIRYRHLVNDSVALLLEDAGSAVVIRQEVLSDAPSRQATELAIGVVFRMCALLLGPRWQPIGVSFTHAPPADLRIHRRLFGCPLEFNADCNGIICRAADLDAPNPTADPVMARYAQQFIDTLPRANPQSIGHEVRAAIYLMLPMGRATCEAVAEGLGLSLRTMQRQLDDAGETFTEILNDVRRELARRYVENPRYSLLRVSQLLGYGSASSFTRWFSAQFGMAPASWRRDHAQRMQNTLQLQGTVEIAAPAGFALAPDDFAFHAMRPYDRCCGGQTAPPTDISSQGNAGLETLIRAAALTNFLEVSRDLGLDPQPLLRQARLRRAWLDDPDQRVPLSACVALLEAAAQASACPTFGLRMAESRQLSDFGVMSLLISQQPTLRAALATTIRYRHLVNDSVALLLEDAGSAVVIRQEVLSDAPSRQATELAIGVVFRMCALLLGPRWQPIGVSFTHAPPADLRIHRRLFGCPLEFNADCNGIICRAADLDAPNPTADPVMARYAQQFIDTLPRANPQSIGHEVRAAIYLMLPMGRATCEAVAEGLGLSLRTMQRQLDDAGETFTEILNDVRRELARRYVENPRYSLLRVSQLLGYGSASSFTRWFSAQFGMAPASWRRDHAQR

Solvent-accessible surface area (backbone atoms only — not comparable to full-atom values): 44041 Å² total; per-residue (Å²): 136,82,80,73,80,72,85,68,86,73,80,78,76,70,80,86,89,77,85,74,73,82,81,74,76,84,72,72,78,79,75,76,76,76,70,77,88,66,72,80,80,71,71,77,77,70,82,68,67,78,62,64,69,74,60,76,77,54,62,26,32,26,37,81,52,49,50,47,68,57,53,28,52,77,65,71,41,76,59,65,68,52,31,55,74,38,72,46,60,75,72,46,62,75,35,44,79,35,74,38,53,45,69,33,53,50,50,35,47,49,50,50,19,60,75,56,72,31,89,53,47,28,41,61,32,18,73,76,60,55,62,53,63,42,43,68,54,28,60,29,44,60,16,27,58,19,50,48,52,23,51,52,49,49,51,74,49,24,63,74,44,35,65,45,50,32,65,46,83,39,80,54,89,68,27,29,36,44,34,48,44,69,69,57,95,59,92,48,69,32,56,42,41,20,54,52,33,41,54,50,43,48,50,34,67,59,49,44,87,71,51,68,58,64,27,38,34,28,48,55,74,73,67,96,70,58,65,66,58,45,67,74,70,67,46,52,76,40,56,59,33,92,48,33,33,40,32,28,48,42,69,61,31,66,37,74,27,86,68,36,33,70,66,47,22,50,49,34,43,58,51,58,69,68,53,77,70,80,56,78,86,43,64,62,57,53,51,42,42,45,38,67,66,24,24,58,70,61,47,56,43,72,61,52,43,18,52,72,71,72,39,49,58,66,56,48,51,50,47,23,48,75,68,73,46,51,70,66,60,46,50,51,53,49,43,55,57,49,46,54,58,43,52,61,35,79,86,49,50,68,59,54,43,17,42,34,67,58,36,95,38,52,65,62,35,40,52,52,42,22,70,74,69,76,44,44,58,69,58,50,28,60,66,53,62,76,100,136,86,79,74,79,74,81,66,80,74,77,77,76,77,73,85,84,80,86,71,77,79,83,72,77,80,73,69,76,78,72,74,78,73,72,82,79,83,76,78,78,71,73,78,78,70,81,68,68,77,62,62,69,74,60,76,78,54,62,26,32,27,36,78,52,48,51,47,69,58,51,28,51,76,63,70,40,76,58,65,68,51,31,54,73,38,72,46,60,76,72,46,63,76,35,46,78,35,74,38,52,44,69,34,53,49,51,35,48,49,51,50,19,59,75,56,72,31,89,56,45,28,40,61,33,18,71,76,62,56,61,51,64,43,45,69,54,29,60,30,44,59,15,28,57,19,50,47,53,24,51,52,49,48,53,74,47,24,62,76,43,34,65,45,51,33,63,46,81,39,81,55,87,69,28,28,37,45,35,47,45,68,70,57,96,59,93,49,70,31,58,43,41,20,54,52,34,40,55,51,44,46,49,34,68,59,47,44,89,70,52,68,56,63,25,39,33,29,49,54,75,75,68,97,72,57,65,65,60,45,68,74,69,68,44,52,76,39,55,59,34,92,48,32,32,41,32,29,49,43,68,60,31,64,37,73,27,85,68,35,34,69,66,47,24,51,48,35,43,58,52,59,70,68,54,77,70,79,55,80,85,43,62,62,58,54,48,42,42,45,38,66,66,24,25,58,71,61,47,57,42,72,62,50,43,18,53,73,70,74,38,50,57,67,57,48,50,50,48,22,48,76,70,73,46,51,71,65,59,46,50,52,52,50,43,54,57,49,46,53,57,44,52,62,34,79,86,48,50,68,61,54,42,19,41,34,68,58,34,93,37,54,64,61,36,41,53,51,42,23,69,74,70,75,43,44,58,70,58,50,28,57,64,53,63,77,100

Radius of gyration: 35.5 Å; Cα contacts (8 Å, |Δi|>4): 1058; chains: 2; bounding box: 70×107×100 Å

Secondary structure (DSSP, 8-state):
----------------S-------S----------STT--------------------EEEGGGGTTHHHHHHHTT--HHHHHHHTT--GGGGG-TT-EEEHHHHHHHHHHHHHHHT-TTHHHHHHTT--GGGGGGGHHHHTT-SBHHHHHHHHHHTGGGT-TTEEEEEEEETTEEEEEEEE--SS--HHHHHHHHHHHHHHHHHHHGGG---SEEE-SSPPPS--HHHHHHH-S-EE-S-SS-EEEEEHHHHTSBPTT--HHHHHHHHHHHTTSPPSS---HHHHHHHHHHHHGGGT---HHHHHHHTT--HHHHHHHHHHTT--HHHHHHHHHHHHHHHHHH-TTS-HHHHHHHTT-S-HHHHHHHHHHHHSS-HHHHHHHHH--/------------------------S-------TT------------------------EEEGGGGTTHHHHHHHTT--HHHHHHHTT--GGGGG-TT-EEEHHHHHHHHHHHHHHHT-TTHHHHHHTT--GGGGGGGHHHHTT-SBHHHHHHHHHHTGGGT-TTEEEEEEEETTEEEEEEEE--SS--HHHHHHHHHHHHHHHHHHHGGG---SEEE-SSPPPS--HHHHHHH-S-EE-S-SS-EEEEEHHHHTSBPTT--HHHHHHHHHHHTTSPPSS---HHHHHHHHHHHHGGGT---HHHHHHHTT--HHHHHHHHHHTT--HHHHHHHHHHHHHHHHHH-TTS-HHHHHHHTT-S-HHHHHHHHHHHHSS-HHHHHHHHH--